Protein 5Y9W (pdb70)

Sequence (466 aa):
YVSESEPLVRFKNSVKITKGDLNSWREGTDPCSGKWFGIYCQKGLTVSGIHVTRLGLSGTITVDDLKDLPNLKTIRLDNNLLSGPLPHFFKLRGLKSLMLSNNSFSGEIRDDFFKDMSKLKRLFLDHNKFEGSIPSSITQLPQLEELHMQSNNLTGEIPPEFGSMKNLKVLDLSTNSLDGIVPQSIADKKNLAVNLTENEYLCGPVVDVGCENIELGRIGYCFDCARACMRRGKYIRTCSFERKLCRCSISDIYVSESEPLVRFKNSVKITKGDLNSWREGTDPCSGKWFGIYCQKGLTVSGIHVTRLGLSGTITVDDLKDLPNLKTIRLDNNLLSGPLPHFFKLRGLKSLMLSNNSFSGEIRDDFFKDMSKLKRLFLDHNKFEGSIPSSITQLPQLEELHMQSNNLTGEIPPEFGSMKNLKVLDLSTNSLDGIVPQSIADKKNLAVNLTENEYLCGPVVDVGCEN

Radius of gyration: 29.26 Å; Cα contacts (8 Å, |Δi|>4): 1152; chains: 3; bounding box: 71×74×82 Å

GO terms:
  GO:0010183 pollen tube guidance (P, IMP)
  GO:0005515 protein binding (F, IPI)
  GO:0090404 pollen tube tip (C, IDA)
  GO:0005737 cytoplasm (C, IDA)
  GO:0005886 plasma membrane (C, IDA)
  GO:0016324 apical plasma membrane (C, IDA)
  GO:0042802 identical protein binding (F, IPI)

Organism: Arabidopsis thaliana (NCBI:txid3702)

B-factor: mean 41.51, std 19.24, range [15.62, 119.64]

Secondary structure (DSSP, 8-state):
-GGGHHHHHHHHHHSEESSS--TT--TTS-TTSS-STTEEEETTTEEEEEE--SS-EEE---STTGGG-TT--EEE--SSEEEESPP-GGG-TT--EEE--SSEEEEEPPTTTTTT-TT--EEE--SSEEESPPPGGGGG-TT--EEE--SS---SBPPGGGGG-SS--EEE--SS--BS---HHHHS-SS-EEE--S-GGG-SS-----S--/-GGGHHHHHHHHHHSB-SSS--TT--TTS-GGGS-STTEEEETTTEEEEEE--SS--EE----TTGGG-TT--EEE--SSEEEESPP-GGG-TT--EEE--SSEEEEPPPTTTTTT-TT--EEE--SSEEEEPPPGGGGG-TT--EEE--SSEEEEEPPGGGGG-TT--EEE--SSEEEEE--HHHHT-TT-EEE--S-TTEEBTTTTB-------/-HHHHHHHHHHHHHHTT--EEEEETTTTEEEE-SS--

Solvent-accessible surface area: 22789 Å² total; per-residue (Å²): 115,77,78,8,0,90,10,0,16,97,2,46,109,58,17,129,35,55,146,56,74,4,94,30,1,144,106,52,58,45,2,21,68,73,172,13,89,19,21,121,33,104,177,47,95,14,0,16,1,1,35,0,23,169,16,6,0,30,39,72,5,76,5,86,32,1,101,69,7,107,57,13,78,25,1,75,0,11,34,11,104,0,51,24,103,13,7,99,0,29,111,16,132,33,1,70,1,0,30,0,14,73,11,40,0,38,24,110,11,110,77,71,6,1,136,36,0,40,109,0,58,84,0,42,0,10,86,12,118,0,71,21,51,8,1,54,9,0,11,79,6,82,64,1,49,49,0,24,0,28,28,18,86,1,55,22,115,1,17,38,30,0,8,28,11,168,28,3,103,41,1,23,0,9,54,18,42,0,49,34,112,3,15,107,9,2,36,92,39,160,138,28,64,43,59,3,77,126,9,93,49,2,2,5,58,52,25,38,11,19,47,124,57,12,153,90,82,132,146,40,30,16,124,52,0,32,99,1,0,143,151,123,31,48,103,66,102,6,17,8,74,140,145,100,18,0,34,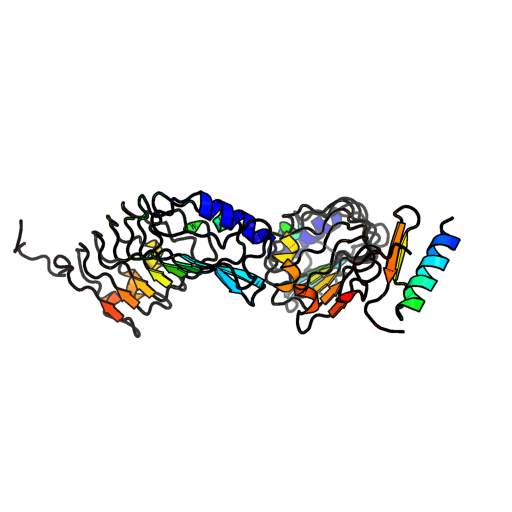9,5,90,52,104,94,9,80,66,5,2,96,3,0,16,103,4,42,107,50,14,122,31,42,157,45,79,4,108,36,4,146,110,55,38,42,3,19,64,79,168,16,112,5,22,108,36,91,160,48,47,0,0,20,0,1,50,1,36,172,16,8,1,27,37,91,10,57,3,64,19,2,106,62,6,69,43,10,71,40,0,93,0,12,38,7,98,0,43,20,102,12,10,104,0,56,98,16,159,28,1,68,12,0,38,0,13,75,12,39,0,42,32,108,8,139,64,64,9,1,106,82,0,47,86,0,61,97,0,44,0,10,86,13,115,0,95,14,38,5,0,54,6,0,7,111,3,43,72,0,47,36,0,29,0,27,33,9,77,0,61,23,102,5,17,75,68,1,25,92,22,141,68,10,88,36,1,21,0,12,49,15,63,1,55,17,103,61,15,147,45,4,65,84,126,165,88,21,64,56,62,41,83,125,14,141,142,10,85,31,84,138,106,129,96,58,127,132,194

InterPro domains:
  IPR000719 Protein kinase domain [PS50011] (384-659)
  IPR001245 Serine-threonine/tyrosine-protein kinase, catalytic domain [PF07714] (387-653)
  IPR001611 Leucine-rich repeat [PF00560] (193-213)
  IPR001611 Leucine-rich repeat [PF13855] (119-180)
  IPR003591 Leucine-rich repeat, typical subtype [SM00369] (118-142)
  IPR003591 Leucine-rich repeat, typical subtype [SM00369] (143-166)
  IPR003591 Leucine-rich repeat, typical subtype [SM00369] (167-190)
  IPR003591 Leucine-rich repeat, typical subtype [SM00369] (191-214)
  IPR011009 Protein kinase-like domain superfamily [SSF56112] (388-654)
  IPR013210 Leucine-rich repeat-containing N-terminal, plant-type [PF08263] (34-67)
  IPR032675 Leucine-rich repeat domain superfamily [G3DSA:3.80.10.10] (27-244)
  IPR046959 Pollen receptor-like kinase 1-6/SFR4-like [PTHR48007] (14-657)

Nearest PDB structures (foldseek):
  5y9w-assembly1_A  TM=9.528E-01  e=4.132E-35  Arabidopsis thaliana
  5wls-assembly2_B  TM=9.606E-01  e=1.210E-22  Arabidopsis thaliana
  5gr9-assembly1_B  TM=6.948E-01  e=8.775E-10  Arabidopsis thaliana
  4z5w-assembly1_A  TM=5.520E-01  e=1.086E-09  Daucus carota
  4z64-assembly2_A  TM=6.585E-01  e=1.199E-08  Arabidopsis thaliana

Foldseek 3Di:
DLVLLVLVVVQLVVWDFDADHFVQSDRRDDCLPPSGPQFDADVSPFTAEGAAAPRQTEEAGECPSVLPRPRHAYYAHAHHAYEEAHYLCLSNQRHAEYHHHAYAYEEEHALCSNVRNQNYAYYHQDNYAYEEADRPCVLVRQRYAEYHHAHYAYEEADDLSVLVRPRHQEAEHDHYQYADEDHVSVVPRPNHHYHHYHNVHYAYDPHPHDNDDDPD/DQVVLVVVLQVVQVVVQFGWDDGDPVVRDTDTDPDGD/DLQLLVLVVVQQVVWDQDADHQVQSDHSDDCLPVRGPQFDADVSHATAEGAAADRQTEEEGECVSVLVRPRHAEYAHEHHAYEEADYLCLSVLRHAEYHHHAYAYEEEDDQCRCQSNQNYAYEAQDNYAYEEADRCSVLVRQRHAEYHHAHYAYEEADDLSVLVHHHYQEDEHDHYAYAEEDDPSNVDHDNHHYHHYNHPRHHHPNDDDPPDD

Structure (mmCIF, N/CA/C/O backbone):
data_5Y9W
#
_entry.id   5Y9W
#
_cell.length_a   96.687
_cell.length_b   48.511
_cell.length_c   146.310
_cell.angle_alpha   90.00
_cell.angle_beta   102.67
_cell.angle_gamma   90.00
#
_symmetry.space_group_name_H-M   'C 1 2 1'
#
loop_
_entity.id
_entity.type
_entity.pdbx_description
1 polymer 'Pollen receptor-like kinase 6'
2 polymer 'Protein LURE 1.2'
3 non-polymer 'SULFATE ION'
4 water water
#
loop_
_atom_site.group_PDB
_atom_site.id
_atom_site.type_symbol
_atom_site.label_atom_id
_atom_site.label_alt_id
_atom_site.label_comp_id
_atom_site.label_asym_id
_atom_site.label_entity_id
_atom_site.label_seq_id
_atom_site.pdbx_PDB_ins_code
_atom_site.Cartn_x
_atom_site.Cartn_y
_atom_site.Cartn_z
_atom_site.occupancy
_atom_site.B_iso_or_equiv
_atom_site.auth_seq_id
_atom_site.auth_comp_id
_atom_site.auth_asym_id
_atom_site.auth_atom_id
_atom_site.pdbx_PDB_model_num
ATOM 1 N N . TYR A 1 1 ? 47.816 -5.497 45.612 1.00 25.99 27 TYR B N 1
ATOM 2 C CA . TYR A 1 1 ? 48.802 -5.625 44.532 1.00 27.76 27 TYR B CA 1
ATOM 3 C C . TYR A 1 1 ? 49.590 -4.347 44.317 1.00 25.44 27 TYR B C 1
ATOM 4 O O . TYR A 1 1 ? 49.046 -3.272 44.421 1.00 23.85 27 TYR B O 1
ATOM 13 N N . VAL A 1 2 ? 50.869 -4.483 43.948 1.00 28.09 28 VAL B N 1
ATOM 14 C CA . VAL A 1 2 ? 51.705 -3.313 43.675 1.00 26.48 28 VAL B CA 1
ATOM 15 C C . VAL A 1 2 ? 51.093 -2.428 42.596 1.00 23.48 28 VAL B C 1
ATOM 16 O O . VAL A 1 2 ? 51.165 -1.200 42.673 1.00 25.70 28 VAL B O 1
ATOM 20 N N . SER A 1 3 ? 50.468 -3.023 41.574 1.00 26.88 29 SER B N 1
ATOM 21 C CA . SER A 1 3 ? 49.861 -2.205 40.519 1.00 28.58 29 SER B CA 1
ATOM 22 C C . SER A 1 3 ? 48.797 -1.242 41.063 1.00 28.25 29 SER B C 1
ATOM 23 O O . SER A 1 3 ? 48.592 -0.157 40.506 1.00 26.81 29 SER B O 1
ATOM 26 N N . GLU A 1 4 ? 48.125 -1.613 42.146 1.00 24.52 30 GLU B N 1
ATOM 27 C CA . GLU A 1 4 ? 47.092 -0.761 42.729 1.00 23.45 30 GLU B CA 1
ATOM 28 C C . GLU A 1 4 ? 47.669 0.490 43.392 1.00 25.75 30 GLU B C 1
ATOM 29 O O . GLU A 1 4 ? 46.914 1.441 43.648 1.00 22.59 30 GLU B O 1
ATOM 35 N N . SER A 1 5 ? 48.986 0.541 43.621 1.00 23.08 31 SER B N 1
ATOM 36 C CA . SER A 1 5 ? 49.569 1.752 44.197 1.00 22.13 31 SER B CA 1
ATOM 37 C C . SER A 1 5 ? 49.457 2.918 43.235 1.00 24.07 31 SER B C 1
ATOM 38 O O . SER A 1 5 ? 49.449 4.071 43.667 1.00 25.86 31 SER B O 1
ATOM 41 N N . GLU A 1 6 ? 49.386 2.643 41.921 1.00 24.14 32 GLU B N 1
ATOM 42 C CA . GLU A 1 6 ? 49.431 3.745 40.961 1.00 26.33 32 GLU B CA 1
ATOM 43 C C . GLU A 1 6 ? 48.156 4.571 40.985 1.00 27.86 32 GLU B C 1
ATOM 44 O O . GLU A 1 6 ? 48.255 5.806 41.096 1.00 24.08 32 GLU B O 1
ATOM 50 N N . PRO A 1 7 ? 46.950 3.993 40.905 1.00 26.14 33 PRO B N 1
ATOM 51 C CA . PRO A 1 7 ? 45.740 4.813 41.067 1.00 25.76 33 PRO B CA 1
ATOM 52 C C . PRO A 1 7 ? 45.624 5.441 42.440 1.00 23.15 33 PRO B C 1
ATOM 53 O O . PRO A 1 7 ? 45.097 6.553 42.560 1.00 21.72 33 PRO B O 1
ATOM 57 N N . LEU A 1 8 ? 46.092 4.765 43.491 1.00 20.87 34 LEU B N 1
ATOM 58 C CA . LEU A 1 8 ? 45.964 5.338 44.828 1.00 21.13 34 LEU B CA 1
ATOM 59 C C . LEU A 1 8 ? 46.856 6.564 45.000 1.00 22.26 34 LEU B C 1
ATOM 60 O O . LEU A 1 8 ? 46.450 7.551 45.625 1.00 20.46 34 LEU B O 1
ATOM 65 N N . VAL A 1 9 ? 48.087 6.504 44.485 1.00 20.71 35 VAL B N 1
ATOM 66 C CA . VAL A 1 9 ? 48.959 7.672 44.555 1.00 21.46 35 VAL B CA 1
ATOM 67 C C . VAL A 1 9 ? 48.364 8.829 43.762 1.00 22.24 35 VAL B C 1
ATOM 68 O O . VAL A 1 9 ? 48.426 9.985 44.194 1.00 23.52 35 VAL B O 1
ATOM 72 N N . ARG A 1 10 ? 47.775 8.549 42.593 1.00 24.50 36 ARG B N 1
ATOM 73 C CA . ARG A 1 10 ? 47.085 9.615 41.865 1.00 24.07 36 ARG B CA 1
ATOM 74 C C . ARG A 1 10 ? 45.933 10.188 42.679 1.00 23.30 36 ARG B C 1
ATOM 75 O O . ARG A 1 10 ? 45.729 11.412 42.700 1.00 21.52 36 ARG B O 1
ATOM 83 N N . PHE A 1 11 ? 45.167 9.326 43.365 1.00 21.97 37 PHE B N 1
ATOM 84 C CA . PHE A 1 11 ? 44.071 9.825 44.186 1.00 21.39 37 PHE B CA 1
ATOM 85 C C . PHE A 1 11 ? 44.602 10.712 45.308 1.00 22.80 37 PHE B C 1
ATOM 86 O O . PHE A 1 11 ? 44.081 11.805 45.555 1.00 21.80 37 PHE B O 1
ATOM 94 N N . LYS A 1 12 ? 45.644 10.240 46.000 1.00 22.05 38 LYS B N 1
ATOM 95 C CA . LYS A 1 12 ? 46.314 11.035 47.028 1.00 21.52 38 LYS B CA 1
ATOM 96 C C . LYS A 1 12 ? 46.677 12.415 46.505 1.00 21.27 38 LYS B C 1
ATOM 97 O O . LYS A 1 12 ? 46.445 13.429 47.173 1.00 24.12 38 LYS B O 1
ATOM 103 N N . ASN A 1 13 ? 47.251 12.472 45.299 1.00 22.09 39 ASN B N 1
ATOM 104 C CA . ASN A 1 13 ? 47.712 13.733 44.729 1.00 23.74 39 ASN B CA 1
ATOM 105 C C . ASN A 1 13 ? 46.573 14.578 44.174 1.00 24.65 39 ASN B C 1
ATOM 106 O O . ASN A 1 13 ? 46.790 15.742 43.823 1.00 25.23 39 ASN B O 1
ATOM 111 N N . SER A 1 14 ? 45.360 14.043 44.123 1.00 20.49 40 SER B N 1
ATOM 112 C CA . SER A 1 14 ? 44.221 14.823 43.684 1.00 21.75 40 SER B CA 1
ATOM 113 C C . SER A 1 14 ? 43.453 15.473 44.830 1.00 25.35 40 SER B C 1
ATOM 114 O O . SER A 1 14 ? 42.603 16.328 44.563 1.00 24.67 40 SER B O 1
ATOM 117 N N . VAL A 1 15 ? 43.715 15.101 46.085 1.00 20.38 41 VAL B N 1
ATOM 118 C CA . VAL A 1 15 ? 42.967 15.637 47.221 1.00 20.72 41 VAL B CA 1
ATOM 119 C C . VAL A 1 15 ? 43.861 16.588 48.005 1.00 26.09 41 VAL B C 1
ATOM 120 O O . VAL A 1 15 ? 45.089 16.494 47.964 1.00 25.27 41 VAL B O 1
ATOM 124 N N . LYS A 1 16 ? 43.229 17.513 48.733 1.00 20.76 42 LYS B N 1
ATOM 125 C CA . LYS A 1 16 ? 43.950 18.465 49.580 1.00 23.72 42 LYS B CA 1
ATOM 126 C C . LYS A 1 16 ? 43.807 18.045 51.045 1.00 22.86 42 LYS B C 1
ATOM 127 O O . LYS A 1 16 ? 42.699 18.061 51.601 1.00 23.03 42 LYS B O 1
ATOM 133 N N . ILE A 1 17 ? 44.924 17.648 51.662 1.00 20.39 43 ILE B N 1
ATOM 134 C CA . ILE A 1 17 ? 44.949 17.206 53.055 1.00 18.39 43 ILE B CA 1
ATOM 135 C C . ILE A 1 17 ? 45.411 18.379 53.906 1.00 27.66 43 ILE B C 1
ATOM 136 O O . ILE A 1 17 ? 46.528 18.880 53.726 1.00 28.74 43 ILE B O 1
ATOM 141 N N . THR A 1 18 ? 44.575 18.818 54.843 1.00 25.85 44 THR B N 1
ATOM 142 C CA . THR A 1 18 ? 44.955 19.944 55.689 1.00 30.05 44 THR B CA 1
ATOM 143 C C . THR A 1 18 ? 45.326 19.538 57.102 1.00 28.52 44 THR B C 1
ATOM 144 O O . THR A 1 18 ? 45.818 20.384 57.860 1.00 30.95 44 THR B O 1
ATOM 148 N N . LYS A 1 19 ? 45.104 18.287 57.489 1.00 26.52 45 LYS B N 1
ATOM 149 C CA . LYS A 1 19 ? 45.431 17.839 58.847 1.00 32.42 45 LYS B CA 1
ATOM 150 C C . LYS A 1 19 ? 46.078 16.455 58.761 1.00 33.41 45 LYS B C 1
ATOM 151 O O . LYS A 1 19 ? 45.437 15.427 58.943 1.00 41.08 45 LYS B O 1
ATOM 157 N N . GLY A 1 20 ? 47.318 16.387 58.377 1.00 42.94 46 GLY B N 1
ATOM 158 C CA . GLY A 1 20 ? 47.941 15.091 58.324 1.00 37.20 46 GLY B CA 1
ATOM 159 C C . GLY A 1 20 ? 48.605 14.885 57.008 1.00 28.53 46 GLY B C 1
ATOM 160 O O . GLY A 1 20 ? 48.922 15.810 56.344 1.00 32.95 46 GLY B O 1
ATOM 161 N N . ASP A 1 21 ? 48.804 13.638 56.656 1.00 31.53 47 ASP B N 1
ATOM 1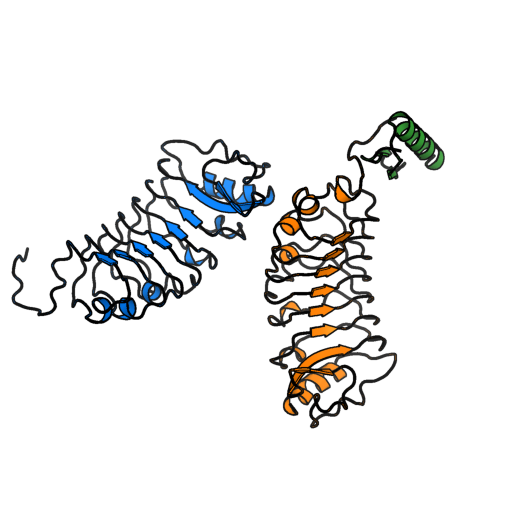62 C CA . ASP A 1 21 ? 49.367 13.294 55.386 1.00 29.98 47 ASP B CA 1
ATOM 163 C C . ASP A 1 21 ? 49.104 11.850 54.993 1.00 25.86 47 ASP B C 1
ATOM 164 O O . ASP A 1 21 ? 48.676 11.054 55.769 1.00 28.80 47 ASP B O 1
ATOM 169 N N . LEU A 1 22 ? 49.418 11.558 53.757 1.00 23.68 48 LEU B N 1
ATOM 170 C CA . LEU A 1 22 ? 49.341 10.231 53.227 1.00 23.85 48 LEU B CA 1
ATOM 171 C C . LEU A 1 22 ? 50.741 9.747 52.760 1.00 23.70 48 LEU B C 1
ATOM 172 O O . LEU A 1 22 ? 50.857 9.090 51.774 1.00 21.81 48 LEU B O 1
ATOM 177 N N . ASN A 1 23 ? 51.773 10.118 53.505 1.00 22.95 49 ASN B N 1
ATOM 178 C CA . ASN A 1 23 ? 53.148 9.799 53.138 1.00 25.92 49 ASN B CA 1
ATOM 179 C C . ASN A 1 23 ? 53.404 8.311 53.066 1.00 23.70 49 ASN B C 1
ATOM 180 O O . ASN A 1 23 ? 54.275 7.888 52.385 1.00 26.11 49 ASN B O 1
ATOM 185 N N . SER A 1 24 ? 52.612 7.537 53.774 1.00 22.42 50 SER B N 1
ATOM 186 C CA . SER A 1 24 ? 52.701 6.088 53.724 1.00 23.05 50 SER B CA 1
ATOM 187 C C . SER A 1 24 ? 52.321 5.468 52.377 1.00 24.59 50 SER B C 1
ATOM 188 O O . SER A 1 24 ? 52.606 4.345 52.134 1.00 22.67 50 SER B O 1
ATOM 191 N N . TRP A 1 25 ? 51.643 6.225 51.550 1.00 20.65 51 TRP B N 1
ATOM 192 C CA . TRP A 1 25 ? 51.211 5.769 50.238 1.00 19.92 51 TRP B CA 1
ATOM 193 C C . TRP A 1 25 ? 52.361 5.976 49.266 1.00 23.68 51 TRP B C 1
ATOM 194 O O . TRP A 1 25 ? 52.478 6.978 48.674 1.00 23.91 51 TRP B O 1
ATOM 205 N N . ARG A 1 26 ? 53.202 4.972 49.141 1.00 23.49 52 ARG B N 1
ATOM 206 C CA . ARG A 1 26 ? 54.457 5.039 48.405 1.00 25.35 52 ARG B CA 1
ATOM 207 C C . ARG A 1 26 ? 54.320 4.273 47.097 1.00 25.02 52 ARG B C 1
ATOM 208 O O . ARG A 1 26 ? 54.059 3.065 47.105 1.00 24.52 52 ARG B O 1
ATOM 216 N N . GLU A 1 27 ? 54.502 4.968 45.975 1.00 28.37 53 GLU B N 1
ATOM 217 C CA . GLU A 1 27 ? 54.303 4.308 44.687 1.00 32.24 53 GLU B CA 1
ATOM 218 C C . GLU A 1 27 ? 55.304 3.167 44.519 1.00 31.46 53 GLU B C 1
ATOM 219 O O . GLU A 1 27 ? 56.420 3.214 45.032 1.00 27.03 53 GLU B O 1
ATOM 225 N N . GLY A 1 28 ? 54.884 2.115 43.825 1.00 33.94 54 GLY B N 1
ATOM 226 C CA . GLY A 1 28 ? 55.735 0.953 43.650 1.00 28.67 54 GLY B CA 1
ATOM 227 C C . GLY A 1 28 ? 55.798 0.003 44.824 1.00 33.25 54 GLY B C 1
ATOM 228 O O . GLY A 1 28 ? 56.620 -0.925 44.812 1.00 28.17 54 GLY B O 1
ATOM 229 N N . THR A 1 29 ? 54.987 0.209 45.854 1.00 24.37 55 THR B N 1
ATOM 230 C CA . THR A 1 29 ? 54.872 -0.731 46.958 1.00 24.99 55 THR B CA 1
ATOM 231 C C . THR A 1 29 ? 53.447 -1.265 46.948 1.00 23.41 55 THR B C 1
ATOM 232 O O . THR A 1 29 ? 52.565 -0.664 46.339 1.00 25.90 55 THR B O 1
ATOM 236 N N . ASP A 1 30 ? 53.229 -2.386 47.617 1.00 23.73 56 ASP B N 1
ATOM 237 C CA . ASP A 1 30 ? 51.901 -3.000 47.647 1.00 23.55 56 ASP B CA 1
ATOM 238 C C . ASP A 1 30 ? 51.053 -2.300 48.703 1.00 23.96 56 ASP B C 1
ATOM 239 O O . ASP A 1 30 ? 51.431 -2.295 49.880 1.00 21.62 56 ASP B O 1
ATOM 244 N N . PRO A 1 31 ? 49.911 -1.709 48.337 1.00 23.80 57 PRO B N 1
ATOM 245 C CA . PRO A 1 31 ? 49.034 -1.099 49.358 1.00 24.02 57 PRO B CA 1
ATOM 246 C C . PRO A 1 31 ? 48.541 -2.074 50.400 1.00 22.30 57 PRO B C 1
ATOM 247 O O . PRO A 1 31 ? 48.069 -1.642 51.461 1.00 21.05 57 PRO B O 1
ATOM 251 N N . CYS A 1 32 ? 48.616 -3.377 50.136 1.00 22.21 58 CYS B N 1
ATOM 252 C CA . CYS A 1 32 ? 48.113 -4.377 51.065 1.00 22.03 58 CYS B CA 1
ATOM 253 C C . CYS A 1 32 ? 49.162 -4.877 52.067 1.00 24.27 58 CYS B C 1
ATOM 254 O O . CYS A 1 32 ? 48.873 -5.804 52.831 1.00 25.38 58 CYS B O 1
ATOM 257 N N . SER A 1 33 ? 50.355 -4.278 52.092 1.00 22.62 59 SER B N 1
ATOM 258 C CA . SER A 1 33 ? 51.430 -4.727 52.973 1.00 25.28 59 SER B CA 1
ATOM 259 C C . SER A 1 33 ? 51.124 -4.541 54.452 1.00 25.30 59 SER B C 1
ATOM 260 O O . SER A 1 33 ? 51.741 -5.203 55.282 1.00 25.37 59 SER B O 1
ATOM 263 N N . GLY A 1 34 ? 50.190 -3.660 54.811 1.00 24.28 60 GLY B N 1
ATOM 264 C CA . GLY A 1 34 ? 50.024 -3.240 56.186 1.00 23.57 60 GLY B CA 1
ATOM 265 C C . GLY A 1 34 ? 50.630 -1.884 56.476 1.00 24.43 60 GLY B C 1
ATOM 266 O O . GLY A 1 34 ? 50.319 -1.283 57.516 1.00 24.91 60 GLY B O 1
ATOM 267 N N . LYS A 1 35 ? 51.477 -1.384 55.582 1.00 20.64 61 LYS B N 1
ATOM 268 C CA . LYS A 1 35 ? 52.173 -0.122 55.793 1.00 20.46 61 LYS B CA 1
ATOM 269 C C . LYS A 1 35 ? 51.384 1.098 55.329 1.00 21.36 61 LYS B C 1
ATOM 270 O O . LYS A 1 35 ? 51.814 2.221 55.601 1.00 24.32 61 LYS B O 1
ATOM 276 N N . TRP A 1 36 ? 50.262 0.916 54.634 1.00 21.39 62 TRP B N 1
ATOM 277 C CA . TRP A 1 36 ? 49.521 2.039 54.062 1.00 19.65 62 TRP B CA 1
ATOM 278 C C . TRP A 1 36 ? 48.389 2.462 54.997 1.00 20.72 62 TRP B C 1
ATOM 279 O O . TRP A 1 36 ? 47.503 1.656 55.318 1.00 21.36 62 TRP B O 1
ATOM 290 N N . PHE A 1 37 ? 48.401 3.729 55.387 1.00 19.05 63 PHE B N 1
ATOM 291 C CA . PHE A 1 37 ? 47.318 4.289 56.184 1.00 20.74 63 PHE B CA 1
ATOM 292 C C . PHE A 1 37 ? 45.988 4.122 55.455 1.00 18.21 63 PHE B C 1
ATOM 293 O O . PHE A 1 37 ? 45.887 4.422 54.262 1.00 19.59 63 PHE B O 1
ATOM 301 N N . GLY A 1 38 ? 44.978 3.640 56.176 1.00 21.13 64 GLY B N 1
ATOM 302 C CA . GLY A 1 38 ? 43.604 3.674 55.690 1.00 25.37 64 GLY B CA 1
ATOM 303 C C . GLY A 1 38 ? 43.283 2.757 54.526 1.00 24.77 64 GLY B C 1
ATOM 304 O O . GLY A 1 38 ? 42.288 2.991 53.828 1.00 27.44 64 GLY B O 1
ATOM 305 N N . ILE A 1 39 ? 44.076 1.705 54.294 1.00 21.45 65 ILE B N 1
ATOM 306 C CA . ILE A 1 39 ? 43.818 0.752 53.217 1.00 22.10 65 ILE B CA 1
ATOM 307 C C . ILE A 1 39 ? 43.340 -0.567 53.821 1.00 25.56 65 ILE B C 1
ATOM 308 O O . ILE A 1 39 ? 43.943 -1.074 54.780 1.00 22.99 65 ILE B O 1
ATOM 313 N N . TYR A 1 40 ? 42.254 -1.113 53.263 1.00 22.80 66 TYR B N 1
ATOM 314 C CA . TYR A 1 40 ? 41.773 -2.451 53.567 1.00 23.83 66 TYR B CA 1
ATOM 315 C C . TYR A 1 40 ? 41.892 -3.312 52.327 1.00 23.80 66 TYR B C 1
ATOM 316 O O . TYR A 1 40 ? 41.641 -2.852 51.211 1.00 23.27 66 TY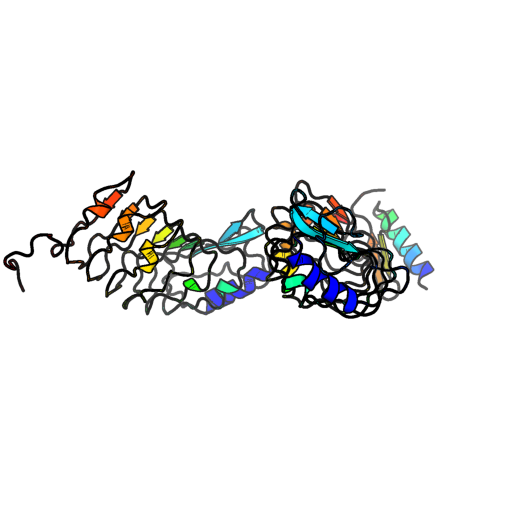R B O 1
ATOM 325 N N . CYS A 1 41 ? 42.291 -4.560 52.519 1.00 24.31 67 CYS B N 1
ATOM 326 C CA . CYS A 1 41 ? 42.492 -5.446 51.384 1.00 24.03 67 CYS B CA 1
ATOM 327 C C . CYS A 1 41 ? 41.735 -6.736 51.618 1.00 28.95 67 CYS B C 1
ATOM 328 O O . CYS A 1 41 ? 41.611 -7.188 52.757 1.00 35.04 67 CYS B O 1
ATOM 331 N N . GLN A 1 42 ? 41.232 -7.314 50.532 1.00 28.58 68 GLN B N 1
ATOM 332 C CA . GLN A 1 42 ? 40.561 -8.608 50.572 1.00 36.75 68 GLN B CA 1
ATOM 333 C C . GLN A 1 42 ? 41.620 -9.700 50.676 1.00 38.81 68 GLN B C 1
ATOM 334 O O . GLN A 1 42 ? 42.423 -9.888 49.752 1.00 32.69 68 GLN B O 1
ATOM 340 N N . LYS A 1 43 ? 41.634 -10.396 51.813 1.00 42.28 69 LYS B N 1
ATOM 341 C CA . LYS A 1 43 ? 42.569 -11.488 52.078 1.00 43.03 69 LYS B CA 1
ATOM 342 C C . LYS A 1 43 ? 44.017 -11.018 52.010 1.00 42.06 69 LYS B C 1
ATOM 343 O O . LYS A 1 43 ? 44.921 -11.818 51.772 1.00 42.35 69 LYS B O 1
ATOM 349 N N . GLY A 1 44 ? 44.252 -9.721 52.203 1.00 40.25 70 GLY B N 1
ATOM 350 C CA . GLY A 1 44 ? 45.600 -9.199 52.112 1.00 36.36 70 GLY B CA 1
ATOM 351 C C . GLY A 1 44 ? 46.189 -9.198 50.722 1.00 32.84 70 GLY B C 1
ATOM 352 O O . GLY A 1 44 ? 47.405 -9.071 50.574 1.00 36.51 70 GLY B O 1
ATOM 353 N N . LEU A 1 45 ? 45.359 -9.334 49.689 1.00 29.42 71 LEU B N 1
ATOM 354 C CA . LEU A 1 45 ? 45.824 -9.434 48.312 1.00 29.34 71 LEU B CA 1
ATOM 355 C C . LEU A 1 45 ? 45.533 -8.189 47.492 1.00 29.78 71 LEU B C 1
ATOM 356 O O . LEU A 1 45 ? 46.429 -7.677 46.805 1.00 28.72 71 LEU B O 1
ATOM 361 N N . THR A 1 46 ? 44.289 -7.704 47.531 1.00 25.24 72 THR B N 1
ATOM 362 C CA . THR A 1 46 ? 43.808 -6.677 46.615 1.00 24.13 72 THR B CA 1
ATOM 363 C C . THR A 1 46 ? 43.054 -5.584 47.372 1.00 25.28 72 THR B C 1
ATOM 364 O O . THR A 1 46 ? 42.339 -5.864 48.339 1.00 25.39 72 THR B O 1
ATOM 368 N N . VAL A 1 47 ? 43.247 -4.330 46.957 1.00 23.31 73 VAL B N 1
ATOM 369 C CA . VAL A 1 47 ? 42.597 -3.220 47.653 1.00 22.59 73 VAL B CA 1
ATOM 370 C C . VAL A 1 47 ? 41.084 -3.373 47.554 1.00 22.72 73 VAL B C 1
ATOM 371 O O . VAL A 1 47 ? 40.518 -3.474 46.457 1.00 28.02 73 VAL B O 1
ATOM 375 N N . SER A 1 48 ? 40.424 -3.387 48.704 1.00 20.19 74 SER B N 1
ATOM 376 C CA . SER A 1 48 ? 38.967 -3.438 48.766 1.00 23.24 74 SER B CA 1
ATOM 377 C C . SER A 1 48 ? 38.330 -2.234 49.450 1.00 24.03 74 SER B C 1
ATOM 378 O O . SER A 1 48 ? 37.123 -2.017 49.286 1.00 25.76 74 SER B O 1
ATOM 381 N N . GLY A 1 49 ? 39.084 -1.452 50.210 1.00 24.82 75 GLY B N 1
ATOM 382 C CA . GLY A 1 49 ? 38.469 -0.353 50.922 1.00 22.08 75 GLY B CA 1
ATOM 383 C C . GLY A 1 49 ? 39.471 0.742 51.191 1.00 25.64 75 GLY B C 1
ATOM 384 O O . GLY A 1 49 ? 40.654 0.460 51.384 1.00 23.15 75 GLY B O 1
ATOM 385 N N . ILE A 1 50 ? 39.000 1.984 51.183 1.00 20.01 76 ILE B N 1
ATOM 386 C CA . ILE A 1 50 ? 39.802 3.166 51.487 1.00 21.09 76 ILE B CA 1
ATOM 387 C C . ILE A 1 50 ? 39.081 3.903 52.596 1.00 25.10 76 ILE B C 1
ATOM 388 O O . ILE A 1 50 ? 37.882 4.197 52.471 1.00 24.09 76 ILE B O 1
ATOM 393 N N . HIS A 1 51 ? 39.790 4.157 53.692 1.00 22.09 77 HIS B N 1
ATOM 394 C CA . HIS A 1 51 ? 39.253 4.858 54.860 1.00 23.11 77 HIS B CA 1
ATOM 395 C C . HIS A 1 51 ? 40.186 6.022 55.166 1.00 26.29 77 HIS B C 1
ATOM 396 O O . HIS A 1 51 ? 41.227 5.836 55.811 1.00 23.80 77 HIS B O 1
ATOM 403 N N . VAL A 1 52 ? 39.834 7.208 54.691 1.00 21.90 78 VAL B N 1
ATOM 404 C CA . VAL A 1 52 ? 40.664 8.407 54.884 1.00 25.56 78 VAL B CA 1
ATOM 405 C C . VAL A 1 52 ? 39.806 9.401 55.654 1.00 24.50 78 VAL B C 1
ATOM 406 O O . VAL A 1 52 ? 39.081 10.200 55.058 1.00 24.03 78 VAL B O 1
ATOM 410 N N . THR A 1 53 ? 39.880 9.357 56.983 1.00 23.17 79 THR B N 1
ATOM 411 C CA . THR A 1 53 ? 39.043 10.178 57.845 1.00 26.62 79 THR B CA 1
ATOM 412 C C . THR A 1 53 ? 39.895 11.094 58.708 1.00 27.87 79 THR B C 1
ATOM 413 O O . THR A 1 53 ? 41.048 10.777 59.015 1.00 25.06 79 THR B O 1
ATOM 417 N N . ARG A 1 54 ? 39.295 12.213 59.127 1.00 24.08 80 ARG B N 1
ATOM 418 C CA . ARG A 1 54 ? 39.926 13.165 60.062 1.00 25.98 80 ARG B CA 1
ATOM 419 C C . ARG A 1 54 ? 41.266 13.686 59.556 1.00 30.32 80 ARG B C 1
ATOM 420 O O . ARG A 1 54 ? 42.183 13.975 60.346 1.00 31.38 80 ARG B O 1
ATOM 428 N N . LEU A 1 55 ? 41.408 13.811 58.240 1.00 24.35 81 LEU B N 1
ATOM 429 C CA . LEU A 1 55 ? 42.599 14.390 57.634 1.00 26.39 81 LEU B CA 1
ATOM 430 C C . LEU A 1 55 ? 42.339 15.799 57.120 1.00 27.15 81 LEU B C 1
ATOM 431 O O . LEU A 1 55 ? 43.135 16.330 56.333 1.00 24.38 81 LEU B O 1
ATOM 436 N N . GLY A 1 56 ? 41.228 16.412 57.530 1.00 22.11 82 GLY B N 1
ATOM 437 C CA . GLY A 1 56 ? 40.887 17.719 57.004 1.00 23.49 82 GLY B CA 1
ATOM 438 C C . GLY A 1 56 ? 40.883 17.799 55.488 1.00 21.23 82 GLY B C 1
ATOM 439 O O . GLY A 1 56 ? 41.215 18.841 54.915 1.00 20.86 82 GLY B O 1
ATOM 440 N N . LEU A 1 57 ? 40.489 16.715 54.815 1.00 20.19 83 LEU B N 1
ATOM 441 C CA . LEU A 1 57 ? 40.383 16.746 53.356 1.00 20.26 83 LEU B CA 1
ATOM 442 C C . LEU A 1 57 ? 39.475 17.878 52.911 1.00 23.32 83 LEU B C 1
ATOM 443 O O . LEU A 1 57 ? 38.356 18.033 53.426 1.00 21.31 83 LEU B O 1
ATOM 448 N N . SER A 1 58 ? 39.952 18.677 51.952 1.00 21.37 84 SER B N 1
ATOM 449 C CA . SER A 1 58 ? 39.259 19.903 51.585 1.00 23.05 84 SER B CA 1
ATOM 450 C C . SER A 1 58 ? 39.082 19.974 50.080 1.00 23.89 84 SER B C 1
ATOM 451 O O . SER A 1 58 ? 39.852 19.389 49.324 1.00 24.61 84 SER B O 1
ATOM 454 N N . GLY A 1 59 ? 38.035 20.681 49.659 1.00 24.06 85 GLY B N 1
ATOM 455 C CA . GLY A 1 59 ? 37.686 20.755 48.252 1.00 21.98 85 GLY B CA 1
ATOM 456 C C . GLY A 1 59 ? 36.748 19.625 47.868 1.00 23.36 85 GLY B C 1
ATOM 457 O O . GLY A 1 59 ? 35.805 19.335 48.609 1.00 23.92 85 GLY B O 1
ATOM 458 N N . THR A 1 60 ? 36.971 18.989 46.727 1.00 21.35 86 THR B N 1
ATOM 459 C CA . THR A 1 60 ? 36.071 17.933 46.280 1.00 26.90 86 THR B CA 1
ATOM 460 C C . THR A 1 60 ? 36.847 16.627 46.128 1.00 26.05 86 THR B C 1
ATOM 461 O O . THR A 1 60 ? 38.049 16.560 46.415 1.00 25.57 86 THR B O 1
ATOM 465 N N . ILE A 1 61 ? 36.127 15.591 45.679 1.00 24.74 87 ILE B N 1
ATOM 466 C CA . ILE A 1 61 ? 36.648 14.261 45.388 1.00 26.26 87 ILE B CA 1
ATOM 467 C C . ILE A 1 61 ? 36.316 13.942 43.936 1.00 25.83 87 ILE B C 1
ATOM 468 O O . ILE A 1 61 ? 35.196 14.188 43.483 1.00 26.42 87 ILE B O 1
ATOM 473 N N . THR A 1 62 ? 37.282 13.407 43.201 1.00 24.59 88 THR B N 1
ATOM 474 C CA . THR A 1 62 ? 36.993 12.860 41.891 1.00 27.33 88 THR B CA 1
ATOM 475 C C . THR A 1 62 ? 37.251 11.360 41.933 1.00 24.32 88 THR B C 1
ATOM 476 O O . THR A 1 62 ? 38.043 10.864 42.742 1.00 25.37 88 THR B O 1
ATOM 480 N N . VAL A 1 63 ? 36.563 10.628 41.060 1.00 25.46 89 VAL B N 1
ATOM 481 C CA . VAL A 1 63 ? 36.622 9.170 41.080 1.00 24.73 89 VAL B CA 1
ATOM 482 C C . VAL A 1 63 ? 37.343 8.591 39.879 1.00 26.33 89 VAL B C 1
ATOM 483 O O . VAL A 1 63 ? 37.425 7.364 39.762 1.00 23.26 89 VAL B O 1
ATOM 487 N N . ASP A 1 64 ? 37.889 9.428 38.988 1.00 25.00 90 ASP B N 1
ATOM 488 C CA . ASP A 1 64 ? 38.471 8.908 37.751 1.00 30.09 90 ASP B CA 1
ATOM 489 C C . ASP A 1 64 ? 39.701 8.035 38.000 1.00 30.10 90 ASP B C 1
ATOM 490 O O . ASP A 1 64 ? 40.015 7.166 37.179 1.00 31.07 90 ASP B O 1
ATOM 495 N N . ASP A 1 65 ? 40.412 8.235 39.109 1.00 24.47 91 ASP B N 1
ATOM 496 C CA . ASP A 1 65 ? 41.513 7.330 39.440 1.00 25.00 91 ASP B CA 1
ATOM 497 C C . ASP A 1 65 ? 41.047 6.150 40.292 1.00 24.46 91 ASP B C 1
ATOM 498 O O . ASP A 1 65 ? 41.517 5.019 40.113 1.00 24.46 91 ASP B O 1
ATOM 503 N N . LEU A 1 66 ? 40.117 6.389 41.218 1.00 21.48 92 LEU B N 1
ATOM 504 C CA . LEU A 1 66 ? 39.584 5.285 42.014 1.00 22.37 92 LEU B CA 1
ATOM 505 C C . LEU A 1 66 ? 38.933 4.222 41.135 1.00 24.36 92 LEU B C 1
ATOM 506 O O . LEU A 1 66 ? 38.871 3.051 41.525 1.00 24.37 92 LEU B O 1
ATOM 511 N N . LYS A 1 67 ? 38.450 4.598 39.949 1.00 26.48 93 LYS B N 1
ATOM 512 C CA . LYS A 1 67 ? 37.769 3.604 39.119 1.00 28.64 93 LYS B CA 1
ATOM 513 C C . LYS A 1 67 ? 38.746 2.565 38.586 1.00 31.51 93 LYS B C 1
ATOM 514 O O . LYS A 1 67 ? 38.327 1.477 38.166 1.00 27.44 93 LYS B O 1
ATOM 520 N N . ASP A 1 68 ? 40.043 2.852 38.647 1.00 26.58 94 ASP B N 1
ATOM 521 C CA . ASP A 1 68 ? 41.032 1.900 38.173 1.00 28.34 94 ASP B CA 1
ATOM 522 C C . ASP A 1 68 ? 41.357 0.813 39.189 1.00 29.58 94 ASP B C 1
ATOM 523 O O . ASP A 1 68 ? 42.210 -0.032 38.901 1.00 28.17 94 ASP B O 1
ATOM 528 N N . LEU A 1 69 ? 40.707 0.800 40.360 1.00 22.94 95 LEU B N 1
ATOM 529 C CA . LEU A 1 69 ? 40.920 -0.240 41.362 1.00 23.53 95 LEU B CA 1
ATOM 530 C C . LEU A 1 69 ? 39.819 -1.276 41.201 1.00 25.76 95 LEU B C 1
ATOM 531 O O . LEU A 1 69 ? 38.688 -1.033 41.638 1.00 25.17 95 LEU B O 1
ATOM 536 N N . PRO A 1 70 ? 40.085 -2.431 40.592 1.00 26.57 96 PRO B N 1
ATOM 537 C CA . PRO A 1 70 ? 38.960 -3.299 40.168 1.00 27.68 96 PRO B CA 1
ATOM 538 C C . PRO A 1 70 ? 38.148 -3.856 41.320 1.00 27.48 96 PRO B C 1
ATOM 539 O O . PRO A 1 70 ? 36.957 -4.161 41.142 1.00 28.79 96 PRO B O 1
ATOM 543 N N . ASN A 1 71 ? 38.749 -4.013 42.494 1.00 24.21 97 ASN B N 1
ATOM 544 C CA . ASN A 1 71 ? 38.108 -4.698 43.603 1.00 23.87 97 ASN B CA 1
ATOM 545 C C . ASN A 1 71 ? 37.717 -3.770 44.744 1.00 22.53 97 ASN B C 1
ATOM 546 O O . ASN A 1 71 ? 37.395 -4.244 45.831 1.00 22.62 97 ASN B O 1
ATOM 551 N N . LEU A 1 72 ? 37.720 -2.465 44.514 1.00 22.57 98 LEU B N 1
ATOM 552 C CA . LEU A 1 72 ? 37.354 -1.509 45.544 1.00 21.68 98 LEU B CA 1
ATOM 553 C C . LEU A 1 72 ? 35.848 -1.586 45.825 1.00 23.59 98 LEU B C 1
ATOM 554 O O . LEU A 1 72 ? 35.027 -1.392 44.921 1.00 24.84 98 LEU B O 1
ATOM 559 N N . LYS A 1 73 ? 35.498 -1.871 47.079 1.00 23.18 99 LYS B N 1
ATOM 560 C CA . LYS A 1 73 ? 34.109 -1.993 47.504 1.00 26.50 99 LYS B CA 1
ATOM 561 C C . LYS A 1 73 ? 33.672 -0.940 48.507 1.00 25.45 99 LYS B C 1
ATOM 562 O O . LYS A 1 73 ? 32.469 -0.676 48.606 1.00 21.44 99 LYS B O 1
ATOM 568 N N . THR A 1 74 ? 34.590 -0.351 49.267 1.00 23.91 100 THR B N 1
ATOM 569 C CA . THR A 1 74 ? 34.221 0.503 50.390 1.00 22.07 100 THR B CA 1
ATOM 570 C C . THR A 1 74 ? 35.009 1.799 50.290 1.00 24.61 100 THR B C 1
ATOM 571 O O . THR A 1 74 ? 36.220 1.769 50.046 1.00 22.70 100 THR B O 1
ATOM 575 N N . ILE A 1 75 ? 34.325 2.927 50.453 1.00 19.40 101 ILE B N 1
ATOM 576 C CA . ILE A 1 75 ? 34.967 4.232 50.544 1.00 20.15 101 ILE B CA 1
ATOM 577 C C . ILE A 1 75 ? 34.424 4.927 51.779 1.00 24.24 101 ILE B C 1
ATOM 578 O O . ILE A 1 75 ? 33.207 5.116 51.896 1.00 20.70 101 ILE B O 1
ATOM 583 N N . ARG A 1 76 ? 35.328 5.367 52.662 1.00 19.32 102 ARG B N 1
ATOM 584 C CA . ARG A 1 76 ? 34.950 6.090 53.868 1.00 20.52 102 ARG B CA 1
ATOM 585 C C . ARG A 1 76 ? 35.785 7.356 53.961 1.00 22.44 102 ARG B C 1
ATOM 586 O O . ARG A 1 76 ? 37.015 7.291 54.098 1.00 20.57 102 ARG B O 1
ATOM 594 N N . LEU A 1 77 ? 35.115 8.502 53.867 1.00 19.90 103 LEU B N 1
ATOM 595 C CA . LEU A 1 77 ? 35.752 9.818 53.879 1.00 18.74 103 LEU B CA 1
ATOM 596 C C . LEU A 1 77 ? 35.122 10.695 54.955 1.00 19.20 103 LEU B C 1
ATOM 597 O O . LEU A 1 77 ? 35.138 11.933 54.843 1.00 18.92 103 LEU B O 1
ATOM 602 N N . ASP A 1 78 ? 34.570 10.041 55.987 1.00 19.16 104 ASP B N 1
ATOM 603 C CA . ASP A 1 78 ? 33.927 10.692 57.121 1.00 20.51 104 ASP B CA 1
ATOM 604 C C . ASP A 1 78 ? 34.852 11.699 57.791 1.00 25.41 104 ASP B C 1
ATOM 605 O O . ASP A 1 78 ? 36.075 11.528 57.823 1.00 21.73 104 ASP B O 1
ATOM 610 N N . ASN A 1 79 ? 34.233 12.706 58.419 1.00 21.60 105 ASN B N 1
ATOM 611 C CA . ASN A 1 79 ? 34.939 13.636 59.313 1.00 23.14 105 ASN B CA 1
ATOM 612 C C . ASN A 1 79 ? 36.058 14.376 58.588 1.00 25.98 105 ASN B C 1
ATOM 613 O O . ASN A 1 79 ? 37.220 14.389 59.021 1.00 25.90 105 ASN B O 1
ATOM 618 N N . ASN A 1 80 ? 35.700 15.011 57.478 1.00 22.12 106 ASN B N 1
ATOM 619 C CA . ASN A 1 80 ? 36.639 15.855 56.745 1.00 24.26 106 ASN B CA 1
ATOM 620 C C . ASN A 1 80 ? 35.965 17.205 56.525 1.00 22.52 106 ASN B C 1
ATOM 621 O O . ASN A 1 80 ? 35.000 17.561 57.210 1.00 23.81 106 ASN B O 1
ATOM 626 N N . LEU A 1 81 ? 36.507 17.980 55.585 1.00 20.27 107 LEU B N 1
ATOM 627 C CA . LEU A 1 81 ? 36.062 19.345 55.302 1.00 19.90 107 LEU B CA 1
ATOM 628 C C . LEU A 1 81 ? 35.621 19.491 53.851 1.00 23.51 107 LEU B C 1
ATOM 629 O O . LEU A 1 81 ? 35.638 20.599 53.297 1.00 26.23 107 LEU B O 1
ATOM 634 N N . LEU A 1 82 ? 35.216 18.393 53.224 1.00 19.64 108 LEU B N 1
ATOM 635 C CA . LEU A 1 82 ? 34.892 18.412 51.808 1.00 20.15 108 LEU B CA 1
ATOM 636 C C . LEU A 1 82 ? 33.590 19.181 51.571 1.00 21.85 108 LEU B C 1
ATOM 637 O O . LEU A 1 82 ? 32.700 19.201 52.419 1.00 24.71 108 LEU B O 1
ATOM 642 N N . SER A 1 83 ? 33.495 19.831 50.418 1.00 20.62 109 SER B N 1
ATOM 643 C CA . SER A 1 83 ? 32.356 20.697 50.128 1.00 26.08 109 SER B CA 1
ATOM 644 C C . SER A 1 83 ? 32.000 20.567 48.659 1.00 23.15 109 SER B C 1
ATOM 645 O O . SER A 1 83 ? 32.656 19.846 47.901 1.00 25.99 109 SER B O 1
ATOM 648 N N . GLY A 1 84 ? 30.928 21.257 48.253 1.00 23.39 110 GLY B N 1
ATOM 649 C CA . GLY A 1 84 ? 30.443 21.173 46.896 1.00 26.77 110 GLY B CA 1
ATOM 650 C C . GLY A 1 84 ? 29.418 20.069 46.741 1.00 24.21 110 GLY B C 1
ATOM 651 O O . GLY A 1 84 ? 29.061 19.384 47.706 1.00 23.24 110 GLY B O 1
ATOM 652 N N . PRO A 1 85 ? 28.910 19.883 45.529 1.00 24.85 111 PRO B N 1
ATOM 653 C CA . PRO A 1 85 ? 27.896 18.841 45.311 1.00 24.70 111 PRO B CA 1
ATOM 654 C C . PRO A 1 85 ? 28.485 17.441 45.430 1.00 26.59 111 PRO B C 1
ATOM 655 O O . PRO A 1 85 ? 29.703 17.229 45.375 1.00 23.86 111 PRO B O 1
ATOM 659 N N . LEU A 1 86 ? 27.608 16.484 45.587 1.00 20.39 112 LEU B N 1
ATOM 660 C CA . LEU A 1 86 ? 28.039 15.138 45.772 1.00 21.82 112 LEU B CA 1
ATOM 661 C C . LEU A 1 86 ? 28.906 14.711 44.603 1.00 25.38 112 LEU B C 1
ATOM 662 O O . LEU A 1 86 ? 28.478 14.772 43.512 1.00 22.98 112 LEU B O 1
ATOM 667 N N . PRO A 1 87 ? 30.078 14.126 44.851 1.00 23.14 113 PRO B N 1
ATOM 668 C CA . PRO A 1 87 ? 30.949 13.670 43.770 1.00 22.13 113 PRO B CA 1
ATOM 669 C C . PRO A 1 87 ? 30.342 12.498 43.030 1.00 22.83 113 PRO B C 1
ATOM 670 O O . PRO A 1 87 ? 29.506 11.783 43.538 1.00 23.66 113 PRO B O 1
ATOM 674 N N . HIS A 1 88 ? 30.845 12.223 41.841 1.00 25.92 114 HIS B N 1
ATOM 675 C CA . HIS A 1 88 ? 30.269 11.206 40.996 1.00 26.59 114 HIS B CA 1
ATOM 676 C C . HIS A 1 88 ? 30.618 9.773 41.299 1.00 24.40 114 HIS B C 1
ATOM 677 O O . HIS A 1 88 ? 31.124 9.044 40.465 1.00 24.33 114 HIS B O 1
ATOM 684 N N . PHE A 1 89 ? 30.240 9.342 42.479 1.00 22.45 115 PHE B N 1
ATOM 685 C CA . PHE A 1 89 ? 30.478 8.028 42.934 1.00 21.44 115 PHE B CA 1
ATOM 686 C C . PHE A 1 89 ? 29.713 7.002 42.114 1.00 23.50 115 PHE B C 1
ATOM 687 O O . PHE A 1 89 ? 30.032 5.861 42.167 1.00 23.48 115 PHE B O 1
ATOM 695 N N . PHE A 1 90 ? 28.684 7.423 41.396 1.00 23.45 116 PHE B N 1
ATOM 696 C CA . PHE A 1 90 ? 27.952 6.447 40.589 1.00 26.11 116 PHE B CA 1
ATOM 697 C C . PHE A 1 90 ? 28.803 5.850 39.471 1.00 28.20 116 PHE B C 1
ATOM 698 O O . PHE A 1 90 ? 28.401 4.851 38.868 1.00 25.91 116 PHE B O 1
ATOM 706 N N . LYS A 1 91 ? 29.966 6.432 39.176 1.00 25.78 117 LYS B N 1
ATOM 707 C CA . LYS A 1 91 ? 30.863 5.808 38.216 1.00 26.67 117 LYS B CA 1
ATOM 708 C C . LYS A 1 91 ? 31.516 4.552 38.776 1.00 28.10 117 LYS B C 1
ATOM 709 O O . LYS A 1 91 ? 32.065 3.763 38.004 1.00 28.86 117 LYS B O 1
ATOM 715 N N . LEU A 1 92 ? 31.490 4.361 40.097 1.00 25.04 118 LEU B N 1
ATOM 716 C CA . LEU A 1 92 ? 32.010 3.149 40.732 1.00 24.29 118 LEU B CA 1
ATOM 717 C C . LEU A 1 92 ? 30.848 2.182 40.938 1.00 24.19 118 LEU B C 1
ATOM 718 O O . LEU A 1 92 ? 30.305 2.030 42.033 1.00 22.06 118 LEU B O 1
ATOM 723 N N . ARG A 1 93 ? 30.476 1.499 39.851 1.00 24.61 119 ARG B N 1
ATOM 724 C CA . ARG A 1 93 ? 29.260 0.695 39.864 1.00 30.60 119 ARG B CA 1
ATOM 725 C C . ARG A 1 93 ? 29.351 -0.526 40.770 1.00 32.42 119 ARG B C 1
ATOM 726 O O . ARG A 1 93 ? 28.309 -1.059 41.164 1.00 31.64 119 ARG B O 1
ATOM 734 N N . GLY A 1 94 ? 30.553 -0.974 41.123 1.00 29.52 120 GLY B N 1
ATOM 735 C CA . GLY A 1 94 ? 30.683 -2.091 42.037 1.00 26.94 120 GLY B CA 1
ATOM 736 C C . GLY A 1 94 ? 30.732 -1.741 43.506 1.00 25.90 120 GLY B C 1
ATOM 737 O O . GLY A 1 94 ? 30.885 -2.625 44.348 1.00 26.59 120 GLY B O 1
ATOM 738 N N . LEU A 1 95 ? 30.599 -0.467 43.855 1.00 25.05 121 LEU B N 1
ATOM 739 C CA . LEU A 1 95 ? 30.764 -0.068 45.244 1.00 24.58 121 LEU B CA 1
ATOM 740 C C . LEU A 1 95 ? 29.657 -0.655 46.112 1.00 25.50 121 LEU B C 1
ATOM 741 O O . LEU A 1 95 ? 28.488 -0.703 45.717 1.00 25.72 121 LEU B O 1
ATOM 746 N N . LYS A 1 96 ? 30.035 -1.095 47.310 1.00 22.99 122 LYS B N 1
ATOM 747 C CA . LYS A 1 96 ? 29.093 -1.661 48.257 1.00 26.13 122 LYS B CA 1
ATOM 748 C C . LYS A 1 96 ? 28.845 -0.788 49.476 1.00 25.57 122 LYS B C 1
ATOM 749 O O . LYS A 1 96 ? 27.798 -0.928 50.108 1.00 26.53 122 LYS B O 1
ATOM 755 N N . SER A 1 97 ? 29.765 0.110 49.816 1.00 25.39 123 SER B N 1
ATOM 756 C CA . SER A 1 97 ? 29.585 0.961 50.982 1.00 22.18 123 SER B CA 1
ATOM 757 C C . SER A 1 97 ? 30.169 2.325 50.659 1.00 22.20 123 SER B C 1
ATOM 758 O O . SER A 1 97 ? 31.333 2.411 50.256 1.00 19.49 123 SER B O 1
ATOM 761 N N . LEU A 1 98 ? 29.363 3.372 50.823 1.00 18.86 124 LEU B N 1
ATOM 762 C CA . LEU A 1 98 ? 29.820 4.749 50.665 1.00 18.13 124 LEU B CA 1
ATOM 763 C C . LEU A 1 98 ? 29.515 5.514 51.948 1.00 20.70 124 LEU B C 1
ATOM 764 O O . LEU A 1 98 ? 28.345 5.643 52.342 1.00 19.16 124 LEU B O 1
ATOM 769 N N . MET A 1 99 ? 30.561 6.021 52.608 1.00 19.61 125 MET B N 1
ATOM 770 C CA . MET A 1 99 ? 30.405 6.756 53.862 1.00 18.79 125 MET B CA 1
ATOM 771 C C . MET A 1 99 ? 31.028 8.139 53.738 1.00 21.36 125 MET B C 1
ATOM 772 O O . MET A 1 99 ? 32.246 8.256 53.561 1.00 20.19 125 MET B O 1
ATOM 777 N N . LEU A 1 100 ? 30.196 9.181 53.869 1.00 18.60 126 LEU B N 1
ATOM 778 C CA . LEU A 1 100 ? 30.631 10.568 53.702 1.00 18.25 126 LEU B CA 1
ATOM 779 C C . LEU A 1 100 ? 30.191 11.425 54.884 1.00 15.82 126 LEU B C 1
ATOM 780 O O . LEU A 1 100 ? 30.104 12.643 54.753 1.00 19.10 126 LEU B O 1
ATOM 785 N N . SER A 1 101 ? 29.900 10.793 56.019 1.00 19.28 127 SER B N 1
ATOM 786 C CA . SER A 1 101 ? 29.357 11.468 57.192 1.00 18.45 127 SER B CA 1
ATOM 787 C C . SER A 1 101 ? 30.259 12.612 57.645 1.00 19.79 127 SER B C 1
ATOM 788 O O . SER A 1 101 ? 31.485 12.473 57.686 1.00 21.01 127 SER B O 1
ATOM 791 N N . ASN A 1 102 ? 29.637 13.731 58.028 1.00 18.31 128 ASN B N 1
ATOM 792 C CA . ASN A 1 102 ? 30.324 14.853 58.664 1.00 21.35 128 ASN B CA 1
ATOM 793 C C . ASN A 1 102 ? 31.349 15.475 57.710 1.00 23.09 128 ASN B C 1
ATOM 794 O O . ASN A 1 102 ? 32.563 15.480 57.947 1.00 22.20 128 ASN B O 1
ATOM 799 N N . ASN A 1 103 ? 30.813 15.986 56.607 1.00 21.32 129 ASN B N 1
ATOM 800 C CA . ASN A 1 103 ? 31.502 16.886 55.700 1.00 17.84 129 ASN B CA 1
ATOM 801 C C . ASN A 1 103 ? 30.583 18.093 55.485 1.00 22.58 129 ASN B C 1
ATOM 802 O O . ASN A 1 103 ? 29.633 18.335 56.240 1.00 21.92 129 ASN B O 1
ATOM 807 N N . SER A 1 104 ? 30.851 18.872 54.433 1.00 19.87 130 SER B N 1
ATOM 808 C CA . SER A 1 104 ? 30.030 20.014 54.072 1.00 21.22 130 SER B CA 1
ATOM 809 C C . SER A 1 104 ? 29.571 19.918 52.621 1.00 22.13 130 SER B C 1
ATOM 810 O O . SER A 1 104 ? 29.466 20.935 51.934 1.00 23.55 130 SER B O 1
ATOM 813 N N . PHE A 1 105 ? 29.298 18.701 52.130 1.00 20.67 131 PHE B N 1
ATOM 814 C CA . PHE A 1 105 ? 28.682 18.554 50.818 1.00 22.40 131 PHE B CA 1
ATOM 815 C C . PHE A 1 105 ? 27.299 19.223 50.806 1.00 23.12 131 PHE B C 1
ATOM 816 O O . PHE A 1 105 ? 26.580 19.241 51.809 1.00 21.16 131 PHE B O 1
ATOM 824 N N . SER A 1 106 ? 26.940 19.789 49.660 1.00 20.74 132 SER B N 1
ATOM 825 C CA . SER A 1 106 ? 25.772 20.661 49.571 1.00 21.06 132 SER B CA 1
ATOM 826 C C . SER A 1 106 ? 24.989 20.358 48.300 1.00 24.67 132 SER B C 1
ATOM 827 O O . SER A 1 106 ? 25.357 19.494 47.497 1.00 24.30 132 SER B O 1
ATOM 830 N N . GLY A 1 107 ? 23.888 21.087 48.110 1.00 21.96 133 GLY B N 1
ATOM 831 C CA . GLY A 1 107 ? 23.111 20.966 46.896 1.00 23.66 133 GLY B CA 1
ATOM 832 C C . GLY A 1 107 ? 22.057 19.880 46.982 1.00 25.36 133 GLY B C 1
ATOM 833 O O . GLY A 1 107 ? 22.047 19.035 47.885 1.00 22.90 133 GLY B O 1
ATOM 834 N N . GLU A 1 108 ? 21.133 19.912 46.012 1.00 22.42 134 GLU B N 1
ATOM 835 C CA . GLU A 1 108 ? 20.154 18.844 45.870 1.00 18.98 134 GLU B CA 1
ATOM 836 C C . GLU A 1 108 ? 20.770 17.746 45.019 1.00 23.18 134 GLU B C 1
ATOM 837 O O . GLU A 1 108 ? 21.261 18.009 43.915 1.00 25.88 134 GLU B O 1
ATOM 843 N N . ILE A 1 109 ? 20.750 16.519 45.535 1.00 20.90 135 ILE B N 1
ATOM 844 C CA . ILE A 1 109 ? 21.311 15.384 44.808 1.00 21.35 135 ILE B CA 1
ATOM 845 C C . ILE A 1 109 ? 20.402 15.052 43.632 1.00 26.45 135 ILE B C 1
ATOM 846 O O . ILE A 1 109 ? 19.188 14.893 43.804 1.00 23.81 135 ILE B O 1
ATOM 851 N N . ARG A 1 110 ? 20.989 14.928 42.436 1.00 26.15 136 ARG B N 1
ATOM 852 C CA . ARG A 1 110 ? 20.213 14.602 41.242 1.00 30.10 136 ARG B CA 1
ATOM 853 C C . ARG A 1 110 ? 19.371 13.349 41.465 1.00 29.13 136 ARG B C 1
ATOM 854 O O . ARG A 1 110 ? 19.817 12.350 42.041 1.00 23.17 136 ARG B O 1
ATOM 862 N N . ASP A 1 111 ? 18.117 13.422 41.030 1.00 27.04 137 ASP B N 1
ATOM 863 C CA . ASP A 1 111 ? 17.174 12.376 41.376 1.00 25.43 137 ASP B CA 1
ATOM 864 C C . ASP A 1 111 ? 17.636 11.007 40.899 1.00 23.86 137 ASP B C 1
ATOM 865 O O . ASP A 1 111 ? 17.424 10.012 41.588 1.00 25.84 137 ASP B O 1
ATOM 870 N N . ASP A 1 112 ? 18.300 10.931 39.743 1.00 24.79 138 ASP B N 1
ATOM 871 C CA . ASP A 1 112 ? 18.751 9.651 39.217 1.00 28.11 138 ASP B CA 1
ATOM 872 C C . ASP A 1 112 ? 20.185 9.286 39.635 1.00 24.65 138 ASP B C 1
ATOM 873 O O . ASP A 1 112 ? 20.742 8.331 39.086 1.00 24.16 138 ASP B O 1
ATOM 878 N N . PHE A 1 113 ? 20.766 9.992 40.613 1.00 23.18 139 PHE B N 1
ATOM 879 C CA . PHE A 1 113 ? 22.179 9.783 40.968 1.00 26.42 139 PHE B CA 1
ATOM 880 C C . PHE A 1 113 ? 22.531 8.303 41.154 1.00 24.87 139 PHE B C 1
ATOM 881 O O . PHE A 1 113 ? 23.571 7.825 40.666 1.00 24.00 139 PHE B O 1
ATOM 889 N N . PHE A 1 114 ? 21.709 7.588 41.886 1.00 21.87 140 PHE B N 1
ATOM 890 C CA . PHE A 1 114 ? 22.034 6.245 42.291 1.00 25.83 140 PHE B CA 1
ATOM 891 C C . PHE A 1 114 ? 21.646 5.118 41.350 1.00 26.53 140 PHE B C 1
ATOM 892 O O . PHE A 1 114 ? 21.793 3.995 41.671 1.00 27.15 140 PHE B O 1
ATOM 900 N N . LYS A 1 115 ? 21.184 5.453 40.181 1.00 25.51 141 LYS B N 1
ATOM 901 C CA . LYS A 1 115 ? 20.685 4.451 39.287 1.00 29.62 141 LYS B CA 1
ATOM 902 C C . LYS A 1 115 ? 21.699 3.363 38.959 1.00 31.65 141 LYS B C 1
ATOM 903 O O . LYS A 1 115 ? 21.384 2.240 38.992 1.00 33.64 141 LYS B O 1
ATOM 909 N N . ASP A 1 116 ? 22.932 3.697 38.697 1.00 32.59 142 ASP B N 1
ATOM 910 C CA . ASP A 1 116 ? 23.912 2.663 38.366 1.00 37.05 142 ASP B CA 1
ATOM 911 C C . ASP A 1 116 ? 24.535 1.869 39.516 1.00 39.03 142 ASP B C 1
ATOM 912 O O . ASP A 1 116 ? 25.183 0.898 39.269 1.00 39.01 142 ASP B O 1
ATOM 917 N N . MET A 1 117 ? 24.355 2.292 40.761 1.00 33.61 143 MET B N 1
ATOM 918 C CA . MET A 1 117 ? 25.000 1.634 41.884 1.00 31.24 143 MET B CA 1
ATOM 919 C C . MET A 1 117 ? 24.254 0.467 42.472 1.00 31.05 143 MET B C 1
ATOM 920 O O . MET A 1 117 ? 23.911 0.464 43.604 1.00 31.06 143 MET B O 1
ATOM 925 N N . SER A 1 118 ? 24.097 -0.562 41.688 1.00 33.55 144 SER B N 1
ATOM 926 C CA . SER A 1 118 ? 23.316 -1.703 42.049 1.00 35.47 144 SER B CA 1
ATOM 927 C C . SER A 1 118 ? 23.834 -2.561 43.182 1.00 34.43 144 SER B C 1
ATOM 928 O O . SER A 1 118 ? 23.126 -3.383 43.676 1.00 32.11 144 SER B O 1
ATOM 931 N N . LYS A 1 119 ? 25.082 -2.412 43.547 1.00 27.90 145 LYS B N 1
ATOM 932 C CA . LYS A 1 119 ? 25.675 -3.229 44.596 1.00 24.97 145 LYS B CA 1
ATOM 933 C C . LYS A 1 119 ? 25.701 -2.542 45.955 1.00 23.76 145 LYS B C 1
ATOM 934 O O . LYS A 1 119 ? 26.150 -3.144 46.937 1.00 22.50 145 LYS B O 1
ATOM 940 N N . LEU A 1 120 ? 25.230 -1.305 46.041 1.00 24.63 146 LEU B N 1
ATOM 941 C CA . LEU A 1 120 ? 25.362 -0.541 47.278 1.00 21.51 146 LEU B CA 1
ATOM 942 C C . LEU A 1 120 ? 24.547 -1.155 48.409 1.00 24.10 146 LEU B C 1
ATOM 943 O O . LEU A 1 120 ? 23.332 -1.363 48.284 1.00 24.48 146 LEU B O 1
ATOM 948 N N . LYS A 1 121 ? 25.218 -1.440 49.520 1.00 22.89 147 LYS B N 1
ATOM 949 C CA . LYS A 1 121 ? 24.573 -1.950 50.721 1.00 23.72 147 LYS B CA 1
ATOM 950 C C . LYS A 1 121 ? 24.451 -0.920 51.827 1.00 23.42 147 LYS B C 1
ATOM 951 O O . LYS A 1 121 ? 23.487 -0.966 52.590 1.00 22.44 147 LYS B O 1
ATOM 957 N N . ARG A 1 122 ? 25.411 0.002 51.944 1.00 20.13 148 ARG B N 1
ATOM 958 C CA . ARG A 1 122 ? 25.419 0.981 53.016 1.00 21.71 148 ARG B CA 1
ATOM 959 C C . ARG A 1 122 ? 25.671 2.357 52.431 1.00 21.50 148 ARG B C 1
ATOM 960 O O . ARG A 1 122 ? 26.607 2.537 51.653 1.00 20.07 148 ARG B O 1
ATOM 968 N N . LEU A 1 123 ? 24.832 3.325 52.803 1.00 18.94 149 LEU B N 1
ATOM 969 C CA . LEU A 1 123 ? 24.956 4.685 52.289 1.00 19.82 149 LEU B CA 1
ATOM 970 C C . LEU A 1 123 ? 24.836 5.651 53.458 1.00 23.16 149 LEU B C 1
ATOM 971 O O . LEU A 1 123 ? 23.762 5.764 54.069 1.00 19.00 149 LEU B O 1
ATOM 976 N N . PHE A 1 124 ? 25.933 6.353 53.764 1.00 16.84 150 PHE B N 1
ATOM 977 C CA . PHE A 1 124 ? 25.984 7.291 54.880 1.00 21.10 150 PHE B CA 1
ATOM 978 C C . PHE A 1 124 ? 26.246 8.666 54.296 1.00 21.34 150 PHE B C 1
ATOM 979 O O . PHE A 1 124 ? 27.356 8.951 53.818 1.00 18.07 150 PHE B O 1
ATOM 987 N N . LEU A 1 125 ? 25.219 9.503 54.323 1.00 16.26 151 LEU B N 1
ATOM 988 C CA . LEU A 1 125 ? 25.297 10.868 53.831 1.00 17.96 151 LEU B CA 1
ATOM 989 C C . LEU A 1 125 ? 24.985 11.878 54.923 1.00 17.61 151 LEU B C 1
ATOM 990 O O . LEU A 1 125 ? 24.735 13.052 54.623 1.00 17.93 151 LEU B O 1
ATOM 995 N N . ASP A 1 126 ? 24.974 11.443 56.172 1.00 18.93 152 ASP B N 1
ATOM 996 C CA . ASP A 1 126 ? 24.534 12.257 57.294 1.00 19.29 152 ASP B CA 1
ATOM 997 C C . ASP A 1 126 ? 25.536 13.368 57.613 1.00 18.82 152 ASP B C 1
ATOM 998 O O . ASP A 1 126 ? 26.710 13.316 57.230 1.00 19.71 152 ASP B O 1
ATOM 1003 N N . HIS A 1 127 ? 25.038 14.375 58.338 1.00 19.09 153 HIS B N 1
ATOM 1004 C CA . HIS A 1 127 ? 25.832 15.507 58.821 1.00 20.90 153 HIS B CA 1
ATOM 1005 C C . HIS A 1 127 ? 26.566 16.185 57.671 1.00 20.00 153 HIS B C 1
ATOM 1006 O O . HIS A 1 127 ? 27.791 16.356 57.675 1.00 20.60 153 HIS B O 1
ATOM 1013 N N . ASN A 1 128 ? 25.790 16.571 56.664 1.00 19.57 154 ASN B N 1
ATOM 1014 C CA . ASN A 1 128 ? 26.288 17.362 55.550 1.00 19.19 154 ASN B CA 1
ATOM 1015 C C . ASN A 1 128 ? 25.319 18.535 55.417 1.00 20.87 154 ASN B C 1
ATOM 1016 O O . ASN A 1 128 ? 24.641 18.932 56.375 1.00 19.81 154 ASN B O 1
ATOM 1021 N N . LYS A 1 129 ? 25.256 19.122 54.235 1.00 19.06 155 LYS B N 1
ATOM 1022 C CA . LYS A 1 129 ? 24.342 20.229 53.974 1.00 21.93 155 LYS B CA 1
ATOM 1023 C C . LYS A 1 129 ? 23.514 19.955 52.725 1.00 23.22 155 LYS B C 1
ATOM 1024 O O . LYS A 1 129 ? 23.211 20.860 51.935 1.00 23.23 155 LYS B O 1
ATOM 1030 N N . PHE A 1 130 ? 23.104 18.701 52.528 1.00 19.36 156 PHE B N 1
ATOM 1031 C CA . PHE A 1 130 ? 22.290 18.395 51.361 1.00 18.88 156 PHE B CA 1
ATOM 1032 C C . PHE A 1 130 ? 20.914 19.054 51.496 1.00 20.75 156 PHE B C 1
ATOM 1033 O O . PHE A 1 130 ? 20.405 19.249 52.596 1.00 19.21 156 PHE B O 1
ATOM 1041 N N . GLU A 1 131 ? 20.343 19.438 50.364 1.00 21.39 157 GLU B N 1
ATOM 1042 C CA . GLU A 1 131 ? 19.099 20.202 50.365 1.00 23.55 157 GLU B CA 1
ATOM 1043 C C . GLU A 1 131 ? 18.116 19.606 49.357 1.00 23.59 157 GLU B C 1
ATOM 1044 O O . GLU A 1 131 ? 18.415 18.652 48.630 1.00 21.64 157 GLU B O 1
ATOM 1050 N N . GLY A 1 132 ? 16.901 20.150 49.332 1.00 23.28 158 GLY B N 1
ATOM 1051 C CA . GLY A 1 132 ? 16.003 19.592 48.346 1.00 24.01 158 GLY B CA 1
ATOM 1052 C C . GLY A 1 132 ? 15.496 18.221 48.758 1.00 20.72 158 GLY B C 1
ATOM 1053 O O . GLY A 1 132 ? 15.524 17.837 49.931 1.00 20.81 158 GLY B O 1
ATOM 1054 N N . SER A 1 133 ? 15.021 17.476 47.759 1.00 22.63 159 SER B N 1
ATOM 1055 C CA . SER A 1 133 ? 14.291 16.232 47.995 1.00 22.55 159 SER B CA 1
ATOM 1056 C C . SER A 1 133 ? 15.243 15.046 48.087 1.00 23.36 159 SER B C 1
ATOM 1057 O O . SER A 1 133 ? 16.347 15.061 47.532 1.00 20.14 159 SER B O 1
ATOM 1060 N N . ILE A 1 134 ? 14.805 14.024 48.815 1.00 21.59 160 ILE B N 1
ATOM 1061 C CA . ILE A 1 134 ? 15.511 12.738 48.779 1.00 22.36 160 ILE B CA 1
ATOM 1062 C C . ILE A 1 134 ? 15.499 12.213 47.347 1.00 22.94 160 ILE B C 1
ATOM 1063 O O . ILE A 1 134 ? 14.422 12.150 46.720 1.00 22.44 160 ILE B O 1
ATOM 1068 N N . PRO A 1 135 ? 16.648 11.880 46.755 1.00 20.55 161 PRO B N 1
ATOM 1069 C CA . PRO A 1 135 ? 16.651 11.441 45.349 1.00 24.40 161 PRO B CA 1
ATOM 1070 C C . PRO A 1 135 ? 15.948 10.099 45.208 1.00 23.46 161 PRO B C 1
ATOM 1071 O O . PRO A 1 135 ? 16.216 9.156 45.963 1.00 21.55 161 PRO B O 1
ATOM 1075 N N . SER A 1 136 ? 15.034 10.023 44.231 1.00 24.63 162 SER B N 1
ATOM 1076 C CA . SER A 1 136 ? 14.167 8.853 44.124 1.00 27.70 162 SER B CA 1
ATOM 1077 C C . SER A 1 136 ? 14.960 7.583 43.819 1.00 25.52 162 SER B C 1
ATOM 1078 O O . SER A 1 136 ? 14.564 6.487 44.237 1.00 22.66 162 SER B O 1
ATOM 1081 N N . SER A 1 137 ? 16.112 7.707 43.150 1.00 23.67 163 SER B N 1
ATOM 1082 C CA . SER A 1 137 ? 16.887 6.512 42.836 1.00 20.68 163 SER B CA 1
ATOM 1083 C C . SER A 1 137 ? 17.375 5.781 44.081 1.00 21.78 163 SER B C 1
ATOM 1084 O O . SER A 1 137 ? 17.697 4.593 43.992 1.00 22.43 163 SER B O 1
ATOM 1087 N N . ILE A 1 138 ? 17.452 6.447 45.237 1.00 21.72 164 ILE B N 1
ATOM 1088 C CA . ILE A 1 138 ? 17.890 5.735 46.439 1.00 20.92 164 ILE B CA 1
ATOM 1089 C C . ILE A 1 138 ? 16.942 4.581 46.748 1.00 24.51 164 ILE B C 1
ATOM 1090 O O . ILE A 1 138 ? 17.364 3.516 47.214 1.00 21.67 164 ILE B O 1
ATOM 1095 N N . THR A 1 139 ? 15.641 4.778 46.511 1.00 23.44 165 THR B N 1
ATOM 1096 C CA . THR A 1 139 ? 14.693 3.711 46.806 1.00 22.68 165 THR B CA 1
ATOM 1097 C C . THR A 1 139 ? 14.759 2.564 45.806 1.00 27.04 165 THR B C 1
ATOM 1098 O O . THR A 1 139 ? 14.112 1.538 46.040 1.00 25.28 165 THR B O 1
ATOM 1102 N N . GLN A 1 140 ? 15.501 2.718 44.703 1.00 24.75 166 GLN B N 1
ATOM 1103 C CA . GLN A 1 140 ? 15.666 1.677 43.694 1.00 28.50 166 GLN B CA 1
ATOM 1104 C C . GLN A 1 140 ? 16.938 0.850 43.881 1.00 31.14 166 GLN B C 1
ATOM 1105 O O . GLN A 1 140 ? 17.250 0.000 43.038 1.00 29.19 166 GLN B O 1
ATOM 1111 N N . LEU A 1 141 ? 17.673 1.067 44.961 1.00 24.62 167 LEU B N 1
ATOM 1112 C CA . LEU A 1 141 ? 18.889 0.309 45.226 1.00 26.41 167 LEU B CA 1
ATOM 1113 C C . LEU A 1 141 ? 18.544 -1.080 45.747 1.00 28.75 167 LEU B C 1
ATOM 1114 O O . LEU A 1 141 ? 18.148 -1.231 46.912 1.00 25.92 167 LEU B O 1
ATOM 1119 N N . PRO A 1 142 ? 18.746 -2.123 44.934 1.00 26.99 168 PRO B N 1
ATOM 1120 C CA . PRO A 1 142 ? 18.219 -3.451 45.295 1.00 29.58 168 PRO B CA 1
ATOM 1121 C C . PRO A 1 142 ? 18.849 -4.049 46.537 1.00 31.90 168 PRO B C 1
ATOM 1122 O O . PRO A 1 142 ? 18.212 -4.873 47.202 1.00 30.69 168 PRO B O 1
ATOM 1126 N N . GLN A 1 143 ? 20.086 -3.671 46.868 1.00 25.86 169 GLN B N 1
ATOM 1127 C CA . GLN A 1 143 ? 20.836 -4.289 47.953 1.00 29.13 169 GLN B CA 1
ATOM 1128 C C . GLN A 1 143 ? 20.949 -3.432 49.203 1.00 26.84 169 GLN B C 1
ATOM 1129 O O . GLN A 1 143 ? 21.574 -3.866 50.180 1.00 24.75 169 GLN B O 1
ATOM 1135 N N . LEU A 1 144 ? 20.367 -2.239 49.206 1.00 25.75 170 LEU B N 1
ATOM 1136 C CA . LEU A 1 144 ? 20.603 -1.303 50.297 1.00 23.61 170 LEU B CA 1
ATOM 1137 C C . LEU A 1 144 ? 20.059 -1.847 51.617 1.00 25.12 170 LEU B C 1
ATOM 1138 O O . LEU A 1 144 ? 18.890 -2.242 51.716 1.00 25.72 170 LEU B O 1
ATOM 1143 N N . GLU A 1 145 ? 20.910 -1.842 52.637 1.00 21.13 171 GLU B N 1
ATOM 1144 C CA . GLU A 1 145 ? 20.549 -2.280 53.979 1.00 25.13 171 GLU B CA 1
ATOM 1145 C C . GLU A 1 145 ? 20.477 -1.143 54.977 1.00 23.30 171 GLU B C 1
ATOM 1146 O O . GLU A 1 145 ? 19.691 -1.213 55.925 1.00 25.04 171 GLU B O 1
ATOM 1152 N N . GLU A 1 146 ? 21.278 -0.094 54.798 1.00 22.88 172 GLU B N 1
ATOM 1153 C CA . GLU A 1 146 ? 21.271 1.023 55.735 1.00 24.90 172 GLU B CA 1
ATOM 1154 C C . GLU A 1 146 ? 21.365 2.312 54.936 1.00 22.24 172 GLU B C 1
ATOM 1155 O O . GLU A 1 146 ? 22.221 2.425 54.049 1.00 20.93 172 GLU B O 1
ATOM 1161 N N . LEU A 1 147 ? 20.480 3.258 55.242 1.00 19.28 173 LEU B N 1
ATOM 1162 C CA . LEU A 1 147 ? 20.537 4.629 54.741 1.00 20.90 173 LEU B CA 1
ATOM 1163 C C . LEU A 1 147 ? 20.602 5.564 55.940 1.00 19.28 173 LEU B C 1
ATOM 1164 O O . LEU A 1 147 ? 19.707 5.546 56.790 1.00 18.70 173 LEU B O 1
ATOM 1169 N N . HIS A 1 148 ? 21.630 6.412 55.987 1.00 18.89 174 HIS B N 1
ATOM 1170 C CA . HIS A 1 148 ? 21.731 7.471 56.984 1.00 19.26 174 HIS B CA 1
ATOM 1171 C C . HIS A 1 148 ? 21.838 8.800 56.247 1.00 22.48 174 HIS B C 1
ATOM 1172 O O . HIS A 1 148 ? 22.816 9.037 55.525 1.00 18.98 174 HIS B O 1
ATOM 1179 N N . MET A 1 149 ? 20.819 9.652 56.404 1.00 18.06 175 MET B N 1
ATOM 1180 C CA . MET A 1 149 ? 20.840 11.002 55.847 1.00 20.00 175 MET B CA 1
ATOM 1181 C C . MET A 1 149 ? 20.470 12.041 56.894 1.00 17.45 175 MET B C 1
ATOM 1182 O O . MET A 1 149 ? 20.048 13.152 56.541 1.00 19.13 175 MET B O 1
ATOM 1187 N N . GLN A 1 150 ? 20.620 11.708 58.168 1.00 17.60 176 GLN B N 1
ATOM 1188 C CA . GLN A 1 150 ? 20.250 12.630 59.225 1.00 18.93 176 GLN B CA 1
ATOM 1189 C C . GLN A 1 150 ? 21.148 13.872 59.269 1.00 18.79 176 GLN B C 1
ATOM 1190 O O . GLN A 1 150 ? 22.244 13.842 58.823 1.00 18.06 176 GLN B O 1
ATOM 1196 N N . SER A 1 151 ? 20.640 14.945 59.835 1.00 19.34 177 SER B N 1
ATOM 1197 C CA . SER A 1 151 ? 21.397 16.169 59.916 1.00 20.31 177 SER B CA 1
ATOM 1198 C C . SER A 1 151 ? 21.840 16.736 58.565 1.00 21.46 177 SER B C 1
ATOM 1199 O O . SER A 1 151 ? 22.984 16.897 58.291 1.00 20.80 177 SER B O 1
ATOM 1202 N N . ASN A 1 152 ? 20.861 16.977 57.737 1.00 18.91 178 ASN B N 1
ATOM 1203 C CA . ASN A 1 152 ? 21.016 17.651 56.502 1.00 17.79 178 ASN B CA 1
ATOM 1204 C C . ASN A 1 152 ? 19.926 18.759 56.448 1.00 21.66 178 ASN B C 1
ATOM 1205 O O . ASN A 1 152 ? 19.447 19.142 57.450 1.00 21.18 178 ASN B O 1
ATOM 1210 N N . ASN A 1 153 ? 19.632 19.289 55.274 1.00 30.00 179 ASN B N 1
ATOM 1211 C CA . ASN A 1 153 ? 18.614 20.305 55.071 1.00 30.00 179 ASN B CA 1
ATOM 1212 C C . ASN A 1 153 ? 17.552 19.834 54.065 1.00 30.00 179 ASN B C 1
ATOM 1213 O O . ASN A 1 153 ? 17.088 20.584 53.262 1.00 30.00 179 ASN B O 1
ATOM 1218 N N . LEU A 1 154 ? 17.257 18.556 54.098 1.00 18.38 180 LEU B N 1
ATOM 1219 C CA . LEU A 1 154 ? 16.310 17.990 53.166 1.00 18.97 180 LEU B CA 1
ATOM 1220 C C . LEU A 1 154 ? 14.874 18.467 53.401 1.00 21.60 180 LEU B C 1
ATOM 1221 O O . LEU A 1 154 ? 14.499 18.753 54.483 1.00 21.67 180 LEU B O 1
ATOM 1226 N N . THR A 1 155 ? 14.103 18.538 52.342 1.00 21.22 181 THR B N 1
ATOM 1227 C CA . THR A 1 155 ? 12.722 18.953 52.416 1.00 18.56 181 THR B CA 1
ATOM 1228 C C . THR A 1 155 ? 11.825 18.105 51.530 1.00 20.20 181 THR B C 1
ATOM 1229 O O . THR A 1 155 ? 12.270 17.264 50.840 1.00 20.02 181 THR B O 1
ATOM 1233 N N . GLY A 1 156 ? 10.536 18.325 51.600 1.00 19.31 182 GLY B N 1
ATOM 1234 C CA . GLY A 1 156 ? 9.653 17.506 50.804 1.00 20.71 182 GLY B CA 1
ATOM 1235 C C . GLY A 1 156 ? 9.275 16.227 51.508 1.00 20.48 182 GLY B C 1
ATOM 1236 O O . GLY A 1 156 ? 9.680 15.943 52.636 1.00 21.98 182 GLY B O 1
ATOM 1237 N N . GLU A 1 157 ? 8.508 15.406 50.800 1.00 21.10 183 GLU B N 1
ATOM 1238 C CA . GLU A 1 157 ? 7.928 14.236 51.429 1.00 21.04 183 GLU B CA 1
ATOM 1239 C C . GLU A 1 157 ? 8.909 13.074 51.371 1.00 20.08 183 GLU B C 1
ATOM 1240 O O . GLU A 1 157 ? 9.841 13.049 50.566 1.00 22.73 183 GLU B O 1
ATOM 1246 N N . ILE A 1 158 ? 8.703 12.127 52.268 1.00 20.89 184 ILE B N 1
ATOM 1247 C CA . ILE A 1 158 ? 9.481 10.891 52.265 1.00 20.41 184 ILE B CA 1
ATOM 1248 C C . ILE A 1 158 ? 8.897 9.956 51.212 1.00 23.68 184 ILE B C 1
ATOM 1249 O O . ILE A 1 158 ? 7.675 9.690 51.242 1.00 22.17 184 ILE B O 1
ATOM 1254 N N . PRO A 1 159 ? 9.693 9.450 50.274 1.00 22.45 185 PRO B N 1
ATOM 1255 C CA . PRO A 1 159 ? 9.140 8.546 49.247 1.00 23.88 185 PRO B CA 1
ATOM 1256 C C . PRO A 1 159 ? 8.583 7.280 49.872 1.00 22.60 185 PRO B C 1
ATOM 1257 O O . PRO A 1 159 ? 9.253 6.599 50.665 1.00 21.16 185 PRO B O 1
ATOM 1261 N N . PRO A 1 160 ? 7.340 6.930 49.543 1.00 22.64 186 PRO B N 1
ATOM 1262 C CA . PRO A 1 160 ? 6.776 5.679 50.071 1.00 21.70 186 PRO B CA 1
ATOM 1263 C C . PRO A 1 160 ? 7.510 4.440 49.591 1.00 20.85 186 PRO B C 1
ATOM 1264 O O . PRO A 1 160 ? 7.404 3.388 50.231 1.00 23.97 186 PRO B O 1
ATOM 1268 N N . GLU A 1 161 ? 8.255 4.533 48.488 1.00 23.38 187 GLU B N 1
ATOM 1269 C CA . GLU A 1 161 ? 8.968 3.384 47.936 1.00 25.41 187 GLU B CA 1
ATOM 1270 C C . GLU A 1 161 ? 10.034 2.834 48.872 1.00 23.68 187 GLU B C 1
ATOM 1271 O O . GLU A 1 161 ? 10.544 1.744 48.608 1.00 22.49 187 GLU B O 1
ATOM 1277 N N . PHE A 1 162 ? 10.406 3.559 49.945 1.00 23.74 188 PHE B N 1
ATOM 1278 C CA . PHE A 1 162 ? 11.257 2.955 50.972 1.00 23.71 188 PHE B CA 1
ATOM 1279 C C . PHE A 1 162 ? 10.645 1.683 51.559 1.00 23.49 188 PHE B C 1
ATOM 1280 O O . PHE A 1 162 ? 11.375 0.770 51.957 1.00 22.80 188 PHE B O 1
ATOM 1288 N N . GLY A 1 163 ? 9.314 1.610 51.643 1.00 24.42 189 GLY B N 1
ATOM 1289 C CA . GLY A 1 163 ? 8.680 0.458 52.258 1.00 23.66 189 GLY B CA 1
ATOM 1290 C C . GLY A 1 163 ? 8.828 -0.832 51.487 1.00 23.69 189 GLY B C 1
ATOM 1291 O O . GLY A 1 163 ? 8.613 -1.903 52.056 1.00 30.45 189 GLY B O 1
ATOM 1292 N N . SER A 1 164 ? 9.168 -0.762 50.210 1.00 25.09 190 SER B N 1
ATOM 1293 C CA . SER A 1 164 ? 9.344 -1.951 49.389 1.00 27.45 190 SER B CA 1
ATOM 1294 C C . SER A 1 164 ? 10.794 -2.412 49.300 1.00 29.96 190 SER B C 1
ATOM 1295 O O . SER A 1 164 ? 11.081 -3.385 48.592 1.00 32.77 190 SER B O 1
ATOM 1298 N N . MET A 1 165 ? 11.717 -1.764 50.002 1.00 24.23 191 MET B N 1
ATOM 1299 C CA . MET A 1 165 ? 13.125 -2.135 49.882 1.00 27.78 191 MET B CA 1
ATOM 1300 C C . MET A 1 165 ? 13.397 -3.374 50.729 1.00 28.22 191 MET B C 1
ATOM 1301 O O . MET A 1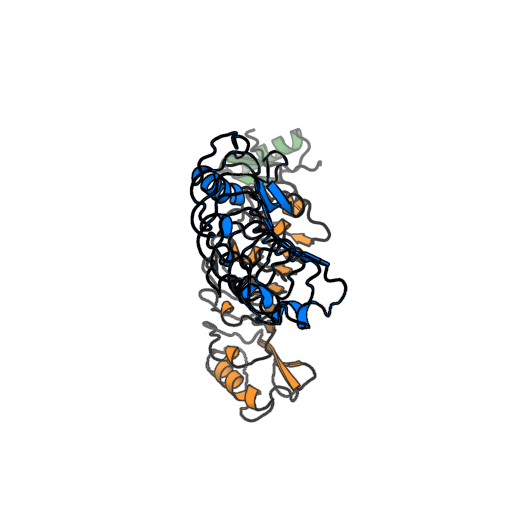 165 ? 13.444 -3.308 51.962 1.00 29.11 191 MET B O 1
ATOM 1306 N N . LYS A 1 166 ? 13.597 -4.502 50.042 1.00 30.61 192 LYS B N 1
ATOM 1307 C CA . LYS A 1 166 ? 13.634 -5.821 50.674 1.00 34.03 192 LYS B CA 1
ATOM 1308 C C . LYS A 1 166 ? 14.682 -5.913 51.775 1.00 32.92 192 LYS B C 1
ATOM 1309 O O . LYS A 1 166 ? 14.432 -6.504 52.832 1.00 32.88 192 LYS B O 1
ATOM 1315 N N . ASN A 1 167 ? 15.868 -5.347 51.552 1.00 29.00 193 ASN B N 1
ATOM 1316 C CA . ASN A 1 167 ? 16.977 -5.540 52.475 1.00 29.81 193 ASN B CA 1
ATOM 1317 C C . ASN A 1 167 ? 17.151 -4.399 53.466 1.00 27.41 193 ASN B C 1
ATOM 1318 O O . ASN A 1 167 ? 18.039 -4.472 54.317 1.00 26.39 193 ASN B O 1
ATOM 1323 N N . LEU A 1 168 ? 16.324 -3.357 53.394 1.00 23.00 194 LEU B N 1
ATOM 1324 C CA . LEU A 1 168 ? 16.562 -2.175 54.215 1.00 25.16 194 LEU B CA 1
ATOM 1325 C C . LEU A 1 168 ? 16.224 -2.448 55.682 1.00 27.69 194 LEU B C 1
ATOM 1326 O O . LEU A 1 168 ? 15.084 -2.788 56.028 1.00 28.91 194 LEU B O 1
ATOM 1331 N N . LYS A 1 169 ? 17.210 -2.256 56.552 1.00 22.32 195 LYS B N 1
ATOM 1332 C CA . LYS A 1 169 ? 17.072 -2.518 57.976 1.00 22.94 195 LYS B CA 1
ATOM 1333 C C . LYS A 1 169 ? 17.257 -1.299 58.849 1.00 24.38 195 LYS B C 1
ATOM 1334 O O . LYS A 1 169 ? 16.825 -1.328 60.010 1.00 23.06 195 LYS B O 1
ATOM 1340 N N . VAL A 1 170 ? 17.932 -0.255 58.356 1.00 22.71 196 VAL B N 1
ATOM 1341 C CA . VAL A 1 170 ? 18.160 0.977 59.105 1.00 22.57 196 VAL B CA 1
ATOM 1342 C C . VAL A 1 170 ? 17.859 2.152 58.183 1.00 22.52 196 VAL B C 1
ATOM 1343 O O . VAL A 1 170 ? 18.414 2.239 57.079 1.00 22.26 196 VAL B O 1
ATOM 1347 N N . LEU A 1 171 ? 16.993 3.058 58.643 1.00 21.08 197 LEU B N 1
ATOM 1348 C CA . LEU A 1 171 ? 16.613 4.246 57.875 1.00 22.35 197 LEU B CA 1
ATOM 1349 C C . LEU A 1 171 ? 16.638 5.442 58.827 1.00 21.10 197 LEU B C 1
ATOM 1350 O O . LEU A 1 171 ? 15.755 5.585 59.674 1.00 21.38 197 LEU B O 1
ATOM 1355 N N . ASP A 1 172 ? 17.655 6.298 58.715 1.00 19.14 198 ASP B N 1
ATOM 1356 C CA . ASP A 1 172 ? 17.749 7.478 59.574 1.00 18.43 198 ASP B CA 1
ATOM 1357 C C . ASP A 1 172 ? 17.587 8.717 58.700 1.00 19.46 198 ASP B C 1
ATOM 1358 O O . ASP A 1 172 ? 18.476 9.046 57.912 1.00 18.39 198 ASP B O 1
ATOM 1363 N N . LEU A 1 173 ? 16.455 9.405 58.852 1.00 17.94 199 LEU B N 1
ATOM 1364 C CA . LEU A 1 173 ? 16.192 10.639 58.123 1.00 18.63 199 LEU B CA 1
ATOM 1365 C C . LEU A 1 173 ? 15.970 11.807 59.073 1.00 18.62 199 LEU B C 1
ATOM 1366 O O . LEU A 1 173 ? 15.412 12.836 58.666 1.00 19.63 199 LEU B O 1
ATOM 1371 N N . SER A 1 174 ? 16.374 11.657 60.335 1.00 18.16 200 SER B N 1
ATOM 1372 C CA . SER A 1 174 ? 16.063 12.629 61.372 1.00 18.47 200 SER B CA 1
ATOM 1373 C C . SER A 1 174 ? 16.823 13.938 61.171 1.00 21.37 200 SER B C 1
ATOM 1374 O O . SER A 1 174 ? 17.840 14.005 60.471 1.00 19.51 200 SER B O 1
ATOM 1377 N N . THR A 1 175 ? 16.335 14.989 61.831 1.00 21.19 201 THR B N 1
ATOM 1378 C CA . THR A 1 175 ? 16.988 16.299 61.800 1.00 22.76 201 THR B CA 1
ATOM 1379 C C . THR A 1 175 ? 17.170 16.789 60.355 1.00 22.43 201 THR B C 1
ATOM 1380 O O . THR A 1 175 ? 18.280 17.016 59.860 1.00 19.42 201 THR B O 1
ATOM 1384 N N . ASN A 1 176 ? 16.037 16.940 59.684 1.00 19.26 202 ASN B N 1
ATOM 1385 C CA . ASN A 1 176 ? 15.935 17.576 58.365 1.00 17.68 202 ASN B CA 1
ATOM 1386 C C . ASN A 1 176 ? 14.721 18.509 58.433 1.00 18.83 202 ASN B C 1
ATOM 1387 O O . ASN A 1 176 ? 14.309 18.925 59.521 1.00 21.28 202 ASN B O 1
ATOM 1392 N N . SER A 1 177 ? 14.133 18.856 57.287 1.00 19.82 203 SER B N 1
ATOM 1393 C CA . SER A 1 177 ? 12.795 19.482 57.269 1.00 23.28 203 SER B CA 1
ATOM 1394 C C . SER A 1 177 ? 11.894 18.762 56.286 1.00 20.14 203 SER B C 1
ATOM 1395 O O . SER A 1 177 ? 11.199 19.370 55.457 1.00 20.97 203 SER B O 1
ATOM 1398 N N . LEU A 1 178 ? 11.913 17.435 56.368 1.00 17.26 204 LEU B N 1
ATOM 1399 C CA . LEU A 1 178 ? 10.990 16.611 55.611 1.00 16.53 204 LEU B CA 1
ATOM 1400 C C . LEU A 1 178 ? 9.581 16.882 56.122 1.00 19.95 204 LEU B C 1
ATOM 1401 O O . LEU A 1 178 ? 9.384 17.270 57.276 1.00 19.00 204 LEU B O 1
ATOM 1406 N N . ASP A 1 179 ? 8.603 16.661 55.256 1.00 19.78 205 ASP B N 1
ATOM 1407 C CA . ASP A 1 179 ? 7.254 17.114 55.563 1.00 19.67 205 ASP B CA 1
ATOM 1408 C C . ASP A 1 179 ? 6.241 16.141 54.956 1.00 22.00 205 ASP B C 1
ATOM 1409 O O . ASP A 1 179 ? 6.588 15.055 54.486 1.00 20.95 205 ASP B O 1
ATOM 1414 N N . GLY A 1 180 ? 4.959 16.513 54.995 1.00 21.57 206 GLY B N 1
ATOM 1415 C CA . GLY A 1 180 ? 3.949 15.588 54.524 1.00 22.31 206 GLY B CA 1
ATOM 1416 C C . GLY A 1 180 ? 3.613 14.563 55.593 1.00 22.10 206 GLY B C 1
ATOM 1417 O O . GLY A 1 180 ? 3.682 14.830 56.795 1.00 21.47 206 GLY B O 1
ATOM 1418 N N . ILE A 1 181 ? 3.231 13.368 55.137 1.00 19.19 207 ILE B N 1
ATOM 1419 C CA . ILE A 1 181 ? 2.772 12.293 56.005 1.00 20.01 207 ILE B CA 1
ATOM 1420 C C . ILE A 1 181 ? 3.745 11.123 55.882 1.00 21.40 207 ILE B C 1
ATOM 1421 O O . ILE A 1 181 ? 4.126 10.751 54.767 1.00 21.97 207 ILE B O 1
ATOM 1426 N N . VAL A 1 182 ? 4.129 10.537 57.013 1.00 19.06 208 VAL B N 1
ATOM 1427 C CA . VAL A 1 182 ? 4.974 9.338 57.000 1.00 19.61 208 VAL B CA 1
ATOM 1428 C C . VAL A 1 182 ? 4.261 8.226 56.233 1.00 21.55 208 VAL B C 1
ATOM 1429 O O . VAL A 1 182 ? 3.088 7.910 56.528 1.00 22.87 208 VAL B O 1
ATOM 1433 N N . PRO A 1 183 ? 4.897 7.649 55.219 1.00 20.65 209 PRO B N 1
ATOM 1434 C CA . PRO A 1 183 ? 4.250 6.578 54.444 1.00 22.81 209 PRO B CA 1
ATOM 1435 C C . PRO A 1 183 ? 3.900 5.388 55.323 1.00 23.77 209 PRO B C 1
ATOM 1436 O O . PRO A 1 183 ? 4.719 4.906 56.103 1.00 22.04 209 PRO B O 1
ATOM 1440 N N . GLN A 1 184 ? 2.669 4.893 55.166 1.00 21.16 210 GLN B N 1
ATOM 1441 C CA . GLN A 1 184 ? 2.275 3.690 55.888 1.00 23.39 210 GLN B CA 1
ATOM 1442 C C . GLN A 1 184 ? 3.200 2.520 55.580 1.00 21.41 210 GLN B C 1
ATOM 1443 O O . GLN A 1 184 ? 3.426 1.666 56.444 1.00 25.85 210 GLN B O 1
ATOM 1449 N N . SER A 1 185 ? 3.723 2.453 54.347 1.00 21.33 211 SER B N 1
ATOM 1450 C CA . SER A 1 185 ? 4.631 1.366 53.981 1.00 22.64 211 SER B CA 1
ATOM 1451 C C . SER A 1 185 ? 5.857 1.323 54.883 1.00 26.68 211 SER B C 1
ATOM 1452 O O . SER A 1 185 ? 6.407 0.247 55.135 1.00 24.61 211 SER B O 1
ATOM 1455 N N . ILE A 1 186 ? 6.303 2.480 55.371 1.00 22.93 212 ILE B N 1
ATOM 1456 C CA . ILE A 1 186 ? 7.446 2.515 56.272 1.00 23.74 212 ILE B CA 1
ATOM 1457 C C . ILE A 1 186 ? 7.026 2.135 57.684 1.00 27.16 212 ILE B C 1
ATOM 1458 O O . ILE A 1 186 ? 7.715 1.364 58.364 1.00 25.34 212 ILE B O 1
ATOM 1463 N N . ALA A 1 187 ? 5.875 2.646 58.136 1.00 23.36 213 ALA B N 1
ATOM 1464 C CA . ALA A 1 187 ? 5.381 2.312 59.468 1.00 28.51 213 ALA B CA 1
ATOM 1465 C C . ALA A 1 187 ? 5.171 0.814 59.640 1.00 27.88 213 ALA B C 1
ATOM 1466 O O . ALA A 1 187 ? 5.347 0.287 60.747 1.00 31.32 213 ALA B O 1
ATOM 1468 N N . ASP A 1 188 ? 4.785 0.121 58.572 1.00 27.56 214 ASP B N 1
ATOM 1469 C CA . ASP A 1 188 ? 4.443 -1.297 58.628 1.00 32.61 214 ASP B CA 1
ATOM 1470 C C . ASP A 1 188 ? 5.625 -2.220 58.361 1.00 33.64 214 ASP B C 1
ATOM 1471 O O . ASP A 1 188 ? 5.477 -3.441 58.486 1.00 33.26 214 ASP B O 1
ATOM 1476 N N . LYS A 1 189 ? 6.782 -1.677 57.991 1.00 30.27 215 LYS B N 1
ATOM 1477 C CA . LYS A 1 189 ? 7.891 -2.507 57.540 1.00 30.91 215 LYS B CA 1
ATOM 1478 C C . LYS A 1 189 ? 8.489 -3.265 58.721 1.00 35.32 215 LYS B C 1
ATOM 1479 O O . LYS A 1 189 ? 8.879 -2.662 59.727 1.00 37.91 215 LYS B O 1
ATOM 1485 N N . LYS A 1 190 ? 8.545 -4.589 58.600 1.00 35.40 216 LYS B N 1
ATOM 1486 C CA . LYS A 1 190 ? 9.057 -5.431 59.670 1.00 43.65 216 LYS B CA 1
ATOM 1487 C C . LYS A 1 190 ? 10.579 -5.395 59.703 1.00 41.80 216 LYS B C 1
ATOM 1488 O O . LYS A 1 190 ? 11.240 -5.328 58.660 1.00 41.61 216 LYS B O 1
ATOM 1494 N N . ASN A 1 191 ? 11.130 -5.451 60.915 1.00 43.24 217 ASN B N 1
ATOM 1495 C CA . ASN A 1 191 ? 12.580 -5.476 61.117 1.00 44.79 217 ASN B CA 1
ATOM 1496 C C . ASN A 1 191 ? 13.249 -4.245 60.501 1.00 41.74 217 ASN B C 1
ATOM 1497 O O . ASN A 1 191 ? 14.271 -4.356 59.813 1.00 37.23 217 ASN B O 1
ATOM 1502 N N . LEU A 1 192 ? 12.653 -3.069 60.728 1.00 37.51 218 LEU B N 1
ATOM 1503 C CA . LEU A 1 192 ? 13.232 -1.790 60.324 1.00 31.26 218 LEU B CA 1
ATOM 1504 C C . LEU A 1 192 ? 13.455 -0.931 61.558 1.00 32.31 218 LEU B C 1
ATOM 1505 O O . LEU A 1 192 ? 12.527 -0.705 62.339 1.00 33.68 218 LEU B O 1
ATOM 1510 N N . ALA A 1 193 ? 14.680 -0.467 61.741 1.00 26.51 219 ALA B N 1
ATOM 1511 C CA . ALA A 1 193 ? 14.951 0.589 62.699 1.00 27.31 219 ALA B CA 1
ATOM 1512 C C . ALA A 1 193 ? 14.878 1.891 61.917 1.00 28.65 219 ALA B C 1
ATOM 1513 O O . ALA A 1 193 ? 15.672 2.102 60.997 1.00 25.14 219 ALA B O 1
ATOM 1515 N N . VAL A 1 194 ? 13.907 2.737 62.244 1.00 25.22 220 VAL B N 1
ATOM 1516 C CA . VAL A 1 194 ? 13.703 3.980 61.502 1.00 23.43 220 VAL B CA 1
ATOM 1517 C C . VAL A 1 194 ? 13.668 5.130 62.493 1.00 25.44 220 VAL B C 1
ATOM 1518 O O . VAL A 1 194 ? 13.140 4.989 63.600 1.00 23.94 220 VAL B O 1
ATOM 1522 N N . ASN A 1 195 ? 14.301 6.247 62.125 1.00 22.36 221 ASN B N 1
ATOM 1523 C CA . ASN A 1 195 ? 14.329 7.455 62.942 1.00 22.12 221 ASN B CA 1
ATOM 1524 C C . ASN A 1 195 ? 13.922 8.613 62.044 1.00 22.20 221 ASN B C 1
ATOM 1525 O O . ASN A 1 195 ? 14.681 9.004 61.154 1.00 19.85 221 ASN B O 1
ATOM 1530 N N . LEU A 1 196 ? 12.740 9.168 62.288 1.00 23.08 222 LEU B N 1
ATOM 1531 C CA . LEU A 1 196 ? 12.248 10.291 61.496 1.00 21.01 222 LEU B CA 1
ATOM 1532 C C . LEU A 1 196 ? 12.068 11.532 62.355 1.00 22.19 222 LEU B C 1
ATOM 1533 O O . LEU A 1 196 ? 11.409 12.487 61.922 1.00 24.10 222 LEU B O 1
ATOM 1538 N N . THR A 1 197 ? 12.651 11.547 63.554 1.00 22.12 223 THR B N 1
ATOM 1539 C CA . THR A 1 197 ? 12.444 12.636 64.500 1.00 26.90 223 THR B CA 1
ATOM 1540 C C . THR A 1 197 ? 13.075 13.928 64.005 1.00 25.15 223 THR B C 1
ATOM 1541 O O . THR A 1 197 ? 13.925 13.936 63.113 1.00 21.43 223 THR B O 1
ATOM 1545 N N . GLU A 1 198 ? 12.650 15.035 64.623 1.00 22.84 224 GLU B N 1
ATOM 1546 C CA . GLU A 1 198 ? 13.144 16.373 64.300 1.00 23.07 224 GLU B CA 1
ATOM 1547 C C . GLU A 1 198 ? 12.959 16.697 62.822 1.00 23.10 224 GLU B C 1
ATOM 1548 O O . GLU A 1 198 ? 13.861 17.191 62.155 1.00 21.59 224 GLU B O 1
ATOM 1554 N N . ASN A 1 199 ? 11.753 16.433 62.317 1.00 20.61 225 ASN B N 1
ATOM 1555 C CA . ASN A 1 199 ? 11.288 16.909 61.016 1.00 21.06 225 ASN B CA 1
ATOM 1556 C C . ASN A 1 199 ? 9.979 17.608 61.338 1.00 21.54 225 ASN B C 1
ATOM 1557 O O . ASN A 1 199 ? 8.944 16.946 61.405 1.00 19.51 225 ASN B O 1
ATOM 1562 N N . GLU A 1 200 ? 10.048 18.929 61.545 1.00 20.35 226 GLU B N 1
ATOM 1563 C CA . GLU A 1 200 ? 8.994 19.639 62.266 1.00 23.37 226 GLU B CA 1
ATOM 1564 C C . GLU A 1 200 ? 7.598 19.384 61.694 1.00 19.32 226 GLU B C 1
ATOM 1565 O O . GLU A 1 200 ? 6.647 19.161 62.455 1.00 22.27 226 GLU B O 1
ATOM 1571 N N . TYR A 1 201 ? 7.438 19.464 60.364 1.00 20.15 227 TYR B N 1
ATOM 1572 C CA . TYR A 1 201 ? 6.106 19.442 59.736 1.00 24.58 227 TYR B CA 1
ATOM 1573 C C . TYR A 1 201 ? 5.688 18.060 59.256 1.00 22.32 227 TYR B C 1
ATOM 1574 O O . TYR A 1 201 ? 4.608 17.914 58.679 1.00 22.57 227 TYR B O 1
ATOM 1583 N N . LEU A 1 202 ? 6.509 17.043 59.503 1.00 20.05 228 LEU B N 1
ATOM 1584 C CA . LEU A 1 202 ? 6.116 15.664 59.245 1.00 19.66 228 LEU B CA 1
ATOM 1585 C C . LEU A 1 202 ? 5.096 15.189 60.283 1.00 23.10 228 LEU B C 1
ATOM 1586 O O . LEU A 1 202 ? 5.232 15.456 61.483 1.00 23.46 228 LEU B O 1
ATOM 1591 N N . CYS A 1 203 ? 4.074 14.463 59.834 1.00 19.79 229 CYS B N 1
ATOM 1592 C CA . CYS A 1 203 ? 3.081 13.929 60.752 1.00 22.02 229 CYS B CA 1
ATOM 1593 C C . CYS A 1 203 ? 2.820 12.466 60.427 1.00 24.72 229 CYS B C 1
ATOM 1594 O O . CYS A 1 203 ? 3.237 11.946 59.390 1.00 25.90 229 CYS B O 1
ATOM 1597 N N . GLY A 1 204 ? 2.073 11.821 61.304 1.00 25.52 230 GLY B N 1
ATOM 1598 C CA . GLY A 1 204 ? 1.619 10.482 61.040 1.00 30.48 230 GLY B CA 1
ATOM 1599 C C . GLY A 1 204 ? 2.156 9.501 62.058 1.00 25.56 230 GLY B C 1
ATOM 1600 O O . GLY A 1 204 ? 2.648 9.871 63.127 1.00 30.68 230 GLY B O 1
ATOM 1601 N N . PRO A 1 205 ? 2.105 8.222 61.703 1.00 32.31 231 PRO B N 1
ATOM 1602 C CA . PRO A 1 205 ? 2.356 7.127 62.667 1.00 37.60 231 PRO B CA 1
ATOM 1603 C C . PRO A 1 205 ? 3.705 7.098 63.399 1.00 39.26 231 PRO B C 1
ATOM 1604 O O . PRO A 1 205 ? 3.772 7.067 64.637 1.00 44.55 231 PRO B O 1
ATOM 1608 N N . VAL A 1 206 ? 4.789 7.058 62.638 1.00 32.94 232 VAL B N 1
ATOM 1609 C CA . VAL A 1 206 ? 6.104 6.764 63.210 1.00 32.01 232 VAL B CA 1
ATOM 1610 C C . VAL A 1 206 ? 6.592 7.914 64.086 1.00 33.53 232 VAL B C 1
ATOM 1611 O O . VAL A 1 206 ? 7.316 7.700 65.068 1.00 36.02 232 VAL B O 1
ATOM 1615 N N . VAL A 1 207 ? 6.194 9.149 63.764 1.00 26.79 233 VAL B N 1
ATOM 1616 C CA . VAL A 1 207 ? 6.595 10.315 64.545 1.00 28.27 233 VAL B CA 1
ATOM 1617 C C . VAL A 1 207 ? 5.628 10.617 65.692 1.00 32.86 233 VAL B C 1
ATOM 1618 O O . VAL A 1 207 ? 5.869 11.555 66.462 1.00 34.75 233 VAL B O 1
ATOM 1622 N N . ASP A 1 208 ? 4.555 9.846 65.833 1.00 32.30 234 ASP B N 1
ATOM 1623 C CA . ASP A 1 208 ? 3.547 10.054 66.888 1.00 36.05 234 ASP B CA 1
ATOM 1624 C C . ASP A 1 208 ? 2.950 11.465 66.825 1.00 37.06 234 ASP B C 1
ATOM 1625 O O . ASP A 1 208 ? 2.872 12.167 67.833 1.00 38.14 234 ASP B O 1
ATOM 1630 N N . VAL A 1 209 ? 2.536 11.890 65.627 1.00 34.63 235 VAL B N 1
ATOM 1631 C CA . VAL A 1 209 ? 1.986 13.236 65.430 1.00 33.59 235 VAL B CA 1
ATOM 1632 C C . VAL A 1 209 ? 0.692 13.154 64.628 1.00 31.71 235 VAL B C 1
ATOM 1633 O O . VAL A 1 209 ? 0.701 12.747 63.458 1.00 32.65 235 VAL B O 1
ATOM 1637 N N . GLY A 1 210 ? -0.413 13.599 65.226 1.00 33.79 236 GLY B N 1
ATOM 1638 C CA . GLY A 1 210 ? -1.661 13.672 64.485 1.00 28.56 236 GLY B CA 1
ATOM 1639 C C . GLY A 1 210 ? -1.599 14.746 63.414 1.00 31.50 236 GLY B C 1
ATOM 1640 O O . GLY A 1 210 ? -1.208 15.889 63.679 1.00 27.89 236 GLY B O 1
ATOM 1641 N N . CYS A 1 211 ? -2.011 14.393 62.194 1.00 26.36 237 CYS B N 1
ATOM 1642 C CA . CYS A 1 211 ? -1.892 15.343 61.096 1.00 26.03 237 CYS B CA 1
ATOM 1643 C C . CYS A 1 211 ? -2.849 16.515 61.239 1.00 30.91 237 CYS B C 1
ATOM 1644 O O . CYS A 1 211 ? -2.576 17.594 60.705 1.00 26.10 237 CYS B O 1
ATOM 1647 N N . GLU A 1 212 ? -3.969 16.325 61.939 1.00 31.00 238 GLU B N 1
ATOM 1648 C CA . GLU A 1 212 ? -5.004 17.350 61.962 1.00 30.62 238 GLU B CA 1
ATOM 1649 C C . GLU A 1 212 ? -4.488 18.639 62.588 1.00 25.69 238 GLU B C 1
ATOM 1650 O O . GLU A 1 212 ? -3.891 18.630 63.665 1.00 31.55 238 GLU B O 1
ATOM 1656 N N . ASN A 1 213 ? -4.730 19.746 61.904 1.00 29.01 239 ASN B N 1
ATOM 1657 C CA . ASN A 1 213 ? -4.436 21.070 62.437 1.00 32.52 239 ASN B CA 1
ATOM 1658 C C . ASN A 1 213 ? -5.575 21.459 63.376 1.00 33.58 239 ASN B C 1
ATOM 1659 O O . ASN A 1 213 ? -6.710 21.613 62.931 1.00 34.97 239 ASN B O 1
ATOM 1664 N N . ILE A 1 214 ? -5.283 21.566 64.673 1.00 35.05 240 ILE B N 1
ATOM 1665 C CA . ILE A 1 214 ? -6.256 22.026 65.668 1.00 36.35 240 ILE B CA 1
ATOM 1666 C C . ILE A 1 214 ? -6.324 23.548 65.604 1.00 38.52 240 ILE B C 1
ATOM 1667 O O . ILE A 1 214 ? -5.335 24.233 65.883 1.00 40.00 240 ILE B O 1
ATOM 1672 N N . GLU A 1 215 ? -7.485 24.093 65.253 1.00 43.21 241 GLU B N 1
ATOM 1673 C CA . GLU A 1 215 ? -7.579 25.542 65.102 1.00 44.56 241 GLU B CA 1
ATOM 1674 C C . GLU A 1 215 ? -8.048 26.263 66.362 1.00 49.83 241 GLU B C 1
ATOM 1675 O O . GLU A 1 215 ? -8.149 27.493 66.346 1.00 53.16 241 GLU B O 1
ATOM 1681 N N . LEU A 1 216 ? -8.307 25.535 67.446 1.00 48.17 242 LEU B N 1
ATOM 1682 C CA . LEU A 1 216 ? -8.335 26.099 68.801 1.00 50.51 242 LEU B CA 1
ATOM 1683 C C . LEU A 1 216 ? -9.633 26.853 69.089 1.00 61.52 242 LEU B C 1
ATOM 1684 O O . LEU A 1 216 ? -10.223 26.698 70.163 1.00 62.50 242 LEU B O 1
ATOM 1689 N N . GLY B 2 34 ? 0.950 36.876 70.089 1.00 48.01 14 GLY C N 1
ATOM 1690 C CA . GLY B 2 34 ? 2.291 36.396 69.812 1.00 37.95 14 GLY C CA 1
ATOM 1691 C C . GLY B 2 34 ? 2.461 34.883 69.773 1.00 42.40 14 GLY C C 1
ATOM 1692 O O . GLY B 2 34 ? 1.528 34.118 70.044 1.00 44.36 14 GLY C O 1
ATOM 1693 N N . ARG B 2 35 ? 3.678 34.457 69.440 1.00 38.36 15 ARG C N 1
ATOM 1694 C CA . ARG B 2 35 ? 3.948 33.036 69.262 1.00 41.60 15 ARG C CA 1
ATOM 1695 C C . ARG B 2 35 ? 3.835 32.270 70.578 1.00 42.52 15 ARG C C 1
ATOM 1696 O O . ARG B 2 35 ? 3.330 31.142 70.604 1.00 39.11 15 ARG C O 1
ATOM 1704 N N . ILE B 2 36 ? 4.314 32.854 71.680 1.00 37.08 16 ILE C N 1
ATOM 1705 C CA . ILE B 2 36 ? 4.324 32.127 72.950 1.00 38.78 16 ILE C CA 1
ATOM 1706 C C . ILE B 2 36 ? 2.902 31.896 73.451 1.00 36.74 16 ILE C C 1
ATOM 1707 O O . ILE B 2 36 ? 2.570 30.804 73.935 1.00 34.46 16 ILE C O 1
ATOM 1712 N N . GLY B 2 37 ? 2.039 32.909 73.337 1.00 36.80 17 GLY C N 1
ATOM 1713 C CA . GLY B 2 37 ? 0.651 32.734 73.732 1.00 34.23 17 GLY C CA 1
ATOM 1714 C C . GLY B 2 37 ? -0.102 31.779 72.822 1.00 37.54 17 GLY C C 1
ATOM 1715 O O . GLY B 2 37 ? -0.953 31.006 73.278 1.00 31.21 17 GLY C O 1
ATOM 1716 N N . TYR B 2 38 ? 0.191 31.825 71.521 1.00 35.64 18 TYR C N 1
ATOM 1717 C CA . TYR B 2 38 ? -0.446 30.894 70.597 1.00 35.93 18 TYR C CA 1
ATOM 1718 C C . TYR B 2 38 ? -0.112 29.455 70.970 1.00 28.42 18 TYR C C 1
ATOM 1719 O O . TYR B 2 38 ? -0.994 28.593 71.025 1.00 30.81 18 TYR C O 1
ATOM 1728 N N . C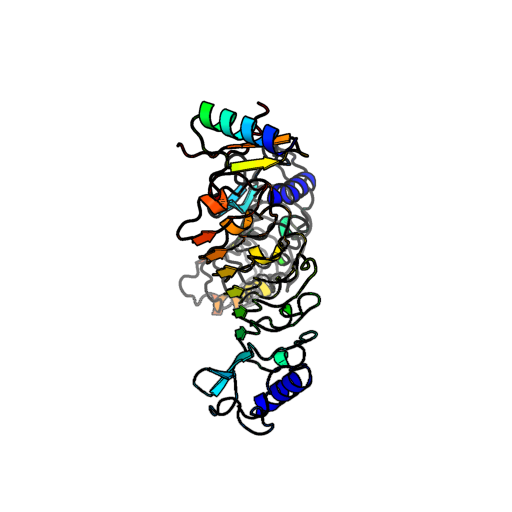YS B 2 39 ? 1.160 29.181 71.255 1.00 29.60 19 CYS C N 1
ATOM 1729 C CA . CYS B 2 39 ? 1.552 27.811 71.553 1.00 30.08 19 CYS C CA 1
ATOM 1730 C C . CYS B 2 39 ? 1.148 27.373 72.963 1.00 30.06 19 CYS C C 1
ATOM 1731 O O . CYS B 2 39 ? 0.961 26.174 73.189 1.00 26.11 19 CYS C O 1
ATOM 1734 N N . PHE B 2 40 ? 0.967 28.313 73.895 1.00 30.22 20 PHE C N 1
ATOM 1735 C CA . PHE B 2 40 ? 0.261 28.013 75.144 1.00 27.98 20 PHE C CA 1
ATOM 1736 C C . PHE B 2 40 ? -1.172 27.544 74.877 1.00 25.33 20 PHE C C 1
ATOM 1737 O O . PHE B 2 40 ? -1.629 26.538 75.442 1.00 25.26 20 PHE C O 1
ATOM 1745 N N . ASP B 2 41 ? -1.913 28.271 74.029 1.00 26.63 21 ASP C N 1
ATOM 1746 C CA . ASP B 2 41 ? -3.271 27.833 73.718 1.00 27.25 21 ASP C CA 1
ATOM 1747 C C . ASP B 2 41 ? -3.266 26.498 72.978 1.00 29.80 21 ASP C C 1
ATOM 1748 O O . ASP B 2 41 ? -4.187 25.690 73.149 1.00 30.03 21 ASP C O 1
ATOM 1753 N N . CYS B 2 42 ? -2.254 26.265 72.136 1.00 28.03 22 CYS C N 1
ATOM 1754 C CA . CYS B 2 42 ? -2.117 24.964 71.482 1.00 27.70 22 CYS C CA 1
ATOM 1755 C C . CYS B 2 42 ? -1.877 23.858 72.504 1.00 25.68 22 CYS C C 1
ATOM 1756 O O . CYS B 2 42 ? -2.496 22.786 72.429 1.00 28.72 22 CYS C O 1
ATOM 1759 N N . ALA B 2 43 ? -1.007 24.106 73.491 1.00 25.39 23 ALA C N 1
ATOM 1760 C CA . ALA B 2 43 ? -0.766 23.084 74.508 1.00 26.95 23 ALA C CA 1
ATOM 1761 C C . ALA B 2 43 ? -2.039 22.762 75.281 1.00 27.21 23 ALA C C 1
ATOM 1762 O O . ALA B 2 43 ? -2.303 21.598 75.592 1.00 28.10 23 ALA C O 1
ATOM 1764 N N . ARG B 2 44 ? -2.832 23.785 75.603 1.00 26.84 24 ARG C N 1
ATOM 1765 C CA . ARG B 2 44 ? -4.092 23.570 76.305 1.00 29.82 24 ARG C CA 1
ATOM 1766 C C . ARG B 2 44 ? -5.076 22.763 75.458 1.00 30.66 24 ARG C C 1
ATOM 1767 O O . ARG B 2 44 ? -5.737 21.854 75.969 1.00 32.58 24 ARG C O 1
ATOM 1775 N N . ALA B 2 45 ? -5.182 23.081 74.165 1.00 27.73 25 ALA C N 1
ATOM 1776 C CA . ALA B 2 45 ? -6.055 22.316 73.275 1.00 31.46 25 ALA C CA 1
ATOM 1777 C C . ALA B 2 45 ? -5.678 20.842 73.245 1.00 33.21 25 ALA C C 1
ATOM 1778 O O . ALA B 2 45 ? -6.553 19.971 73.305 1.00 32.54 25 ALA C O 1
ATOM 1780 N N . CYS B 2 46 ? -4.379 20.540 73.139 1.00 31.37 26 CYS C N 1
ATOM 1781 C CA . CYS B 2 46 ? -3.935 19.150 73.164 1.00 33.08 26 CYS C CA 1
ATOM 1782 C C . CYS B 2 46 ? -4.268 18.485 74.494 1.00 36.17 26 CYS C C 1
ATOM 1783 O O . CYS B 2 46 ? -4.739 17.341 74.519 1.00 36.44 26 CYS C O 1
ATOM 1786 N N . MET B 2 47 ? -4.037 19.189 75.612 1.00 36.58 27 MET C N 1
ATOM 1787 C CA . MET B 2 47 ? -4.418 18.660 76.925 1.00 36.10 27 MET C CA 1
ATOM 1788 C C . MET B 2 47 ? -5.908 18.334 76.989 1.00 34.49 27 MET C C 1
ATOM 1789 O O . MET B 2 47 ? -6.306 17.318 77.577 1.00 38.22 27 MET C O 1
ATOM 1794 N N . ARG B 2 48 ? -6.754 19.184 76.403 1.00 35.35 28 ARG C N 1
ATOM 1795 C CA . ARG B 2 48 ? -8.190 18.919 76.462 1.00 36.81 28 ARG C CA 1
ATOM 1796 C C . ARG B 2 48 ? -8.567 17.684 75.655 1.00 41.21 28 ARG C C 1
ATOM 1797 O O . ARG B 2 48 ? -9.544 16.998 75.989 1.00 40.26 28 ARG C O 1
ATOM 1805 N N . ARG B 2 49 ? -7.813 17.383 74.602 1.00 36.31 29 ARG C N 1
ATOM 1806 C CA . ARG B 2 49 ? -7.995 16.145 73.859 1.00 38.38 29 ARG C CA 1
ATOM 1807 C C . ARG B 2 49 ? -7.257 14.975 74.485 1.00 36.41 29 ARG C C 1
ATOM 1808 O O . ARG B 2 49 ? -7.330 13.864 73.955 1.00 41.97 29 ARG C O 1
ATOM 1816 N N . GLY B 2 50 ? -6.547 15.190 75.590 1.00 36.64 30 GLY C N 1
ATOM 1817 C CA . GLY B 2 50 ? -5.814 14.115 76.226 1.00 33.64 30 GLY C CA 1
ATOM 1818 C C . GLY B 2 50 ? -4.531 13.714 75.528 1.00 46.75 30 GLY C C 1
ATOM 1819 O O . GLY B 2 50 ? -4.100 12.561 75.655 1.00 44.23 30 GLY C O 1
ATOM 1820 N N . LYS B 2 51 ? -3.899 14.639 74.805 1.00 42.34 31 LYS C N 1
ATOM 1821 C CA . LYS B 2 51 ? -2.686 14.386 74.039 1.00 38.14 31 LYS C CA 1
ATOM 1822 C C . LYS B 2 51 ? -1.579 15.327 74.486 1.00 39.72 31 LYS C C 1
ATOM 1823 O O . LYS B 2 51 ? -1.793 16.257 75.269 1.00 37.10 31 LYS C O 1
ATOM 1829 N N . TYR B 2 52 ? -0.376 15.051 73.986 1.00 40.15 32 TYR C N 1
ATOM 1830 C CA . TYR B 2 52 ? 0.768 15.936 74.128 1.00 39.72 32 TYR C CA 1
ATOM 1831 C C . TYR B 2 52 ? 0.817 16.891 72.945 1.00 33.38 32 TYR C C 1
ATOM 1832 O O . TYR B 2 52 ? 0.446 16.534 71.828 1.00 35.59 32 TYR C O 1
ATOM 1841 N N . ILE B 2 53 ? 1.253 18.123 73.196 1.00 32.44 33 ILE C N 1
ATOM 1842 C CA . ILE B 2 53 ? 1.553 19.004 72.074 1.00 31.57 33 ILE C CA 1
ATOM 1843 C C . ILE B 2 53 ? 2.767 18.453 71.336 1.00 31.88 33 ILE C C 1
ATOM 1844 O O . ILE B 2 53 ? 3.722 17.966 71.957 1.00 31.71 33 ILE C O 1
ATOM 1849 N N . ARG B 2 54 ? 2.722 18.486 69.998 1.00 31.53 34 ARG C N 1
ATOM 1850 C CA . ARG B 2 54 ? 3.818 18.002 69.158 1.00 29.67 34 ARG C CA 1
ATOM 1851 C C . ARG B 2 54 ? 4.389 19.054 68.222 1.00 28.19 34 ARG C C 1
ATOM 1852 O O . ARG B 2 54 ? 5.616 19.117 68.041 1.00 28.90 34 ARG C O 1
ATOM 1860 N N . THR B 2 55 ? 3.536 19.866 67.605 1.00 28.60 35 THR C N 1
ATOM 1861 C CA . THR B 2 55 ? 3.931 20.846 66.600 1.00 26.59 35 THR C CA 1
ATOM 1862 C C . THR B 2 55 ? 3.174 22.137 66.857 1.00 27.48 35 THR C C 1
ATOM 1863 O O . THR B 2 55 ? 1.960 22.101 67.068 1.00 26.14 35 THR C O 1
ATOM 1867 N N . CYS B 2 56 ? 3.879 23.268 66.822 1.00 25.53 36 CYS C N 1
ATOM 1868 C CA . CYS B 2 56 ? 3.212 24.559 66.946 1.00 26.12 36 CYS C CA 1
ATOM 1869 C C . CYS B 2 56 ? 3.939 25.587 66.095 1.00 28.66 36 CYS C C 1
ATOM 1870 O O . CYS B 2 56 ? 5.129 25.831 66.315 1.00 27.80 36 CYS C O 1
ATOM 1873 N N . SER B 2 57 ? 3.226 26.194 65.138 1.00 30.90 37 SER C N 1
ATOM 1874 C CA . SER B 2 57 ? 3.756 27.290 64.323 1.00 32.14 37 SER C CA 1
ATOM 1875 C C . SER B 2 57 ? 2.785 28.460 64.368 1.00 34.96 37 SER C C 1
ATOM 1876 O O . SER B 2 57 ? 1.674 28.366 63.836 1.00 28.63 37 SER C O 1
ATOM 1879 N N . PHE B 2 58 ? 3.218 29.573 64.960 1.00 34.55 38 PHE C N 1
ATOM 1880 C CA . PHE B 2 58 ? 2.369 30.761 65.004 1.00 37.48 38 PHE C CA 1
ATOM 1881 C C . PHE B 2 58 ? 2.180 31.359 63.615 1.00 36.36 38 PHE C C 1
ATOM 1882 O O . PHE B 2 58 ? 1.066 31.753 63.245 1.00 36.90 38 PHE C O 1
ATOM 1890 N N . GLU B 2 59 ? 3.244 31.426 62.823 1.00 34.67 39 GLU C N 1
ATOM 1891 C CA . GLU B 2 59 ? 3.110 32.086 61.529 1.00 39.52 39 GLU C CA 1
ATOM 1892 C C . GLU B 2 59 ? 2.248 31.281 60.562 1.00 38.18 39 GLU C C 1
ATOM 1893 O O . GLU B 2 59 ? 1.573 31.862 59.706 1.00 34.72 39 GLU C O 1
ATOM 1899 N N . ARG B 2 60 ? 2.229 29.957 60.690 1.00 36.37 40 ARG C N 1
ATOM 1900 C CA . ARG B 2 60 ? 1.377 29.122 59.859 1.00 34.31 40 ARG C CA 1
ATOM 1901 C C . ARG B 2 60 ? 0.068 28.765 60.539 1.00 33.56 40 ARG C C 1
ATOM 1902 O O . ARG B 2 60 ? -0.755 28.076 59.932 1.00 30.65 40 ARG C O 1
ATOM 1910 N N . LYS B 2 61 ? -0.142 29.222 61.775 1.00 32.37 41 LYS C N 1
ATOM 1911 C CA . LYS B 2 61 ? -1.306 28.845 62.575 1.00 32.81 41 LYS C CA 1
ATOM 1912 C C . LYS B 2 61 ? -1.531 27.336 62.518 1.00 33.29 41 LYS C C 1
ATOM 1913 O O . LYS B 2 61 ? -2.621 26.842 62.208 1.00 31.61 41 LYS C O 1
ATOM 1919 N N . LEU B 2 62 ? -0.468 26.598 62.808 1.00 30.09 42 LEU C N 1
ATOM 1920 C CA . LEU B 2 62 ? -0.509 25.145 62.859 1.00 29.53 42 LEU C CA 1
ATOM 1921 C C . LEU B 2 62 ? -0.360 24.668 64.298 1.00 29.25 42 LEU C C 1
ATOM 1922 O O . LEU B 2 62 ? 0.604 25.029 64.983 1.00 29.06 42 LEU C O 1
ATOM 1927 N N . CYS B 2 63 ? -1.296 23.830 64.738 1.00 26.64 43 CYS C N 1
ATOM 1928 C CA . CYS B 2 63 ? -1.246 23.197 66.049 1.00 27.07 43 CYS C CA 1
ATOM 1929 C C . CYS B 2 63 ? -1.543 21.724 65.843 1.00 28.29 43 CYS C C 1
ATOM 1930 O O . CYS B 2 63 ? -2.618 21.383 65.341 1.00 28.41 43 CYS C O 1
ATOM 1933 N N . ARG B 2 64 ? -0.596 20.856 66.209 1.00 26.58 44 ARG C N 1
ATOM 1934 C CA . ARG B 2 64 ? -0.790 19.414 66.119 1.00 26.24 44 ARG C CA 1
ATOM 1935 C C . ARG B 2 64 ? -0.455 18.771 67.453 1.00 27.08 44 ARG C C 1
ATOM 1936 O O . ARG B 2 64 ? 0.495 19.180 68.130 1.00 27.84 44 ARG C O 1
ATOM 1944 N N . CYS B 2 65 ? -1.236 17.760 67.820 1.00 28.79 45 CYS C N 1
ATOM 1945 C CA . CYS B 2 65 ? -1.000 16.966 69.010 1.00 29.30 45 CYS C CA 1
ATOM 1946 C C . CYS B 2 65 ? -0.515 15.568 68.634 1.00 32.16 45 CYS C C 1
ATOM 1947 O O . CYS B 2 65 ? -0.554 15.150 67.474 1.00 32.69 45 CYS C O 1
ATOM 1950 N N . SER B 2 66 ? -0.081 14.841 69.657 1.00 33.70 46 SER C N 1
ATOM 1951 C CA . SER B 2 66 ? 0.309 13.449 69.512 1.00 38.79 46 SER C CA 1
ATOM 1952 C C . SER B 2 66 ? -0.901 12.569 69.204 1.00 41.87 46 SER C C 1
ATOM 1953 O O . SER B 2 66 ? -2.056 12.926 69.458 1.00 41.70 46 SER C O 1
ATOM 1956 N N . ILE B 2 67 ? -0.622 11.401 68.632 1.00 43.56 47 ILE C N 1
ATOM 1957 C CA . ILE B 2 67 ? -1.652 10.370 68.542 1.00 45.86 47 ILE C CA 1
ATOM 1958 C C . ILE B 2 67 ? -1.740 9.573 69.844 1.00 47.56 47 ILE C C 1
ATOM 1959 O O . ILE B 2 67 ? -2.833 9.160 70.242 1.00 52.33 47 ILE C O 1
ATOM 1964 N N . SER B 2 68 ? -0.617 9.381 70.533 1.00 47.11 48 SER C N 1
ATOM 1965 C CA . SER B 2 68 ? -0.609 8.708 71.823 1.00 49.11 48 SER C CA 1
ATOM 1966 C C . SER B 2 68 ? -1.244 9.589 72.905 1.00 52.33 48 SER C C 1
ATOM 1967 O O . SER B 2 68 ? -1.421 10.800 72.738 1.00 45.25 48 SER C O 1
ATOM 1970 N N . ASP B 2 69 ? -1.556 8.965 74.047 1.00 55.35 49 ASP C N 1
ATOM 1971 C CA . ASP B 2 69 ? -2.262 9.606 75.150 1.00 48.77 49 ASP C CA 1
ATOM 1972 C C . ASP B 2 69 ? -1.300 10.017 76.259 1.00 50.82 49 ASP C C 1
ATOM 1973 O O . ASP B 2 69 ? -0.247 9.406 76.457 1.00 53.82 49 ASP C O 1
ATOM 1978 N N . ILE B 2 70 ? -1.679 11.058 76.992 1.00 51.12 50 ILE C N 1
ATOM 1979 C CA . ILE B 2 70 ? -0.872 11.547 78.107 1.00 52.65 50 ILE C CA 1
ATOM 1980 C C . ILE B 2 70 ? -0.862 10.549 79.263 1.00 56.63 50 ILE C C 1
ATOM 1981 O O . ILE B 2 70 ? 0.037 9.714 79.369 1.00 59.93 50 ILE C O 1
ATOM 1983 N N . TYR C 1 1 ? 1.908 1.917 44.791 1.00 28.48 27 TYR A N 1
ATOM 1984 C CA . TYR C 1 1 ? 2.172 3.307 45.154 1.00 28.52 27 TYR A CA 1
ATOM 1985 C C . TYR C 1 1 ? 1.449 4.248 44.198 1.00 30.98 27 TYR A C 1
ATOM 1986 O O . TYR C 1 1 ? 1.304 3.948 43.019 1.00 29.92 27 TYR A O 1
ATOM 1995 N N . VAL C 1 2 ? 0.980 5.386 44.719 1.00 32.74 28 VAL A N 1
ATOM 1996 C CA . VAL C 1 2 ? 0.262 6.361 43.898 1.00 34.83 28 VAL A CA 1
ATOM 1997 C C . VAL C 1 2 ? 1.082 6.780 42.684 1.00 38.30 28 VAL A C 1
ATOM 1998 O O . VAL C 1 2 ? 0.525 7.056 41.617 1.00 42.32 28 VAL A O 1
ATOM 2002 N N . SER C 1 3 ? 2.412 6.792 42.809 1.00 41.61 29 SER A N 1
ATOM 2003 C CA . SER C 1 3 ? 3.267 7.186 41.692 1.00 45.40 29 SER A CA 1
ATOM 2004 C C . SER C 1 3 ? 3.189 6.211 40.521 1.00 47.39 29 SER A C 1
ATOM 2005 O O . SER C 1 3 ? 3.657 6.538 39.425 1.00 45.42 29 SER A O 1
ATOM 2008 N N . GLU C 1 4 ? 2.624 5.023 40.723 1.00 37.08 30 GLU A N 1
ATOM 2009 C CA . GLU C 1 4 ? 2.505 4.056 39.642 1.00 35.65 30 GLU A CA 1
ATOM 2010 C C . GLU C 1 4 ? 1.191 4.180 38.877 1.00 35.35 30 GLU A C 1
ATOM 2011 O O . GLU C 1 4 ? 1.061 3.586 37.801 1.00 34.51 30 GLU A O 1
ATOM 2017 N N . SER C 1 5 ? 0.227 4.960 39.379 1.00 34.83 31 SER A N 1
ATOM 2018 C CA . SER C 1 5 ? -1.023 5.123 38.640 1.00 35.49 31 SER A CA 1
ATOM 2019 C C . SER C 1 5 ? -0.815 5.906 37.354 1.00 40.92 31 SER A C 1
ATOM 2020 O O . SER C 1 5 ? -1.498 5.652 36.356 1.00 40.47 31 SER A O 1
ATOM 2023 N N . GLU C 1 6 ? 0.118 6.856 37.352 1.00 39.08 32 GLU A N 1
ATOM 2024 C CA . GLU C 1 6 ? 0.327 7.685 36.169 1.00 44.52 32 GLU A CA 1
ATOM 2025 C C . GLU C 1 6 ? 0.687 6.867 34.926 1.00 39.53 32 GLU A C 1
ATOM 2026 O O . GLU C 1 6 ? -0.009 6.998 33.909 1.00 43.93 32 GLU A O 1
ATOM 2032 N N . PRO C 1 7 ? 1.714 6.007 34.933 1.00 40.44 33 PRO A N 1
ATOM 2033 C CA . PRO C 1 7 ? 1.998 5.258 33.696 1.00 41.84 33 PRO A CA 1
ATOM 2034 C C . PRO C 1 7 ? 0.903 4.279 33.317 1.00 41.69 33 PRO A C 1
ATOM 2035 O O . PRO C 1 7 ? 0.692 4.042 32.122 1.00 40.05 33 PRO A O 1
ATOM 2039 N N . LEU C 1 8 ? 0.200 3.704 34.299 1.00 39.58 34 LEU A N 1
ATOM 2040 C CA . LEU C 1 8 ? -0.886 2.773 33.997 1.00 35.58 34 LEU A CA 1
ATOM 2041 C C . LEU C 1 8 ? -2.054 3.478 33.312 1.00 38.73 34 LEU A C 1
ATOM 2042 O O . LEU C 1 8 ? -2.614 2.961 32.339 1.00 38.52 34 LEU A O 1
ATOM 2047 N N . VAL C 1 9 ? -2.449 4.651 33.811 1.00 39.95 35 VAL A N 1
ATOM 2048 C CA . VAL C 1 9 ? -3.501 5.413 33.140 1.00 41.62 35 VAL A CA 1
ATOM 2049 C C . VAL C 1 9 ? -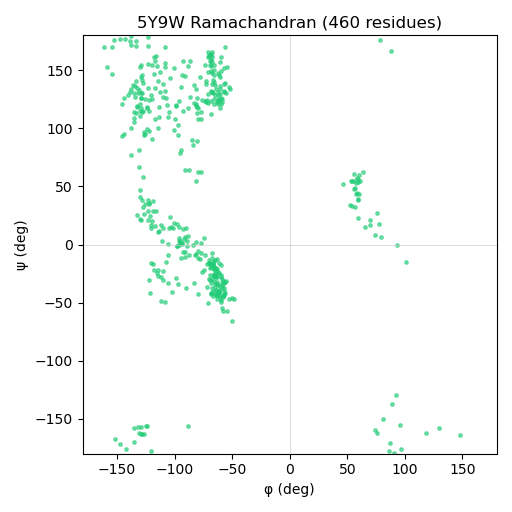3.069 5.789 31.724 1.00 44.23 35 VAL A C 1
ATOM 2050 O O . VAL C 1 9 ? -3.865 5.717 30.780 1.00 45.92 35 VAL A O 1
ATOM 2054 N N . ARG C 1 10 ? -1.797 6.171 31.548 1.00 44.13 36 ARG A N 1
ATOM 2055 C CA . ARG C 1 10 ? -1.277 6.423 30.205 1.00 47.81 36 ARG A CA 1
ATOM 2056 C C . ARG C 1 10 ? -1.354 5.173 29.333 1.00 49.53 36 ARG A C 1
ATOM 2057 O O . ARG C 1 10 ? -1.721 5.254 28.155 1.00 48.91 36 ARG A O 1
ATOM 2065 N N . PHE C 1 11 ? -0.985 4.011 29.886 1.00 45.01 37 PHE A N 1
ATOM 2066 C CA . PHE C 1 11 ? -1.112 2.761 29.141 1.00 46.49 37 PHE A CA 1
ATOM 2067 C C . PHE C 1 11 ? -2.571 2.471 28.815 1.00 47.67 37 PHE A C 1
ATOM 2068 O O . PHE C 1 11 ? -2.902 2.083 27.688 1.00 49.18 37 PHE A O 1
ATOM 2076 N N . LYS C 1 12 ? -3.462 2.674 29.789 1.00 43.83 38 LYS A N 1
ATOM 2077 C CA . LYS C 1 12 ? -4.888 2.465 29.562 1.00 44.03 38 LYS A CA 1
ATOM 2078 C C . LYS C 1 12 ? -5.402 3.335 28.419 1.00 50.26 38 LYS A C 1
ATOM 2079 O O . LYS C 1 12 ? -6.148 2.867 27.552 1.00 47.55 38 LYS A O 1
ATOM 2085 N N . ASN C 1 13 ? -5.005 4.609 28.397 1.00 50.37 39 ASN A N 1
ATOM 2086 C CA . ASN C 1 13 ? -5.486 5.523 27.365 1.00 52.36 39 ASN A CA 1
ATOM 2087 C C . ASN C 1 13 ? -4.840 5.274 26.009 1.00 54.01 39 ASN A C 1
ATOM 2088 O O . ASN C 1 13 ? -5.420 5.658 24.987 1.00 58.95 39 ASN A O 1
ATOM 2093 N N . SER C 1 14 ? -3.668 4.636 25.973 1.00 53.01 40 SER A N 1
ATOM 2094 C CA . SER C 1 14 ? -2.958 4.389 24.724 1.00 52.26 40 SER A CA 1
ATOM 2095 C C . SER C 1 14 ? -3.537 3.232 23.926 1.00 53.39 40 SER A C 1
ATOM 2096 O O . SER C 1 14 ? -3.173 3.061 22.759 1.00 55.39 40 SER A O 1
ATOM 2099 N N . VAL C 1 15 ? -4.415 2.433 24.518 1.00 56.08 41 VAL A N 1
ATOM 2100 C CA . VAL C 1 15 ? -5.040 1.325 23.813 1.00 56.08 41 VAL A CA 1
ATOM 2101 C C . VAL C 1 15 ? -6.539 1.587 23.753 1.00 57.46 41 VAL A C 1
ATOM 2102 O O . VAL C 1 15 ? -7.094 2.360 24.541 1.00 57.85 41 VAL A O 1
ATOM 2106 N N . LYS C 1 16 ? -7.191 0.954 22.780 1.00 59.78 42 LYS A N 1
ATOM 2107 C CA . LYS C 1 16 ? -8.632 1.063 22.590 1.00 58.74 42 LYS A CA 1
ATOM 2108 C C . LYS C 1 16 ? -9.297 -0.160 23.211 1.00 54.84 42 LYS A C 1
ATOM 2109 O O . LYS C 1 16 ? -9.031 -1.292 22.796 1.00 56.07 42 LYS A O 1
ATOM 2115 N N . ILE C 1 17 ? -10.152 0.068 24.202 1.00 52.68 43 ILE A N 1
ATOM 2116 C CA . ILE C 1 17 ? -10.845 -1.003 24.910 1.00 55.31 43 ILE A CA 1
ATOM 2117 C C . ILE C 1 17 ? -12.228 -1.132 24.282 1.00 56.34 43 ILE A C 1
ATOM 2118 O O . ILE C 1 17 ? -13.129 -0.340 24.570 1.00 57.21 43 ILE A O 1
ATOM 2123 N N . THR C 1 18 ? -12.332 -2.030 23.328 1.00 56.23 44 THR A N 1
ATOM 2124 C CA . THR C 1 18 ? -13.583 -2.305 22.650 1.00 57.50 44 THR A CA 1
ATOM 2125 C C . THR C 1 18 ? -14.642 -3.026 23.427 1.00 57.55 44 THR A C 1
ATOM 2126 O O . THR C 1 18 ? -15.800 -2.747 23.261 1.00 60.06 44 THR A O 1
ATOM 2130 N N . LYS C 1 19 ? -14.250 -3.969 24.267 1.00 55.42 45 LYS A N 1
ATOM 2131 C CA . LYS C 1 19 ? -15.241 -4.755 24.957 1.00 55.77 45 LYS A CA 1
ATOM 2132 C C . LYS C 1 19 ? -15.077 -4.897 26.446 1.00 54.01 45 LYS A C 1
ATOM 2133 O O . LYS C 1 19 ? -14.897 -5.978 26.943 1.00 54.34 45 LYS A O 1
ATOM 2139 N N . GLY C 1 20 ? -15.232 -3.790 27.140 1.00 52.21 46 GLY A N 1
ATOM 2140 C CA . GLY C 1 20 ? -15.126 -3.742 28.573 1.00 49.79 46 GLY A CA 1
ATOM 2141 C C . GLY C 1 20 ? -14.581 -2.378 28.890 1.00 50.98 46 GLY A C 1
ATOM 2142 O O . GLY C 1 20 ? -14.604 -1.525 28.042 1.00 46.71 46 GLY A O 1
ATOM 2143 N N . ASP C 1 21 ? -14.085 -2.186 30.101 1.00 46.20 47 ASP A N 1
ATOM 2144 C CA . ASP C 1 21 ? -13.530 -0.926 30.522 1.00 43.10 47 ASP A CA 1
ATOM 2145 C C . ASP C 1 21 ? -12.521 -1.134 31.617 1.00 42.06 47 ASP A C 1
ATOM 2146 O O . ASP C 1 21 ? -12.431 -2.191 32.166 1.00 39.82 47 ASP A O 1
ATOM 2151 N N . LEU C 1 22 ? -11.785 -0.096 31.947 1.00 41.66 48 LEU A N 1
ATOM 2152 C CA . LEU C 1 22 ? -10.888 -0.140 33.086 1.00 38.95 48 LEU A CA 1
ATOM 2153 C C . LEU C 1 22 ? -11.217 1.046 33.928 1.00 39.21 48 LEU A C 1
ATOM 2154 O O . LEU C 1 22 ? -10.384 1.853 34.216 1.00 38.17 48 LEU A O 1
ATOM 2159 N N . ASN C 1 23 ? -12.459 1.115 34.349 1.00 38.77 49 ASN A N 1
ATOM 2160 C CA . ASN C 1 23 ? -12.918 2.215 35.147 1.00 39.71 49 ASN A CA 1
ATOM 2161 C C . ASN C 1 23 ? -12.250 2.265 36.494 1.00 37.42 49 ASN A C 1
ATOM 2162 O O . ASN C 1 23 ? -12.148 3.291 37.088 1.00 40.64 49 ASN A O 1
ATOM 2167 N N . SER C 1 24 ? -11.828 1.123 36.985 1.00 36.81 50 SER A N 1
ATOM 2168 C CA . SER C 1 24 ? -11.151 1.068 38.267 1.00 35.57 50 SER A CA 1
ATOM 2169 C C . SER C 1 24 ? -9.798 1.781 38.248 1.00 35.64 50 SER A C 1
ATOM 2170 O O . SER C 1 24 ? -9.302 2.146 39.267 1.00 34.18 50 SER A O 1
ATOM 2173 N N . TRP C 1 25 ? -9.219 1.977 37.077 1.00 35.99 51 TRP A N 1
ATOM 2174 C CA . TRP C 1 25 ? -7.924 2.610 36.988 1.00 33.71 51 TRP A CA 1
ATOM 2175 C C . TRP C 1 25 ? -8.084 4.119 37.099 1.00 38.64 51 TRP A C 1
ATOM 2176 O O . TRP C 1 25 ? -8.213 4.802 36.141 1.00 40.18 51 TRP A O 1
ATOM 2187 N N . ARG C 1 26 ? -8.046 4.615 38.314 1.00 40.07 52 ARG A N 1
ATOM 2188 C CA . ARG C 1 26 ? -8.299 6.007 38.569 1.00 38.94 52 ARG A CA 1
ATOM 2189 C C . ARG C 1 26 ? -7.082 6.820 38.943 1.00 41.09 52 ARG A C 1
ATOM 2190 O O . ARG C 1 26 ? -6.383 6.512 39.857 1.00 39.04 52 ARG A O 1
ATOM 2198 N N . GLU C 1 27 ? -6.853 7.900 38.219 1.00 44.67 53 GLU A N 1
ATOM 2199 C CA . GLU C 1 27 ? -5.680 8.718 38.504 1.00 44.04 53 GLU A CA 1
ATOM 2200 C C . GLU C 1 27 ? -5.740 9.243 39.936 1.00 34.59 53 GLU A C 1
ATOM 2201 O O . GLU C 1 27 ? -6.817 9.427 40.514 1.00 39.73 53 GLU A O 1
ATOM 2207 N N . GLY C 1 28 ? -4.567 9.437 40.526 1.00 41.09 54 GLY A N 1
ATOM 2208 C CA . GLY C 1 28 ? -4.482 9.898 41.896 1.00 40.15 54 GLY A CA 1
ATOM 2209 C C . GLY C 1 28 ? -4.819 8.873 42.953 1.00 41.98 54 GLY A C 1
ATOM 2210 O O . GLY C 1 28 ? -4.935 9.234 44.131 1.00 41.84 54 GLY A O 1
ATOM 2211 N N . THR C 1 29 ? -5.000 7.609 42.576 1.00 36.81 55 THR A N 1
ATOM 2212 C CA . THR C 1 29 ? -5.217 6.534 43.529 1.00 32.85 55 THR A CA 1
ATOM 2213 C C . THR C 1 29 ? -4.075 5.530 43.418 1.00 34.47 55 THR A C 1
ATOM 2214 O O . THR C 1 29 ? -3.350 5.486 42.419 1.00 35.24 55 THR A O 1
ATOM 2218 N N . ASP C 1 30 ? -3.922 4.722 44.460 1.00 31.31 56 ASP A N 1
ATOM 2219 C CA . ASP C 1 30 ? -2.880 3.704 44.475 1.00 30.96 56 ASP A CA 1
ATOM 2220 C C . ASP C 1 30 ? -3.354 2.461 43.734 1.00 30.02 56 ASP A C 1
ATOM 2221 O O . ASP C 1 30 ? -4.371 1.868 44.123 1.00 30.63 56 ASP A O 1
ATOM 2226 N N . PRO C 1 31 ? -2.654 2.024 42.684 1.00 30.45 57 PRO A N 1
ATOM 2227 C CA . PRO C 1 31 ? -3.064 0.795 41.991 1.00 28.57 57 PRO A CA 1
ATOM 2228 C C . PRO C 1 31 ? -2.894 -0.466 42.827 1.00 29.43 57 PRO A C 1
ATOM 2229 O O . PRO C 1 31 ? -3.350 -1.536 42.394 1.00 26.65 57 PRO A O 1
ATOM 2233 N N . CYS C 1 32 ? -2.281 -0.375 44.008 1.00 24.68 58 CYS A N 1
ATOM 2234 C CA . CYS C 1 32 ? -2.155 -1.504 44.921 1.00 25.30 58 CYS A CA 1
ATOM 2235 C C . CYS C 1 32 ? -3.186 -1.446 46.050 1.00 24.19 58 CYS A C 1
ATOM 2236 O O . CYS C 1 32 ? -3.015 -2.104 47.078 1.00 26.63 58 CYS A O 1
ATOM 2239 N N . SER C 1 33 ? -4.259 -0.672 45.873 1.00 23.85 59 SER A N 1
ATOM 2240 C CA . SER C 1 33 ? -5.270 -0.540 46.910 1.00 28.75 59 SER A CA 1
ATOM 2241 C C . SER C 1 33 ? -6.081 -1.816 47.091 1.00 25.79 59 SER A C 1
ATOM 2242 O O . SER C 1 33 ? -6.766 -1.955 48.105 1.00 27.14 59 SER A O 1
ATOM 2245 N N . GLY C 1 34 ? -6.022 -2.743 46.137 1.00 25.47 60 GLY A N 1
ATOM 2246 C CA . GLY C 1 34 ? -6.947 -3.862 46.115 1.00 24.11 60 GLY A CA 1
ATOM 2247 C C . GLY C 1 34 ? -8.190 -3.631 45.276 1.00 27.95 60 GLY A C 1
ATOM 2248 O O . GLY C 1 34 ? -9.041 -4.538 45.188 1.00 26.43 60 GLY A O 1
ATOM 2249 N N . LYS C 1 35 ? -8.325 -2.451 44.665 1.00 25.11 61 LYS A N 1
ATOM 2250 C CA . LYS C 1 35 ? -9.477 -2.116 43.843 1.00 30.03 61 LYS A CA 1
ATOM 2251 C C . LYS C 1 35 ? -9.198 -2.064 42.348 1.00 31.43 61 LYS A C 1
ATOM 2252 O O . LYS C 1 35 ? -10.155 -2.045 41.566 1.00 32.09 61 LYS A O 1
ATOM 2258 N N . TRP C 1 36 ? -7.933 -2.022 41.921 1.00 29.08 62 TRP A N 1
ATOM 2259 C CA . TRP C 1 36 ? -7.632 -1.934 40.496 1.00 26.28 62 TRP A CA 1
ATOM 2260 C C . TRP C 1 36 ? -7.733 -3.302 39.841 1.00 26.77 62 TRP A C 1
ATOM 2261 O O . TRP C 1 36 ? -6.972 -4.219 40.164 1.00 27.73 62 TRP A O 1
ATOM 2272 N N . PHE C 1 37 ? -8.644 -3.416 38.886 1.00 25.14 63 PHE A N 1
ATOM 2273 C CA . PHE C 1 37 ? -8.810 -4.655 38.136 1.00 30.42 63 PHE A CA 1
ATOM 2274 C C . PHE C 1 37 ? -7.554 -4.972 37.324 1.00 30.28 63 PHE A C 1
ATOM 2275 O O . PHE C 1 37 ? -6.982 -4.099 36.663 1.00 32.14 63 PHE A O 1
ATOM 2283 N N . GLY C 1 38 ? -7.103 -6.224 37.390 1.00 25.89 64 GLY A N 1
ATOM 2284 C CA . GLY C 1 38 ? -6.015 -6.645 36.531 1.00 29.03 64 GLY A CA 1
ATOM 2285 C C . GLY C 1 38 ? -4.634 -6.204 36.965 1.00 26.10 64 GLY A C 1
ATOM 2286 O O . GLY C 1 38 ? -3.707 -6.226 36.151 1.00 29.98 64 GLY A O 1
ATOM 2287 N N . ILE C 1 39 ? -4.467 -5.804 38.220 1.00 23.11 65 ILE A N 1
ATOM 2288 C CA . ILE C 1 39 ? -3.170 -5.377 38.748 1.00 22.78 65 ILE A CA 1
ATOM 2289 C C . ILE C 1 39 ? -2.707 -6.391 39.787 1.00 25.57 65 ILE A C 1
ATOM 2290 O O . ILE C 1 39 ? -3.476 -6.755 40.680 1.00 24.30 65 ILE A O 1
ATOM 2295 N N . TYR C 1 40 ? -1.457 -6.838 39.673 1.00 24.64 66 TYR A N 1
ATOM 2296 C CA . TYR C 1 40 ? -0.770 -7.561 40.735 1.00 26.25 66 TYR A CA 1
ATOM 2297 C C . TYR C 1 40 ? 0.235 -6.620 41.404 1.00 24.48 66 TYR A C 1
ATOM 2298 O O . TYR C 1 40 ? 0.870 -5.804 40.727 1.00 25.64 66 TYR A O 1
ATOM 2307 N N . CYS C 1 41 ? 0.397 -6.750 42.724 1.00 24.09 67 CYS A N 1
ATOM 2308 C CA . CYS C 1 41 ? 1.401 -5.962 43.449 1.00 23.67 67 CYS A CA 1
ATOM 2309 C C . CYS C 1 41 ? 2.273 -6.852 44.323 1.00 25.83 67 CYS A C 1
ATOM 2310 O O . CYS C 1 41 ? 1.856 -7.933 44.748 1.00 26.87 67 CYS A O 1
ATOM 2313 N N . GLN C 1 42 ? 3.479 -6.399 44.596 1.00 25.03 68 GLN A N 1
ATOM 2314 C CA . GLN C 1 42 ? 4.362 -7.112 45.482 1.00 27.68 68 GLN A CA 1
ATOM 2315 C C . GLN C 1 42 ? 4.056 -6.596 46.889 1.00 27.26 68 GLN A C 1
ATOM 2316 O O . GLN C 1 42 ? 4.178 -5.443 47.164 1.00 25.66 68 GLN A O 1
ATOM 2322 N N . LYS C 1 43 ? 3.593 -7.496 47.724 1.00 25.15 69 LYS A N 1
ATOM 2323 C CA . LYS C 1 43 ? 3.247 -7.247 49.106 1.00 29.71 69 LYS A CA 1
ATOM 2324 C C . LYS C 1 43 ? 2.263 -6.120 49.300 1.00 27.60 69 LYS A C 1
ATOM 2325 O O . LYS C 1 43 ? 2.320 -5.413 50.253 1.00 29.35 69 LYS A O 1
ATOM 2331 N N . GLY C 1 44 ? 1.370 -5.970 48.357 1.00 24.30 70 GLY A N 1
ATOM 2332 C CA . GLY C 1 44 ? 0.364 -4.951 48.409 1.00 25.54 70 GLY A CA 1
ATOM 2333 C C . GLY C 1 44 ? 0.913 -3.552 48.327 1.00 24.88 70 GLY A C 1
ATOM 2334 O O . GLY C 1 44 ? 0.227 -2.627 48.650 1.00 25.61 70 GLY A O 1
ATOM 2335 N N . LEU C 1 45 ? 2.154 -3.414 47.913 1.00 25.23 71 LEU A N 1
ATOM 2336 C CA . LEU C 1 45 ? 2.778 -2.105 47.887 1.00 25.32 71 LEU A CA 1
ATOM 2337 C C . LEU C 1 45 ? 3.101 -1.497 46.538 1.00 23.07 71 LEU A C 1
ATOM 2338 O O . LEU C 1 45 ? 2.804 -0.383 46.323 1.00 27.76 71 LEU A O 1
ATOM 2343 N N . THR C 1 46 ? 3.723 -2.254 45.665 1.00 24.85 72 THR A N 1
ATOM 2344 C CA . THR C 1 46 ? 4.175 -1.760 44.380 1.00 26.66 72 THR A CA 1
ATOM 2345 C C . THR C 1 46 ? 3.691 -2.680 43.271 1.00 24.96 72 THR A C 1
ATOM 2346 O O . THR C 1 46 ? 3.665 -3.906 43.433 1.00 25.36 72 THR A O 1
ATOM 2350 N N . VAL C 1 47 ? 3.352 -2.070 42.133 1.00 26.03 73 VAL A N 1
ATOM 2351 C CA . VAL C 1 47 ? 2.852 -2.809 40.978 1.00 23.83 73 VAL A CA 1
ATOM 2352 C C . VAL C 1 47 ? 3.902 -3.783 40.476 1.00 31.09 73 VAL A C 1
ATOM 2353 O O . VAL C 1 47 ? 5.039 -3.399 40.160 1.00 27.38 73 VAL A O 1
ATOM 2357 N N . SER C 1 48 ? 3.514 -5.055 40.377 1.00 24.51 74 SER A N 1
ATOM 2358 C CA . SER C 1 48 ? 4.385 -6.109 39.902 1.00 24.37 74 SER A CA 1
ATOM 2359 C C . SER C 1 48 ? 3.845 -6.805 38.667 1.00 24.76 74 SER A C 1
ATOM 2360 O O . SER C 1 48 ? 4.609 -7.514 38.005 1.00 26.20 74 SER A O 1
ATOM 2363 N N . GLY C 1 49 ? 2.568 -6.635 38.340 1.00 25.03 75 GLY A N 1
ATOM 2364 C CA . GLY C 1 49 ? 2.006 -7.355 37.212 1.00 27.88 75 GLY A CA 1
ATOM 2365 C C . GLY C 1 49 ? 0.762 -6.697 36.663 1.00 27.75 75 GLY A C 1
ATOM 2366 O O . GLY C 1 49 ? 0.026 -6.007 37.376 1.00 24.86 75 GLY A O 1
ATOM 2367 N N . ILE C 1 50 ? 0.529 -6.919 35.375 1.00 29.39 76 ILE A N 1
ATOM 2368 C CA . ILE C 1 50 ? -0.686 -6.479 34.708 1.00 29.51 76 ILE A CA 1
ATOM 2369 C C . ILE C 1 50 ? -1.253 -7.698 34.005 1.00 26.24 76 ILE A C 1
ATOM 2370 O O . ILE C 1 50 ? -0.515 -8.412 33.318 1.00 30.32 76 ILE A O 1
ATOM 2375 N N . HIS C 1 51 ? -2.546 -7.955 34.205 1.00 29.38 77 HIS A N 1
ATOM 2376 C CA . HIS C 1 51 ? -3.237 -9.051 33.521 1.00 30.87 77 HIS A CA 1
ATOM 2377 C C . HIS C 1 51 ? -4.602 -8.508 33.100 1.00 35.02 77 HIS A C 1
ATOM 2378 O O . HIS C 1 51 ? -5.523 -8.362 33.913 1.00 29.96 77 HIS A O 1
ATOM 2385 N N . VAL C 1 52 ? -4.701 -8.142 31.823 1.00 37.53 78 VAL A N 1
ATOM 2386 C CA . VAL C 1 52 ? -5.883 -7.488 31.268 1.00 34.58 78 VAL A CA 1
ATOM 2387 C C . VAL C 1 52 ? -6.295 -8.335 30.072 1.00 39.66 78 VAL A C 1
ATOM 2388 O O . VAL C 1 52 ? -5.742 -8.186 28.977 1.00 40.30 78 VAL A O 1
ATOM 2392 N N . THR C 1 53 ? -7.228 -9.254 30.290 1.00 39.52 79 THR A N 1
ATOM 2393 C CA . THR C 1 53 ? -7.639 -10.227 29.292 1.00 43.26 79 THR A CA 1
ATOM 2394 C C . THR C 1 53 ? -9.109 -10.038 28.946 1.00 45.10 79 THR A C 1
ATOM 2395 O O . THR C 1 53 ? -9.921 -9.655 29.795 1.00 47.84 79 THR A O 1
ATOM 2399 N N . ARG C 1 54 ? -9.441 -10.315 27.684 1.00 48.85 80 ARG A N 1
ATOM 2400 C CA . ARG C 1 54 ? -10.831 -10.357 27.224 1.00 47.64 80 ARG A CA 1
ATOM 2401 C C . ARG C 1 54 ? -11.525 -9.015 27.416 1.00 48.41 80 ARG A C 1
ATOM 2402 O O . ARG C 1 54 ? -12.664 -8.946 27.877 1.00 49.19 80 ARG A O 1
ATOM 2410 N N . LEU C 1 55 ? -10.822 -7.936 27.078 1.00 44.51 81 LEU A N 1
ATOM 2411 C CA . LEU C 1 55 ? -11.396 -6.599 27.063 1.00 51.06 81 LEU A CA 1
ATOM 2412 C C . LEU C 1 55 ? -11.447 -6.016 25.659 1.00 50.60 81 LEU A C 1
ATOM 2413 O O . LEU C 1 55 ? -11.695 -4.815 25.503 1.00 49.75 81 LEU A O 1
ATOM 2418 N N . GLY C 1 56 ? -11.199 -6.832 24.641 1.00 50.82 82 GLY A N 1
ATOM 2419 C CA . GLY C 1 56 ? -11.175 -6.327 23.280 1.00 52.38 82 GLY A CA 1
ATOM 2420 C C . GLY C 1 56 ? -10.147 -5.240 23.066 1.00 54.55 82 GLY A C 1
ATOM 2421 O O . GLY C 1 56 ? -10.423 -4.262 22.361 1.00 50.74 82 GLY A O 1
ATOM 2422 N N . LEU C 1 57 ? -8.969 -5.376 23.678 1.00 47.52 83 LEU A N 1
ATOM 2423 C CA . LEU C 1 57 ? -7.905 -4.401 23.473 1.00 53.10 83 LEU A CA 1
ATOM 2424 C C . LEU C 1 57 ? -7.482 -4.389 22.009 1.00 54.26 83 LEU A C 1
ATOM 2425 O O . LEU C 1 57 ? -7.053 -5.415 21.471 1.00 51.80 83 LEU A O 1
ATOM 2430 N N . SER C 1 58 ? -7.598 -3.226 21.370 1.00 56.14 84 SER A N 1
ATOM 2431 C CA . SER C 1 58 ? -7.347 -3.089 19.941 1.00 57.46 84 SER A CA 1
ATOM 2432 C C . SER C 1 58 ? -6.273 -2.046 19.692 1.00 58.75 84 SER A C 1
ATOM 2433 O O . SER C 1 58 ? -6.072 -1.131 20.494 1.00 60.83 84 SER A O 1
ATOM 2436 N N . GLY C 1 59 ? -5.599 -2.183 18.554 1.00 59.15 85 GLY A N 1
ATOM 2437 C CA . GLY C 1 59 ? -4.546 -1.263 18.186 1.00 61.85 85 GLY A CA 1
ATOM 2438 C C . GLY C 1 59 ? -3.178 -1.776 18.574 1.00 63.94 85 GLY A C 1
ATOM 2439 O O . GLY C 1 59 ? -2.969 -2.986 18.716 1.00 62.50 85 GLY A O 1
ATOM 2440 N N . THR C 1 60 ? -2.237 -0.860 18.753 1.00 64.99 86 THR A N 1
ATOM 2441 C CA . THR C 1 60 ? -0.880 -1.196 19.142 1.00 68.07 86 THR A CA 1
ATOM 2442 C C . THR C 1 60 ? -0.610 -0.674 20.545 1.00 67.29 86 THR A C 1
ATOM 2443 O O . THR C 1 60 ? -1.152 0.355 20.958 1.00 68.63 86 THR A O 1
ATOM 2447 N N . ILE C 1 61 ? 0.233 -1.397 21.274 1.00 64.17 87 ILE A N 1
ATOM 2448 C CA . ILE C 1 61 ? 0.649 -1.013 22.615 1.00 64.31 87 ILE A CA 1
ATOM 2449 C C . ILE C 1 61 ? 2.113 -0.612 22.565 1.00 64.11 87 ILE A C 1
ATOM 2450 O O . ILE C 1 61 ? 2.926 -1.263 21.896 1.00 63.05 87 ILE A O 1
ATOM 2455 N N . THR C 1 62 ? 2.448 0.464 23.264 1.00 64.11 88 THR A N 1
ATOM 2456 C CA . THR C 1 62 ? 3.826 0.903 23.383 1.00 65.67 88 THR A CA 1
ATOM 2457 C C . THR C 1 62 ? 4.328 0.630 24.796 1.00 64.39 88 THR A C 1
ATOM 2458 O O . THR C 1 62 ? 3.552 0.582 25.755 1.00 63.87 88 THR A O 1
ATOM 2462 N N . VAL C 1 63 ? 5.644 0.432 24.909 1.00 64.31 89 VAL A N 1
ATOM 2463 C CA . VAL C 1 63 ? 6.263 0.082 26.179 1.00 60.20 89 VAL A CA 1
ATOM 2464 C C . VAL C 1 63 ? 6.803 1.308 26.906 1.00 57.88 89 VAL A C 1
ATOM 2465 O O . VAL C 1 63 ? 7.354 1.180 28.008 1.00 56.39 89 VAL A O 1
ATOM 2469 N N . ASP C 1 64 ? 6.622 2.506 26.337 1.00 60.15 90 ASP A N 1
ATOM 2470 C CA . ASP C 1 64 ? 7.161 3.724 26.935 1.00 58.89 90 ASP A CA 1
ATOM 2471 C C . ASP C 1 64 ? 6.512 4.063 28.267 1.00 56.08 90 ASP A C 1
ATOM 2472 O O . ASP C 1 64 ? 7.086 4.828 29.046 1.00 58.46 90 ASP A O 1
ATOM 2477 N N . ASP C 1 65 ? 5.319 3.556 28.540 1.00 53.58 91 ASP A N 1
ATOM 2478 C CA . ASP C 1 65 ? 4.769 3.834 29.856 1.00 51.43 91 ASP A CA 1
ATOM 2479 C C . ASP C 1 65 ? 5.027 2.687 30.821 1.00 49.20 91 ASP A C 1
ATOM 2480 O O . ASP C 1 65 ? 5.277 2.923 32.006 1.00 49.33 91 ASP A O 1
ATOM 2485 N N . LEU C 1 66 ? 5.023 1.449 30.329 1.00 46.48 92 LEU A N 1
ATOM 2486 C CA . LEU C 1 66 ? 5.286 0.319 31.210 1.00 46.08 92 LEU A CA 1
ATOM 2487 C C . LEU C 1 66 ? 6.708 0.354 31.757 1.00 45.55 92 LEU A C 1
ATOM 2488 O O . LEU C 1 66 ? 6.967 -0.178 32.844 1.00 41.13 92 LEU A O 1
ATOM 2493 N N . LYS C 1 67 ? 7.640 0.991 31.035 1.00 47.65 93 LYS A N 1
ATOM 2494 C CA . LYS C 1 67 ? 9.003 1.128 31.536 1.00 44.89 93 LYS A CA 1
ATOM 2495 C C . LYS C 1 67 ? 9.067 1.963 32.807 1.00 38.54 93 LYS A C 1
ATOM 2496 O O . LYS C 1 67 ? 10.013 1.812 33.586 1.00 40.99 93 LYS A O 1
ATOM 2502 N N . ASP C 1 68 ? 8.096 2.848 33.026 1.00 42.13 94 ASP A N 1
ATOM 2503 C CA . ASP C 1 68 ? 8.053 3.672 34.228 1.00 40.58 94 ASP A CA 1
ATOM 2504 C C . ASP C 1 68 ? 7.568 2.912 35.466 1.00 41.88 94 ASP A C 1
ATOM 2505 O O . ASP C 1 68 ? 7.455 3.520 36.535 1.00 40.20 94 ASP A O 1
ATOM 2510 N N . LEU C 1 69 ? 7.268 1.606 35.354 1.00 38.19 95 LEU A N 1
ATOM 2511 C CA . LEU C 1 69 ? 6.864 0.800 36.500 1.00 35.02 95 LEU A CA 1
ATOM 2512 C C . LEU C 1 69 ? 8.058 -0.012 36.980 1.00 34.89 95 LEU A C 1
ATOM 2513 O O . LEU C 1 69 ? 8.343 -1.084 36.419 1.00 33.90 95 LEU A O 1
ATOM 2518 N N . PRO C 1 70 ? 8.774 0.430 38.018 1.00 33.13 96 PRO A N 1
ATOM 2519 C CA . PRO C 1 70 ? 10.110 -0.134 38.269 1.00 32.39 96 PRO A CA 1
ATOM 2520 C C . PRO C 1 70 ? 10.103 -1.602 38.650 1.00 34.78 96 PRO A C 1
ATOM 2521 O O . PRO C 1 70 ? 11.089 -2.294 38.375 1.00 34.56 96 PRO A O 1
ATOM 2525 N N . ASN C 1 71 ? 9.014 -2.112 39.239 1.00 28.86 97 ASN A N 1
ATOM 2526 C CA . ASN C 1 71 ? 8.976 -3.468 39.771 1.00 29.95 97 ASN A CA 1
ATOM 2527 C C . ASN C 1 71 ? 8.037 -4.381 38.981 1.00 30.19 97 ASN A C 1
ATOM 2528 O O . ASN C 1 71 ? 7.678 -5.461 39.455 1.00 29.38 97 ASN A O 1
ATOM 2533 N N . LEU C 1 72 ? 7.660 -3.972 37.776 1.00 29.30 98 LEU A N 1
ATOM 2534 C CA . LEU C 1 72 ? 6.838 -4.805 36.904 1.00 31.10 98 LEU A CA 1
ATOM 2535 C C . LEU C 1 72 ? 7.607 -6.056 36.487 1.00 34.15 98 LEU A C 1
ATOM 2536 O O . LEU C 1 72 ? 8.688 -5.965 35.886 1.00 33.91 98 LEU A O 1
ATOM 2541 N N . LYS C 1 73 ? 7.059 -7.230 36.811 1.00 29.57 99 LYS A N 1
ATOM 2542 C CA . LYS C 1 73 ? 7.672 -8.494 36.433 1.00 27.30 99 LYS A CA 1
ATOM 2543 C C . LYS C 1 73 ? 6.855 -9.307 35.444 1.00 32.01 99 LYS A C 1
ATOM 2544 O O . LYS C 1 73 ? 7.438 -10.112 34.709 1.00 36.15 99 LYS A O 1
ATOM 2550 N N . THR C 1 74 ? 5.528 -9.147 35.415 1.00 31.24 100 THR A N 1
ATOM 2551 C CA . THR C 1 74 ? 4.677 -10.038 34.631 1.00 32.69 100 THR A CA 1
ATOM 2552 C C . THR C 1 74 ? 3.685 -9.228 33.811 1.00 30.81 100 THR A C 1
ATOM 2553 O O . THR C 1 74 ? 3.070 -8.287 34.314 1.00 29.84 100 THR A O 1
ATOM 2557 N N . ILE C 1 75 ? 3.528 -9.591 32.544 1.00 32.69 101 ILE A N 1
ATOM 2558 C CA . ILE C 1 75 ? 2.548 -8.960 31.672 1.00 29.94 101 ILE A CA 1
ATOM 2559 C C . ILE C 1 75 ? 1.723 -10.062 31.024 1.00 32.12 101 ILE A C 1
ATOM 2560 O O . ILE C 1 75 ? 2.282 -11.029 30.500 1.00 32.22 101 ILE A O 1
ATOM 2565 N N . ARG C 1 76 ? 0.398 -9.924 31.079 1.00 33.85 102 ARG A N 1
ATOM 2566 C CA . ARG C 1 76 ? -0.514 -10.867 30.437 1.00 34.07 102 ARG A CA 1
ATOM 2567 C C . ARG C 1 76 ? -1.582 -10.065 29.712 1.00 34.23 102 ARG A C 1
ATOM 2568 O O . ARG C 1 76 ? -2.384 -9.382 30.351 1.00 33.50 102 ARG A O 1
ATOM 2576 N N . LEU C 1 77 ? -1.601 -10.153 28.383 1.00 39.42 103 LEU A N 1
ATOM 2577 C CA . LEU C 1 77 ? -2.602 -9.464 27.579 1.00 38.42 103 LEU A CA 1
ATOM 2578 C C . LEU C 1 77 ? -3.368 -10.445 26.695 1.00 41.46 103 LEU A C 1
ATOM 2579 O O . LEU C 1 77 ? -3.852 -10.077 25.625 1.00 41.84 103 LEU A O 1
ATOM 2584 N N . ASP C 1 78 ? -3.491 -11.690 27.155 1.00 40.50 104 ASP A N 1
ATOM 2585 C CA . ASP C 1 78 ? -4.127 -12.759 26.390 1.00 44.55 104 ASP A CA 1
ATOM 2586 C C . ASP C 1 78 ? -5.562 -12.417 25.988 1.00 45.16 104 ASP A C 1
ATOM 2587 O O . ASP C 1 78 ? -6.271 -11.674 26.673 1.00 44.04 104 ASP A O 1
ATOM 2592 N N . ASN C 1 79 ? -5.995 -13.010 24.869 1.00 47.26 105 ASN A N 1
ATOM 2593 C CA . ASN C 1 79 ? -7.395 -12.983 24.439 1.00 44.25 105 ASN A CA 1
ATOM 2594 C C . ASN C 1 79 ? -7.878 -11.557 24.197 1.00 42.43 105 ASN A C 1
ATOM 2595 O O . ASN C 1 79 ? -8.882 -11.114 24.753 1.00 43.68 105 ASN A O 1
ATOM 2600 N N . ASN C 1 80 ? -7.149 -10.861 23.355 1.00 44.73 106 ASN A N 1
ATOM 2601 C CA . ASN C 1 80 ? -7.462 -9.514 22.975 1.00 48.37 106 ASN A CA 1
ATOM 2602 C C . ASN C 1 80 ? -7.304 -9.402 21.483 1.00 49.55 106 ASN A C 1
ATOM 2603 O O . ASN C 1 80 ? -7.203 -10.375 20.815 1.00 50.68 106 ASN A O 1
ATOM 2608 N N . LEU C 1 81 ? -7.346 -8.189 20.979 1.00 52.63 107 LEU A N 1
ATOM 2609 C CA . LEU C 1 81 ? -7.280 -7.943 19.570 1.00 53.97 107 LEU A CA 1
ATOM 2610 C C . LEU C 1 81 ? -6.058 -7.176 19.173 1.00 54.53 107 LEU A C 1
ATOM 2611 O O . LEU C 1 81 ? -6.099 -6.434 18.234 1.00 55.52 107 LEU A O 1
ATOM 2616 N N . LEU C 1 82 ? -4.983 -7.312 19.911 1.00 52.28 108 LEU A N 1
ATOM 2617 C CA . LEU C 1 82 ? -3.799 -6.564 19.602 1.00 55.64 108 LEU A CA 1
ATOM 2618 C C . LEU C 1 82 ? -3.192 -6.984 18.269 1.00 57.47 108 LEU A C 1
ATOM 2619 O O . LEU C 1 82 ? -3.361 -8.094 17.856 1.00 55.73 108 LEU A O 1
ATOM 2624 N N . SER C 1 83 ? -2.526 -6.066 17.584 1.00 56.98 109 SER A N 1
ATOM 2625 C CA . SER C 1 83 ? -2.057 -6.318 16.229 1.00 55.95 109 SER A CA 1
ATOM 2626 C C . SER C 1 83 ? -0.758 -5.559 16.001 1.00 59.07 109 SER A C 1
ATOM 2627 O O . SER C 1 83 ? -0.290 -4.811 16.864 1.00 61.66 109 SER A O 1
ATOM 2630 N N . GLY C 1 84 ? -0.183 -5.745 14.816 1.00 58.59 110 GLY A N 1
ATOM 2631 C CA . GLY C 1 84 ? 1.088 -5.146 14.488 1.00 56.91 110 GLY A CA 1
ATOM 2632 C C . GLY C 1 84 ? 2.250 -6.012 14.930 1.00 57.34 110 GLY A C 1
ATOM 2633 O O . GLY C 1 84 ? 2.076 -7.162 15.348 1.00 59.27 110 GLY A O 1
ATOM 2634 N N . PRO C 1 85 ? 3.462 -5.474 14.848 1.00 57.77 111 PRO A N 1
ATOM 2635 C CA . PRO C 1 85 ? 4.638 -6.241 15.265 1.00 57.36 111 PRO A CA 1
ATOM 2636 C C . PRO C 1 85 ? 4.638 -6.481 16.767 1.00 57.68 111 PRO A C 1
ATOM 2637 O O . PRO C 1 85 ? 3.898 -5.854 17.527 1.00 56.35 111 PRO A O 1
ATOM 2641 N N . LEU C 1 86 ? 5.484 -7.411 17.185 1.00 58.48 112 LEU A N 1
ATOM 2642 C CA . LEU C 1 86 ? 5.713 -7.643 18.604 1.00 56.35 112 LEU A CA 1
ATOM 2643 C C . LEU C 1 86 ? 6.257 -6.370 19.243 1.00 55.93 112 LEU A C 1
ATOM 2644 O O . LEU C 1 86 ? 7.337 -5.9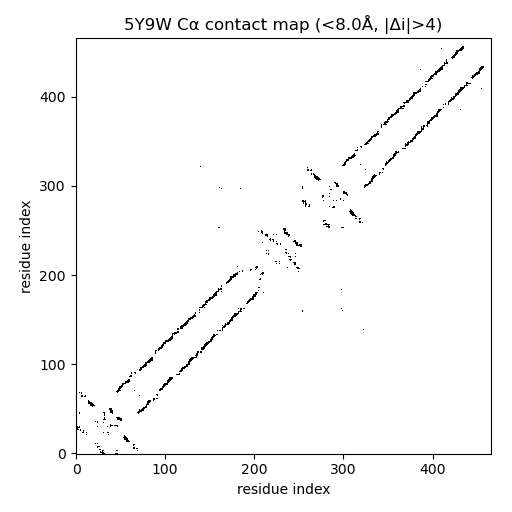05 18.852 1.00 56.72 112 LEU A O 1
ATOM 2649 N N . PRO C 1 87 ? 5.547 -5.766 20.196 1.00 56.30 113 PRO A N 1
ATOM 2650 C CA . PRO C 1 87 ? 6.030 -4.523 20.807 1.00 55.45 113 PRO A CA 1
ATOM 2651 C C . PRO C 1 87 ? 7.381 -4.707 21.477 1.00 56.78 113 PRO A C 1
ATOM 2652 O O . PRO C 1 87 ? 7.810 -5.819 21.789 1.00 55.84 113 PRO A O 1
ATOM 2656 N N . HIS C 1 88 ? 8.052 -3.581 21.712 1.00 58.10 114 HIS A N 1
ATOM 2657 C CA . HIS C 1 88 ? 9.445 -3.580 22.154 1.00 58.62 114 HIS A CA 1
ATOM 2658 C C . HIS C 1 88 ? 9.555 -3.915 23.645 1.00 57.75 114 HIS A C 1
ATOM 2659 O O . HIS C 1 88 ? 10.031 -3.124 24.458 1.00 56.53 114 HIS A O 1
ATOM 2666 N N . PHE C 1 89 ? 9.117 -5.130 23.996 1.00 54.90 115 PHE A N 1
ATOM 2667 C CA . PHE C 1 89 ? 9.152 -5.553 25.395 1.00 53.50 115 PHE A CA 1
ATOM 2668 C C . PHE C 1 89 ? 10.570 -5.741 25.911 1.00 54.32 115 PHE A C 1
ATOM 2669 O O . PHE C 1 89 ? 10.770 -5.753 27.131 1.00 53.08 115 PHE A O 1
ATOM 2677 N N . PHE C 1 90 ? 11.560 -5.872 25.020 1.00 56.25 116 PHE A N 1
ATOM 2678 C CA . PHE C 1 90 ? 12.948 -6.002 25.456 1.00 57.04 116 PHE A CA 1
ATOM 2679 C C . PHE C 1 90 ? 13.434 -4.791 26.239 1.00 54.44 116 PHE A C 1
ATOM 2680 O O . PHE C 1 90 ? 14.471 -4.883 26.903 1.00 56.28 116 PHE A O 1
ATOM 2688 N N . LYS C 1 91 ? 12.719 -3.665 26.177 1.00 56.59 117 LYS A N 1
ATOM 2689 C CA . LYS C 1 91 ? 13.027 -2.525 27.032 1.00 56.44 117 LYS A CA 1
ATOM 2690 C C . LYS C 1 91 ? 12.825 -2.835 28.509 1.00 56.09 117 LYS A C 1
ATOM 2691 O O . LYS C 1 91 ? 13.424 -2.165 29.356 1.00 55.90 117 LYS A O 1
ATOM 2697 N N . LEU C 1 92 ? 11.992 -3.826 28.835 1.00 52.86 118 LEU A N 1
ATOM 2698 C CA . LEU C 1 92 ? 11.716 -4.192 30.224 1.00 50.83 118 LEU A CA 1
ATOM 2699 C C . LEU C 1 92 ? 12.651 -5.332 30.605 1.00 52.79 118 LEU A C 1
ATOM 2700 O O . LEU C 1 92 ? 12.283 -6.508 30.609 1.00 49.99 118 LEU A O 1
ATOM 2705 N N . ARG C 1 93 ? 13.888 -4.960 30.942 1.00 52.08 119 ARG A N 1
ATOM 2706 C CA . ARG C 1 93 ? 14.935 -5.951 31.161 1.00 56.99 119 ARG A CA 1
ATOM 2707 C C . ARG C 1 93 ? 14.677 -6.834 32.376 1.00 54.97 119 ARG A C 1
ATOM 2708 O O . ARG C 1 93 ? 15.264 -7.918 32.466 1.00 55.70 119 ARG A O 1
ATOM 2716 N N . GLY C 1 94 ? 13.814 -6.412 33.299 1.00 53.51 120 GLY A N 1
ATOM 2717 C CA . GLY C 1 94 ? 13.506 -7.218 34.462 1.00 50.34 120 GLY A CA 1
ATOM 2718 C C . GLY C 1 94 ? 12.301 -8.126 34.340 1.00 46.63 120 GLY A C 1
ATOM 2719 O O . GLY C 1 94 ? 11.983 -8.840 35.298 1.00 42.75 120 GLY A O 1
ATOM 2720 N N . LEU C 1 95 ? 11.631 -8.137 33.188 1.00 46.39 121 LEU A N 1
ATOM 2721 C CA . LEU C 1 95 ? 10.388 -8.883 33.041 1.00 42.17 121 LEU A CA 1
ATOM 2722 C C . LEU C 1 95 ? 10.643 -10.379 33.148 1.00 45.09 121 LEU A C 1
ATOM 2723 O O . LEU C 1 95 ? 11.533 -10.919 32.482 1.00 43.99 121 LEU A O 1
ATOM 2728 N N . LYS C 1 96 ? 9.848 -11.048 33.980 1.00 39.34 122 LYS A N 1
ATOM 2729 C CA . LYS C 1 96 ? 9.983 -12.478 34.209 1.00 40.53 122 LYS A CA 1
ATOM 2730 C C . LYS C 1 96 ? 8.998 -13.310 33.404 1.00 41.08 122 LYS A C 1
ATOM 2731 O O . LYS C 1 96 ? 9.315 -14.450 33.050 1.00 43.50 122 LYS A O 1
ATOM 2737 N N . SER C 1 97 ? 7.826 -12.763 33.084 1.00 38.23 123 SER A N 1
ATOM 2738 C CA . SER C 1 97 ? 6.794 -13.509 32.375 1.00 40.48 123 SER A CA 1
ATOM 2739 C C . SER C 1 97 ? 6.111 -12.608 31.358 1.00 38.10 123 SER A C 1
ATOM 2740 O O . SER C 1 97 ? 5.663 -11.509 31.697 1.00 34.65 123 SER A O 1
ATOM 2743 N N . LEU C 1 98 ? 6.023 -13.079 30.113 1.00 39.45 124 LEU A N 1
ATOM 2744 C CA . LEU C 1 98 ? 5.379 -12.328 29.040 1.00 37.88 124 LEU A CA 1
ATOM 2745 C C . LEU C 1 98 ? 4.365 -13.231 28.357 1.00 37.92 124 LEU A C 1
ATOM 2746 O O . LEU C 1 98 ? 4.732 -14.260 27.780 1.00 38.46 124 LEU A O 1
ATOM 2751 N N . MET C 1 99 ? 3.098 -12.839 28.420 1.00 36.51 125 MET A N 1
ATOM 2752 C CA . MET C 1 99 ? 1.990 -13.663 27.951 1.00 39.81 125 MET A CA 1
ATOM 2753 C C . MET C 1 99 ? 1.152 -12.838 26.987 1.00 40.11 125 MET A C 1
ATOM 2754 O O . MET C 1 99 ? 0.534 -11.846 27.388 1.00 40.24 125 MET A O 1
ATOM 2759 N N . LEU C 1 100 ? 1.122 -13.256 25.721 1.00 43.96 126 LEU A N 1
ATOM 2760 C CA . LEU C 1 100 ? 0.423 -12.530 24.667 1.00 42.40 126 LEU A CA 1
ATOM 2761 C C . LEU C 1 100 ? -0.443 -13.472 23.836 1.00 48.17 126 LEU A C 1
ATOM 2762 O O . LEU C 1 100 ? -0.737 -13.192 22.670 1.00 47.67 126 LEU A O 1
ATOM 2767 N N . SER C 1 101 ? -0.857 -14.589 24.433 1.00 45.74 127 SER A N 1
ATOM 2768 C CA . SER C 1 101 ? -1.593 -15.624 23.719 1.00 48.33 127 SER A CA 1
ATOM 2769 C C . SER C 1 101 ? -2.912 -15.095 23.165 1.00 46.64 127 SER A C 1
ATOM 2770 O O . SER C 1 101 ? -3.584 -14.266 23.780 1.00 46.82 127 SER A O 1
ATOM 2773 N N . ASN C 1 102 ? -3.277 -15.590 21.979 1.00 49.29 128 ASN A N 1
ATOM 2774 C CA . ASN C 1 102 ? -4.562 -15.300 21.329 1.00 46.51 128 ASN A CA 1
ATOM 2775 C C . ASN C 1 102 ? -4.750 -13.803 21.065 1.00 46.97 128 ASN A C 1
ATOM 2776 O O . ASN C 1 102 ? -5.700 -13.174 21.531 1.00 48.71 128 ASN A O 1
ATOM 2781 N N . ASN C 1 103 ? -3.836 -13.245 20.281 1.00 49.29 129 ASN A N 1
ATOM 2782 C CA . ASN C 1 103 ? -3.997 -11.897 19.749 1.00 51.90 129 ASN A CA 1
ATOM 2783 C C . ASN C 1 103 ? -3.817 -11.977 18.235 1.00 54.31 129 ASN A C 1
ATOM 2784 O O . ASN C 1 103 ? -3.880 -13.051 17.626 1.00 52.63 129 ASN A O 1
ATOM 2789 N N . SER C 1 104 ? -3.582 -10.826 17.606 1.00 54.96 130 SER A N 1
ATOM 2790 C CA . SER C 1 104 ? -3.329 -10.754 16.171 1.00 58.76 130 SER A CA 1
ATOM 2791 C C . SER C 1 104 ? -1.979 -10.111 15.881 1.00 58.70 130 SER A C 1
ATOM 2792 O O . SER C 1 104 ? -1.836 -9.365 14.910 1.00 60.15 130 SER A O 1
ATOM 2795 N N . PHE C 1 105 ? -0.989 -10.366 16.735 1.00 57.02 131 PHE A N 1
ATOM 2796 C CA . PHE C 1 105 ? 0.365 -9.921 16.445 1.00 55.83 131 PHE A CA 1
ATOM 2797 C C . PHE C 1 105 ? 0.892 -10.658 15.220 1.00 59.55 131 PHE A C 1
ATOM 2798 O O . PHE C 1 105 ? 0.576 -11.828 14.987 1.00 59.17 131 PHE A O 1
ATOM 2806 N N . SER C 1 106 ? 1.701 -9.960 14.427 1.00 59.71 132 SER A N 1
ATOM 2807 C CA . SER C 1 106 ? 2.084 -10.454 13.115 1.00 61.31 132 SER A CA 1
ATOM 2808 C C . SER C 1 106 ? 3.536 -10.097 12.835 1.00 61.38 132 SER A C 1
ATOM 2809 O O . SER C 1 106 ? 4.241 -9.529 13.676 1.00 56.30 132 SER A O 1
ATOM 2812 N N . GLY C 1 107 ? 3.977 -10.432 11.626 1.00 60.90 133 GLY A N 1
ATOM 2813 C CA . GLY C 1 107 ? 5.329 -10.149 11.209 1.00 61.58 133 GLY A CA 1
ATOM 2814 C C . GLY C 1 107 ? 6.319 -11.138 11.780 1.00 63.43 133 GLY A C 1
ATOM 2815 O O . GLY C 1 107 ? 5.995 -12.025 12.571 1.00 64.98 133 GLY A O 1
ATOM 2816 N N . GLU C 1 108 ? 7.563 -10.979 11.355 1.00 63.27 134 GLU A N 1
ATOM 2817 C CA . GLU C 1 108 ? 8.649 -11.818 11.827 1.00 65.44 134 GLU A CA 1
ATOM 2818 C C . GLU C 1 108 ? 9.348 -11.128 12.986 1.00 67.95 134 GLU A C 1
ATOM 2819 O O . GLU C 1 108 ? 9.613 -9.922 12.940 1.00 66.71 134 GLU A O 1
ATOM 2825 N N . ILE C 1 109 ? 9.622 -11.888 14.023 1.00 66.30 135 ILE A N 1
ATOM 2826 C CA . ILE C 1 109 ? 10.256 -11.320 15.158 1.00 65.69 135 ILE A CA 1
ATOM 2827 C C . ILE C 1 109 ? 11.720 -11.234 14.919 1.00 66.95 135 ILE A C 1
ATOM 2828 O O . ILE C 1 109 ? 12.342 -12.174 14.523 1.00 67.30 135 ILE A O 1
ATOM 2833 N N . ARG C 1 110 ? 12.258 -10.086 15.235 1.00 66.15 136 ARG A N 1
ATOM 2834 C CA . ARG C 1 110 ? 13.635 -9.780 15.040 1.00 68.91 136 ARG A CA 1
ATOM 2835 C C . ARG C 1 110 ? 14.454 -10.819 15.784 1.00 71.00 136 ARG A C 1
ATOM 2836 O O . ARG C 1 110 ? 14.119 -11.217 16.861 1.00 71.25 136 ARG A O 1
ATOM 2844 N N . ASP C 1 111 ? 15.528 -11.295 15.192 1.00 70.75 137 ASP A N 1
ATOM 2845 C CA . ASP C 1 111 ? 16.280 -12.375 15.792 1.00 70.13 137 ASP A CA 1
ATOM 2846 C C . ASP C 1 111 ? 16.899 -12.081 17.123 1.00 69.98 137 ASP A C 1
ATOM 2847 O O . ASP C 1 111 ? 17.049 -12.955 17.932 1.00 69.70 137 ASP A O 1
ATOM 2852 N N . ASP C 1 112 ? 17.337 -10.862 17.321 1.00 70.54 138 ASP A N 1
ATOM 2853 C CA . ASP C 1 112 ? 18.051 -10.524 18.524 1.00 69.88 138 ASP A CA 1
ATOM 2854 C C . ASP C 1 112 ? 17.142 -9.871 19.548 1.00 69.96 138 ASP A C 1
ATOM 2855 O O . ASP C 1 112 ? 17.598 -9.244 20.479 1.00 69.82 138 ASP A O 1
ATOM 2860 N N . PHE C 1 113 ? 15.850 -10.040 19.372 1.00 67.75 139 PHE A N 1
ATOM 2861 C CA . PHE C 1 113 ? 14.876 -9.373 20.204 1.00 68.34 139 PHE A CA 1
ATOM 2862 C C . PHE C 1 113 ? 15.021 -9.646 21.686 1.00 65.23 139 PHE A C 1
ATOM 2863 O O . PHE C 1 113 ? 14.943 -8.745 22.479 1.00 65.59 139 PHE A O 1
ATOM 2871 N N . PHE C 1 114 ? 15.269 -10.878 22.051 1.00 63.99 140 PHE A N 1
ATOM 2872 C CA . PHE C 1 114 ? 15.221 -11.284 23.444 1.00 63.84 140 PHE A CA 1
ATOM 2873 C C . PHE C 1 114 ? 16.579 -11.276 24.126 1.00 66.17 140 PHE A C 1
ATOM 2874 O O . PHE C 1 114 ? 16.707 -11.855 25.209 1.00 64.41 140 PHE A O 1
ATOM 2882 N N . LYS C 1 115 ? 17.564 -10.639 23.522 1.00 68.00 141 LYS A N 1
ATOM 2883 C CA . LYS C 1 115 ? 18.905 -10.702 24.063 1.00 67.90 141 LYS A CA 1
ATOM 2884 C C . LYS C 1 115 ? 19.001 -10.073 25.428 1.00 67.07 141 LYS A C 1
ATOM 2885 O O . LYS C 1 115 ? 19.620 -10.601 26.326 1.00 63.80 141 LYS A O 1
ATOM 2891 N N . ASP C 1 116 ? 18.351 -8.937 25.568 1.00 65.61 142 ASP A N 1
ATOM 2892 C CA . ASP C 1 116 ? 18.368 -8.183 26.805 1.00 66.88 142 ASP A CA 1
ATOM 2893 C C . ASP C 1 116 ? 17.393 -8.660 27.891 1.00 64.41 142 ASP A C 1
ATOM 2894 O O . ASP C 1 116 ? 17.405 -8.139 28.980 1.00 64.30 142 ASP A O 1
ATOM 2899 N N . MET C 1 117 ? 16.520 -9.596 27.563 1.00 30.00 143 MET A N 1
ATOM 2900 C CA . MET C 1 117 ? 15.564 -10.133 28.517 1.00 30.00 143 MET A CA 1
ATOM 2901 C C . MET C 1 117 ? 16.057 -11.336 29.254 1.00 30.00 143 MET A C 1
ATOM 2902 O O . MET C 1 117 ? 15.493 -12.389 29.164 1.00 30.00 143 MET A O 1
ATOM 2907 N N . SER C 1 118 ? 17.095 -11.138 30.032 1.00 58.79 144 SER A N 1
ATOM 2908 C CA . SER C 1 118 ? 17.734 -12.198 30.775 1.00 59.61 144 SER A CA 1
ATOM 2909 C C . SER C 1 118 ? 16.907 -12.875 31.858 1.00 59.46 144 SER A C 1
ATOM 2910 O O . SER C 1 118 ? 17.041 -14.061 32.071 1.00 62.54 144 SER A O 1
ATOM 2913 N N . LYS C 1 119 ? 16.080 -12.113 32.554 1.00 57.33 145 LYS A N 1
ATOM 2914 C CA . LYS C 1 119 ? 15.298 -12.624 33.658 1.00 56.56 145 LYS A CA 1
ATOM 2915 C C . LYS C 1 119 ? 14.058 -13.374 33.239 1.00 52.72 145 LYS A C 1
ATOM 2916 O O . LYS C 1 119 ? 13.357 -13.914 34.061 1.00 51.74 145 LYS A O 1
ATOM 2922 N N . LEU C 1 120 ? 13.772 -13.374 31.959 1.00 52.40 146 LEU A N 1
ATOM 2923 C CA . LEU C 1 120 ? 12.567 -13.975 31.435 1.00 48.76 146 LEU A CA 1
ATOM 2924 C C . LEU C 1 120 ? 12.448 -15.459 31.705 1.00 50.14 146 LEU A C 1
ATOM 2925 O O . LEU C 1 120 ? 13.342 -16.194 31.440 1.00 54.63 146 LEU A O 1
ATOM 2930 N N . LYS C 1 121 ? 11.314 -15.881 32.228 1.00 48.47 147 LYS A N 1
ATOM 2931 C CA . LYS C 1 121 ? 11.101 -17.281 32.570 1.00 49.33 147 LYS A CA 1
ATOM 2932 C C . LYS C 1 121 ? 9.908 -17.922 31.878 1.00 50.07 147 LYS A C 1
ATOM 2933 O O . LYS C 1 121 ? 9.928 -19.134 31.644 1.00 53.08 147 LYS A O 1
ATOM 2939 N N . ARG C 1 122 ? 8.864 -17.160 31.566 1.00 48.31 148 ARG A N 1
ATOM 2940 C CA . ARG C 1 122 ? 7.669 -17.688 30.922 1.00 45.98 148 ARG A CA 1
ATOM 2941 C C . ARG C 1 122 ? 7.354 -16.821 29.708 1.00 46.31 148 ARG A C 1
ATOM 2942 O O . ARG C 1 122 ? 7.253 -15.597 29.830 1.00 42.53 148 ARG A O 1
ATOM 2950 N N . LEU C 1 123 ? 7.219 -17.451 28.538 1.00 48.39 149 LEU A N 1
ATOM 2951 C CA . LEU C 1 123 ? 7.037 -16.725 27.278 1.00 45.30 149 LEU A CA 1
ATOM 2952 C C . LEU C 1 123 ? 5.924 -17.394 26.485 1.00 45.99 149 LEU A C 1
ATOM 2953 O O . LEU C 1 123 ? 6.103 -18.503 25.972 1.00 49.60 149 LEU A O 1
ATOM 2958 N N . PHE C 1 124 ? 4.778 -16.723 26.392 1.00 41.16 150 PHE A N 1
ATOM 2959 C CA . PHE C 1 124 ? 3.592 -17.232 25.710 1.00 45.74 150 PHE A CA 1
ATOM 2960 C C . PHE C 1 124 ? 3.342 -16.338 24.496 1.00 47.79 150 PHE A C 1
ATOM 2961 O O . PHE C 1 124 ? 2.784 -15.243 24.631 1.00 43.56 150 PHE A O 1
ATOM 2969 N N . LEU C 1 125 ? 3.753 -16.805 23.317 1.00 49.42 151 LEU A N 1
ATOM 2970 C CA . LEU C 1 125 ? 3.524 -16.099 22.059 1.00 49.37 151 LEU A CA 1
ATOM 2971 C C . LEU C 1 125 ? 2.575 -16.855 21.140 1.00 55.14 151 LEU A C 1
ATOM 2972 O O . LEU C 1 125 ? 2.434 -16.495 19.964 1.00 54.65 151 LEU A O 1
ATOM 2977 N N . ASP C 1 126 ? 1.906 -17.878 21.663 1.00 53.67 152 ASP A N 1
ATOM 2978 C CA . ASP C 1 126 ? 1.058 -18.774 20.899 1.00 53.19 152 ASP A CA 1
ATOM 2979 C C . ASP C 1 126 ? -0.185 -18.066 20.365 1.00 53.95 152 ASP A C 1
ATOM 2980 O O . ASP C 1 126 ? -0.592 -17.007 20.849 1.00 52.57 152 ASP A O 1
ATOM 2985 N N . HIS C 1 127 ? -0.798 -18.694 19.356 1.00 56.35 153 HIS A N 1
ATOM 2986 C CA . HIS C 1 127 ? -2.085 -18.275 18.793 1.00 52.73 153 HIS A CA 1
ATOM 2987 C C . HIS C 1 127 ? -2.043 -16.830 18.292 1.00 52.46 153 HIS A C 1
ATOM 2988 O O . HIS C 1 127 ? -2.880 -15.995 18.642 1.00 51.09 153 HIS A O 1
ATOM 2995 N N . ASN C 1 128 ? -1.058 -16.547 17.448 1.00 55.07 154 ASN A N 1
ATOM 2996 C CA . ASN C 1 128 ? -0.937 -15.246 16.802 1.00 56.85 154 ASN A CA 1
ATOM 2997 C C . ASN C 1 128 ? -0.700 -15.477 15.310 1.00 58.12 154 ASN A C 1
ATOM 2998 O O . ASN C 1 128 ? -1.038 -16.527 14.751 1.00 58.34 154 ASN A O 1
ATOM 3003 N N . LYS C 1 129 ? -0.108 -14.486 14.648 1.00 59.93 155 LYS A N 1
ATOM 3004 C CA . LYS C 1 129 ? 0.208 -14.542 13.225 1.00 60.14 155 LYS A CA 1
ATOM 3005 C C . LYS C 1 129 ? 1.694 -14.309 12.996 1.00 62.67 155 LYS A C 1
ATOM 3006 O O . LYS C 1 129 ? 2.096 -13.635 12.044 1.00 64.96 155 LYS A O 1
ATOM 3012 N N . PHE C 1 130 ? 2.536 -14.848 13.870 1.00 58.62 156 PHE A N 1
ATOM 3013 C CA . PHE C 1 130 ? 3.964 -14.621 13.726 1.00 60.13 156 PHE A CA 1
ATOM 3014 C C . PHE C 1 130 ? 4.506 -15.413 12.544 1.00 61.83 156 PHE A C 1
ATOM 3015 O O . PHE C 1 130 ? 4.091 -16.546 12.292 1.00 61.81 156 PHE A O 1
ATOM 3023 N N . GLU C 1 131 ? 5.423 -14.796 11.803 1.00 62.33 157 GLU A N 1
ATOM 3024 C CA . GLU C 1 131 ? 6.001 -15.377 10.601 1.00 63.95 157 GLU A CA 1
ATOM 3025 C C . GLU C 1 131 ? 7.513 -15.435 10.755 1.00 63.69 157 GLU A C 1
ATOM 3026 O O . GLU C 1 131 ? 8.077 -15.001 11.764 1.00 64.92 157 GLU A O 1
ATOM 3032 N N . GLY C 1 132 ? 8.175 -15.968 9.735 1.00 64.75 158 GLY A N 1
ATOM 3033 C CA . GLY C 1 132 ? 9.619 -16.035 9.747 1.00 65.08 158 GLY A CA 1
ATOM 3034 C C . GLY C 1 132 ? 10.145 -17.134 10.652 1.00 65.79 158 GLY A C 1
ATOM 3035 O O . GLY C 1 132 ? 9.433 -18.062 11.047 1.00 64.27 158 GLY A O 1
ATOM 3036 N N . SER C 1 133 ? 11.424 -17.013 10.988 1.00 64.82 159 SER A N 1
ATOM 3037 C CA . SER C 1 133 ? 12.101 -18.034 11.770 1.00 66.75 159 SER A CA 1
ATOM 3038 C C . SER C 1 133 ? 12.037 -17.716 13.261 1.00 68.86 159 SER A C 1
ATOM 3039 O O . SER C 1 133 ? 11.853 -16.568 13.675 1.00 68.31 159 SER A O 1
ATOM 3042 N N . ILE C 1 134 ? 12.195 -18.762 14.063 1.00 68.72 160 ILE A N 1
ATOM 3043 C CA . ILE C 1 134 ? 12.303 -18.649 15.515 1.00 67.55 160 ILE A CA 1
ATOM 3044 C C . ILE C 1 134 ? 13.502 -17.778 15.865 1.00 69.09 160 ILE A C 1
ATOM 3045 O O . ILE C 1 134 ? 14.634 -18.112 15.485 1.00 70.82 160 ILE A O 1
ATOM 3050 N N . PRO C 1 135 ? 13.314 -16.670 16.579 1.00 69.01 161 PRO A N 1
ATOM 3051 C CA . PRO C 1 135 ? 14.468 -15.854 16.977 1.00 69.05 161 PRO A CA 1
ATOM 3052 C C . PRO C 1 135 ? 15.415 -16.636 17.879 1.00 70.34 161 PRO A C 1
ATOM 3053 O O . PRO C 1 135 ? 15.021 -17.159 18.924 1.00 70.63 161 PRO A O 1
ATOM 3057 N N . SER C 1 136 ? 16.679 -16.719 17.450 1.00 71.14 162 SER A N 1
ATOM 3058 C CA . SER C 1 136 ? 17.685 -17.507 18.156 1.00 72.64 162 SER A CA 1
ATOM 3059 C C . SER C 1 136 ? 18.020 -16.948 19.533 1.00 72.42 162 SER A C 1
ATOM 3060 O O . SER C 1 136 ? 18.603 -17.670 20.350 1.00 71.59 162 SER A O 1
ATOM 3063 N N . SER C 1 137 ? 17.689 -15.682 19.804 1.00 72.36 163 SER A N 1
ATOM 3064 C CA . SER C 1 137 ? 17.930 -15.146 21.138 1.00 69.46 163 SER A CA 1
ATOM 3065 C C . SER C 1 137 ? 17.115 -15.894 22.180 1.00 68.60 163 SER A C 1
ATOM 3066 O O . SER C 1 137 ? 17.535 -16.000 23.337 1.00 68.33 163 SER A O 1
ATOM 3069 N N . ILE C 1 138 ? 15.962 -16.440 21.778 1.00 67.63 164 ILE A N 1
ATOM 3070 C CA . ILE C 1 138 ? 15.129 -17.219 22.692 1.00 68.65 164 ILE A CA 1
ATOM 3071 C C . ILE C 1 138 ? 15.901 -18.412 23.240 1.00 69.83 164 ILE A C 1
ATOM 3072 O O . ILE C 1 138 ? 15.757 -18.780 24.413 1.00 69.95 164 ILE A O 1
ATOM 3077 N N . THR C 1 139 ? 16.731 -19.039 22.401 1.00 72.25 165 THR A N 1
ATOM 3078 C CA . THR C 1 139 ? 17.490 -20.209 22.828 1.00 72.31 165 THR A CA 1
ATOM 3079 C C . THR C 1 139 ? 18.575 -19.861 23.836 1.00 70.46 165 THR A C 1
ATOM 3080 O O . THR C 1 139 ? 19.039 -20.748 24.560 1.00 70.67 165 THR A O 1
ATOM 3084 N N . GLN C 1 140 ? 18.990 -18.596 23.896 1.00 69.92 166 GLN A N 1
ATOM 3085 C CA . GLN C 1 140 ? 20.010 -18.149 24.829 1.00 70.80 166 GLN A CA 1
ATOM 3086 C C . GLN C 1 140 ? 19.406 -17.429 26.026 1.00 68.79 166 GLN A C 1
ATOM 3087 O O . GLN C 1 140 ? 20.128 -16.758 26.772 1.00 68.52 166 GLN A O 1
ATOM 3093 N N . LEU C 1 141 ? 18.102 -17.552 26.223 1.00 69.59 167 LEU A N 1
ATOM 3094 C CA . LEU C 1 141 ? 17.481 -17.031 27.436 1.00 66.57 167 LEU A CA 1
ATOM 3095 C C . LEU C 1 141 ? 17.939 -17.839 28.645 1.00 64.54 167 LEU A C 1
ATOM 3096 O O . LEU C 1 141 ? 17.571 -19.015 28.758 1.00 64.06 167 LEU A O 1
ATOM 3101 N N . PRO C 1 142 ? 18.713 -17.261 29.569 1.00 63.62 168 PRO A N 1
ATOM 3102 C CA . PRO C 1 142 ? 19.212 -18.046 30.714 1.00 64.00 168 PRO A CA 1
ATOM 3103 C C . PRO C 1 142 ? 18.118 -18.748 31.528 1.00 66.35 168 PRO A C 1
ATOM 3104 O O . PRO C 1 142 ? 18.129 -19.984 31.641 1.00 68.44 168 PRO A O 1
ATOM 3108 N N . GLN C 1 143 ? 17.146 -18.008 32.052 1.00 62.36 169 GLN A N 1
ATOM 3109 C CA . GLN C 1 143 ? 16.184 -18.536 33.002 1.00 62.03 169 GLN A CA 1
ATOM 3110 C C . GLN C 1 143 ? 14.917 -19.088 32.362 1.00 60.40 169 GLN A C 1
ATOM 3111 O O . GLN C 1 143 ? 13.993 -19.463 33.091 1.00 58.63 169 GLN A O 1
ATOM 3117 N N . LEU C 1 144 ? 14.838 -19.136 31.031 1.00 57.20 170 LEU A N 1
ATOM 3118 C CA . LEU C 1 144 ? 13.593 -19.511 30.360 1.00 58.78 170 LEU A CA 1
ATOM 3119 C C . LEU C 1 144 ? 13.131 -20.907 30.774 1.00 57.94 170 LEU A C 1
ATOM 3120 O O . LEU C 1 144 ? 13.854 -21.891 30.597 1.00 63.13 170 LEU A O 1
ATOM 3125 N N . GLU C 1 145 ? 11.912 -20.989 31.307 1.00 57.77 171 GLU A N 1
ATOM 3126 C CA . GLU C 1 145 ? 11.313 -22.240 31.762 1.00 58.21 171 GLU A CA 1
ATOM 3127 C C . GLU C 1 145 ? 10.292 -22.805 30.782 1.00 61.07 171 GLU A C 1
ATOM 3128 O O . GLU C 1 145 ? 10.245 -24.020 30.570 1.00 63.51 171 GLU A O 1
ATOM 3134 N N . GLU C 1 146 ? 9.460 -21.953 30.194 1.00 57.85 172 GLU A N 1
ATOM 3135 C CA . GLU C 1 146 ? 8.407 -22.392 29.294 1.00 58.46 172 GLU A CA 1
ATOM 3136 C C . GLU C 1 146 ? 8.371 -21.479 28.078 1.00 60.05 172 GLU A C 1
ATOM 3137 O O . GLU C 1 146 ? 8.488 -20.257 28.205 1.00 55.84 172 GLU A O 1
ATOM 3143 N N . LEU C 1 147 ? 8.217 -22.080 26.901 1.00 62.90 173 LEU A N 1
ATOM 3144 C CA . LEU C 1 147 ? 8.089 -21.340 25.652 1.00 58.40 173 LEU A CA 1
ATOM 3145 C C . LEU C 1 147 ? 6.881 -21.874 24.904 1.00 57.49 173 LEU A C 1
ATOM 3146 O O . LEU C 1 147 ? 6.822 -23.067 24.588 1.00 59.98 173 LEU A O 1
ATOM 3151 N N . HIS C 1 148 ? 5.920 -20.997 24.629 1.00 52.95 174 HIS A N 1
ATOM 3152 C CA . HIS C 1 148 ? 4.683 -21.361 23.942 1.00 55.48 174 HIS A CA 1
ATOM 3153 C C . HIS C 1 148 ? 4.544 -20.482 22.704 1.00 56.30 174 HIS A C 1
ATOM 3154 O O . HIS C 1 148 ? 4.104 -19.332 22.800 1.00 53.57 174 HIS A O 1
ATOM 3161 N N . MET C 1 149 ? 4.911 -21.023 21.539 1.00 58.44 175 MET A N 1
ATOM 3162 C CA . MET C 1 149 ? 4.753 -20.317 20.273 1.00 56.10 175 MET A CA 1
ATOM 3163 C C . MET C 1 149 ? 3.841 -21.067 19.311 1.00 58.81 175 MET A C 1
ATOM 3164 O O . MET C 1 149 ? 3.891 -20.821 18.102 1.00 59.17 175 MET A O 1
ATOM 3169 N N . GLN C 1 150 ? 3.004 -21.967 19.821 1.00 58.52 176 GLN A N 1
ATOM 3170 C CA . GLN C 1 150 ? 2.182 -22.796 18.956 1.00 58.41 176 GLN A CA 1
ATOM 3171 C C . GLN C 1 150 ? 1.102 -21.963 18.268 1.00 59.73 176 GLN A C 1
ATOM 3172 O O . GLN C 1 150 ? 0.725 -20.882 18.724 1.00 55.81 176 GLN A O 1
ATOM 3178 N N . SER C 1 151 ? 0.610 -22.486 17.142 1.00 62.16 177 SER A N 1
ATOM 3179 C CA . SER C 1 151 ? -0.437 -21.845 16.344 1.00 56.40 177 SER A CA 1
ATOM 3180 C C . SER C 1 151 ? -0.006 -20.455 15.873 1.00 56.83 177 SER A C 1
ATOM 3181 O O . SER C 1 151 ? -0.664 -19.444 16.127 1.00 57.54 177 SER A O 1
ATOM 3184 N N . ASN C 1 152 ? 1.128 -20.427 15.182 1.00 58.75 178 ASN A N 1
ATOM 3185 C CA . ASN C 1 152 ? 1.569 -19.248 14.446 1.00 60.48 178 ASN A CA 1
ATOM 3186 C C . ASN C 1 152 ? 1.811 -19.674 12.998 1.00 62.40 178 ASN A C 1
ATOM 3187 O O . ASN C 1 152 ? 1.301 -20.697 12.521 1.00 63.93 178 ASN A O 1
ATOM 3192 N N . ASN C 1 153 ? 2.651 -18.925 12.318 1.00 64.05 179 ASN A N 1
ATOM 3193 C CA . ASN C 1 153 ? 3.020 -19.211 10.954 1.00 64.00 179 ASN A CA 1
ATOM 3194 C C . ASN C 1 153 ? 4.528 -19.194 10.826 1.00 63.32 179 ASN A C 1
ATOM 3195 O O . ASN C 1 153 ? 5.052 -18.647 9.903 1.00 62.65 179 ASN A O 1
ATOM 3200 N N . LEU C 1 154 ? 5.239 -19.738 11.796 1.00 64.28 180 LEU A N 1
ATOM 3201 C CA . LEU C 1 154 ? 6.692 -19.706 11.730 1.00 63.98 180 LEU A CA 1
ATOM 3202 C C . LEU C 1 154 ? 7.256 -20.670 10.708 1.00 64.59 180 LEU A C 1
ATOM 3203 O O . LEU C 1 154 ? 6.664 -21.664 10.398 1.00 64.94 180 LEU A O 1
ATOM 3208 N N . THR C 1 155 ? 8.434 -20.356 10.221 1.00 65.31 181 THR A N 1
ATOM 3209 C CA . THR C 1 155 ? 9.096 -21.114 9.192 1.00 67.13 181 THR A CA 1
ATOM 3210 C C . THR C 1 155 ? 10.547 -21.218 9.558 1.00 68.82 181 THR A C 1
ATOM 3211 O O . THR C 1 155 ? 10.974 -20.602 10.513 1.00 68.65 181 THR A O 1
ATOM 3215 N N . GLY C 1 156 ? 11.301 -22.021 8.815 1.00 69.78 182 GLY A N 1
ATOM 3216 C CA . GLY C 1 156 ? 12.705 -22.223 9.102 1.00 71.30 182 GLY A CA 1
ATOM 3217 C C . GLY C 1 156 ? 12.964 -23.470 9.921 1.00 72.49 182 GLY A C 1
ATOM 3218 O O . GLY C 1 156 ? 12.071 -24.265 10.230 1.00 72.89 182 GLY A O 1
ATOM 3219 N N . GLU C 1 157 ? 14.231 -23.638 10.281 1.00 73.59 183 GLU A N 1
ATOM 3220 C CA . GLU C 1 157 ? 14.669 -24.797 11.041 1.00 77.13 183 GLU A CA 1
ATOM 3221 C C . GLU C 1 157 ? 14.669 -24.498 12.534 1.00 75.92 183 GLU A C 1
ATOM 3222 O O . GLU C 1 157 ? 14.951 -23.375 12.964 1.00 73.90 183 GLU A O 1
ATOM 3228 N N . ILE C 1 158 ? 14.346 -25.519 13.322 1.00 77.58 184 ILE A N 1
ATOM 3229 C CA . ILE C 1 158 ? 14.395 -25.419 14.779 1.00 75.56 184 ILE A CA 1
ATOM 3230 C C . ILE C 1 158 ? 15.851 -25.297 15.207 1.00 77.26 184 ILE A C 1
ATOM 3231 O O . ILE C 1 158 ? 16.671 -26.163 14.868 1.00 77.13 184 ILE A O 1
ATOM 3236 N N . PRO C 1 159 ? 16.216 -24.251 15.940 1.00 78.07 185 PRO A N 1
ATOM 3237 C CA . PRO C 1 159 ? 17.611 -24.080 16.355 1.00 78.75 185 PRO A CA 1
ATOM 3238 C C . PRO C 1 159 ? 18.034 -25.193 17.297 1.00 80.54 185 PRO A C 1
ATOM 3239 O O . PRO C 1 159 ? 17.270 -25.585 18.193 1.00 80.28 185 PRO A O 1
ATOM 3243 N N . PRO C 1 160 ? 19.240 -25.739 17.121 1.00 82.18 186 PRO A N 1
ATOM 3244 C CA . PRO C 1 160 ? 19.681 -26.831 18.003 1.00 83.03 186 PRO A CA 1
ATOM 3245 C C . PRO C 1 160 ? 19.963 -26.381 19.423 1.00 81.38 186 PRO A C 1
ATOM 3246 O O . PRO C 1 160 ? 20.034 -27.230 20.320 1.00 81.90 186 PRO A O 1
ATOM 3250 N N . GLU C 1 161 ? 20.117 -25.076 19.658 1.00 80.79 187 GLU A N 1
ATOM 3251 C CA . GLU C 1 161 ? 20.432 -24.566 20.986 1.00 79.78 187 GLU A CA 1
ATOM 3252 C C . GLU C 1 161 ? 19.295 -24.762 21.979 1.00 78.42 187 GLU A C 1
ATOM 3253 O O . GLU C 1 161 ? 19.513 -24.583 23.182 1.00 77.06 187 GLU A O 1
ATOM 3259 N N . PHE C 1 162 ? 18.097 -25.125 21.512 1.00 78.64 188 PHE A N 1
ATOM 3260 C CA . PHE C 1 162 ? 16.995 -25.410 22.423 1.00 78.20 188 PHE A CA 1
ATOM 3261 C C . PHE C 1 162 ? 17.288 -26.590 23.336 1.00 81.44 188 PHE A C 1
ATOM 3262 O O . PHE C 1 162 ? 16.681 -26.699 24.407 1.00 83.39 188 PHE A O 1
ATOM 3270 N N . GLY C 1 163 ? 18.187 -27.482 22.945 1.00 82.33 189 GLY A N 1
ATOM 3271 C CA . GLY C 1 163 ? 18.453 -28.606 23.811 1.00 81.67 189 GLY A CA 1
ATOM 3272 C C . GLY C 1 163 ? 19.586 -28.423 24.775 1.00 82.37 189 GLY A C 1
ATOM 3273 O O . GLY C 1 163 ? 19.808 -29.288 25.626 1.00 84.09 189 GLY A O 1
ATOM 3274 N N . SER C 1 164 ? 20.320 -27.318 24.661 1.00 80.00 190 SER A N 1
ATOM 3275 C CA . SER C 1 164 ? 21.341 -26.952 25.630 1.00 79.96 190 SER A CA 1
ATOM 3276 C C . SER C 1 164 ? 20.869 -25.834 26.554 1.00 81.35 190 SER A C 1
ATOM 3277 O O . SER C 1 164 ? 21.697 -25.115 27.122 1.00 80.21 190 SER A O 1
ATOM 3280 N N . MET C 1 165 ? 19.554 -25.676 26.716 1.00 81.26 191 MET A N 1
ATOM 3281 C CA . MET C 1 165 ? 19.013 -24.558 27.479 1.00 78.31 191 MET A CA 1
ATOM 3282 C C . MET C 1 165 ? 19.017 -24.872 28.967 1.00 78.98 191 MET A C 1
ATOM 3283 O O . MET C 1 165 ? 18.652 -25.977 29.382 1.00 77.18 191 MET A O 1
ATOM 3288 N N . LYS C 1 166 ? 19.413 -23.880 29.765 1.00 78.52 192 LYS A N 1
ATOM 3289 C CA . LYS C 1 166 ? 19.591 -24.061 31.199 1.00 74.85 192 LYS A CA 1
ATOM 3290 C C . LYS C 1 166 ? 18.408 -24.721 31.894 1.00 75.15 192 LYS A C 1
ATOM 3291 O O . LYS C 1 166 ? 18.532 -25.840 32.405 1.00 73.87 192 LYS A O 1
ATOM 3297 N N . ASN C 1 167 ? 17.263 -24.039 31.924 1.00 73.70 193 ASN A N 1
ATOM 3298 C CA . ASN C 1 167 ? 16.146 -24.433 32.776 1.00 71.79 193 ASN A CA 1
ATOM 3299 C C . ASN C 1 167 ? 14.865 -24.680 31.988 1.00 69.97 193 ASN A C 1
ATOM 3300 O O . ASN C 1 167 ? 13.772 -24.631 32.563 1.00 68.60 193 ASN A O 1
ATOM 3305 N N . LEU C 1 168 ? 14.969 -24.944 30.689 1.00 69.76 194 LEU A N 1
ATOM 3306 C CA . LEU C 1 168 ? 13.783 -25.055 29.848 1.00 68.24 194 LEU A CA 1
ATOM 3307 C C . LEU C 1 168 ? 13.066 -26.371 30.136 1.00 67.96 194 LEU A C 1
ATOM 3308 O O . LEU C 1 168 ? 13.663 -27.447 30.038 1.00 71.91 194 LEU A O 1
ATOM 3313 N N . LYS C 1 169 ? 11.783 -26.279 30.496 1.00 68.11 195 LYS A N 1
ATOM 3314 C CA . LYS C 1 169 ? 10.958 -27.436 30.812 1.00 68.84 195 LYS A CA 1
ATOM 3315 C C . LYS C 1 169 ? 9.821 -27.672 29.833 1.00 69.66 195 LYS A C 1
ATOM 3316 O O . LYS C 1 169 ? 9.307 -28.796 29.773 1.00 69.53 195 LYS A O 1
ATOM 3322 N N . VAL C 1 170 ? 9.390 -26.651 29.096 1.00 67.04 196 VAL A N 1
ATOM 3323 C CA . VAL C 1 170 ? 8.317 -26.776 28.119 1.00 67.62 196 VAL A CA 1
ATOM 3324 C C . VAL C 1 170 ? 8.745 -26.064 26.844 1.00 68.29 196 VAL A C 1
ATOM 3325 O O . VAL C 1 170 ? 9.330 -24.975 26.895 1.00 64.48 196 VAL A O 1
ATOM 3329 N N . LEU C 1 171 ? 8.493 -26.700 25.710 1.00 67.77 197 LEU A N 1
ATOM 3330 C CA . LEU C 1 171 ? 8.746 -26.101 24.425 1.00 65.01 197 LEU A CA 1
ATOM 3331 C C . LEU C 1 171 ? 7.668 -26.542 23.480 1.00 64.75 197 LEU A C 1
ATOM 3332 O O . LEU C 1 171 ? 7.782 -27.589 22.920 1.00 65.51 197 LEU A O 1
ATOM 3337 N N . ASP C 1 172 ? 6.622 -25.746 23.310 1.00 62.57 198 ASP A N 1
ATOM 3338 C CA . ASP C 1 172 ? 5.528 -26.099 22.434 1.00 60.46 198 ASP A CA 1
ATOM 3339 C C . ASP C 1 172 ? 5.567 -25.286 21.136 1.00 64.38 198 ASP A C 1
ATOM 3340 O O . ASP C 1 172 ? 5.323 -24.098 21.131 1.00 60.80 198 ASP A O 1
ATOM 3345 N N . LEU C 1 173 ? 5.887 -25.950 20.039 1.00 64.39 199 LEU A N 1
ATOM 3346 C CA . LEU C 1 173 ? 6.014 -25.301 18.757 1.00 63.82 199 LEU A CA 1
ATOM 3347 C C . LEU C 1 173 ? 5.020 -25.873 17.802 1.00 65.35 199 LEU A C 1
ATOM 3348 O O . LEU C 1 173 ? 5.236 -25.882 16.630 1.00 68.82 199 LEU A O 1
ATOM 3353 N N . SER C 1 174 ? 3.920 -26.337 18.328 1.00 64.27 200 SER A N 1
ATOM 3354 C CA . SER C 1 174 ? 2.962 -27.052 17.566 1.00 65.64 200 SER A CA 1
ATOM 3355 C C . SER C 1 174 ? 2.269 -26.180 16.582 1.00 67.50 200 SER A C 1
ATOM 3356 O O . SER C 1 174 ? 2.140 -25.005 16.794 1.00 66.89 200 SER A O 1
ATOM 3359 N N . THR C 1 175 ? 1.774 -26.784 15.514 1.00 66.55 201 THR A N 1
ATOM 3360 C CA . THR C 1 175 ? 0.972 -26.078 14.556 1.00 65.65 201 THR A CA 1
ATOM 3361 C C . THR C 1 175 ? 1.617 -24.863 13.968 1.00 64.90 201 THR A C 1
ATOM 3362 O O . THR C 1 175 ? 1.064 -23.800 14.030 1.00 64.98 201 THR A O 1
ATOM 3366 N N . ASN C 1 176 ? 2.792 -25.032 13.405 1.00 64.78 202 ASN A N 1
ATOM 3367 C CA . ASN C 1 176 ? 3.487 -23.966 12.723 1.00 67.27 202 ASN A CA 1
ATOM 3368 C C . ASN C 1 176 ? 3.819 -24.373 11.291 1.00 68.63 202 ASN A C 1
ATOM 3369 O O . ASN C 1 176 ? 3.123 -25.193 10.724 1.00 66.46 202 ASN A O 1
ATOM 3374 N N . SER C 1 177 ? 4.837 -23.756 10.703 1.00 30.00 203 SER A N 1
ATOM 3375 C CA . SER C 1 177 ? 5.341 -24.164 9.393 1.00 30.00 203 SER A CA 1
ATOM 3376 C C . SER C 1 177 ? 6.839 -24.425 9.353 1.00 30.00 203 SER A C 1
ATOM 3377 O O . SER C 1 177 ? 7.492 -24.187 8.354 1.00 30.00 203 SER A O 1
ATOM 3380 N N . LEU C 1 178 ? 7.377 -24.910 10.460 1.00 70.64 204 LEU A N 1
ATOM 3381 C CA . LEU C 1 178 ? 8.799 -25.216 10.559 1.00 72.34 204 LEU A CA 1
ATOM 3382 C C . LEU C 1 178 ? 9.189 -26.396 9.683 1.00 74.91 204 LEU A C 1
ATOM 3383 O O . LEU C 1 178 ? 8.372 -27.246 9.376 1.00 75.56 204 LEU A O 1
ATOM 3388 N N . ASP C 1 179 ? 10.449 -26.409 9.290 1.00 76.26 205 ASP A N 1
ATOM 3389 C CA . ASP C 1 179 ? 11.003 -27.368 8.352 1.00 78.39 205 ASP A CA 1
ATOM 3390 C C . ASP C 1 179 ? 12.481 -27.565 8.626 1.00 80.43 205 ASP A C 1
ATOM 3391 O O . ASP C 1 179 ? 12.953 -27.190 9.683 1.00 79.38 205 ASP A O 1
ATOM 3396 N N . GLY C 1 180 ? 13.209 -28.205 7.717 1.00 83.33 206 GLY A N 1
ATOM 339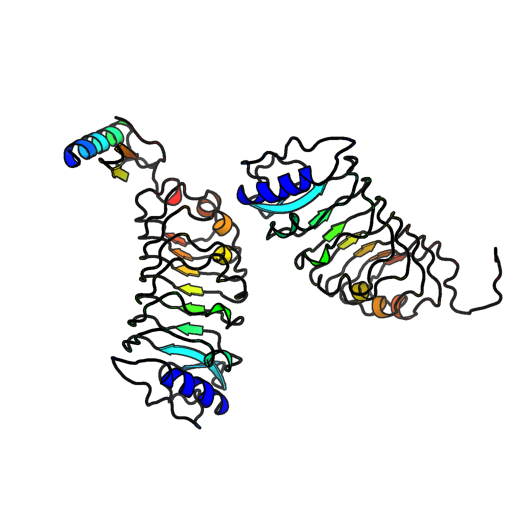7 C CA . GLY C 1 180 ? 14.601 -28.518 8.003 1.00 82.86 206 GLY A CA 1
ATOM 3398 C C . GLY C 1 180 ? 14.732 -29.898 8.618 1.00 86.11 206 GLY A C 1
ATOM 3399 O O . GLY C 1 180 ? 14.186 -30.850 8.098 1.00 87.53 206 GLY A O 1
ATOM 3400 N N . ILE C 1 181 ? 15.444 -29.993 9.744 1.00 86.05 207 ILE A N 1
ATOM 3401 C CA . ILE C 1 181 ? 15.791 -31.271 10.369 1.00 86.09 207 ILE A CA 1
ATOM 3402 C C . ILE C 1 181 ? 15.540 -31.179 11.874 1.00 85.36 207 ILE A C 1
ATOM 3403 O O . ILE C 1 181 ? 15.968 -30.210 12.511 1.00 84.60 207 ILE A O 1
ATOM 3408 N N . VAL C 1 182 ? 14.831 -32.164 12.439 1.00 86.68 208 VAL A N 1
ATOM 3409 C CA . VAL C 1 182 ? 14.614 -32.210 13.892 1.00 85.52 208 VAL A CA 1
ATOM 3410 C C . VAL C 1 182 ? 15.971 -32.375 14.552 1.00 85.83 208 VAL A C 1
ATOM 3411 O O . VAL C 1 182 ? 16.647 -33.382 14.295 1.00 88.15 208 VAL A O 1
ATOM 3415 N N . PRO C 1 183 ? 16.387 -31.478 15.441 1.00 85.35 209 PRO A N 1
ATOM 3416 C CA . PRO C 1 183 ? 17.656 -31.700 16.140 1.00 86.82 209 PRO A CA 1
ATOM 3417 C C . PRO C 1 183 ? 17.544 -32.894 17.071 1.00 88.29 209 PRO A C 1
ATOM 3418 O O . PRO C 1 183 ? 16.564 -33.046 17.806 1.00 87.19 209 PRO A O 1
ATOM 3422 N N . GLN C 1 184 ? 18.532 -33.788 16.975 1.00 89.66 210 GLN A N 1
ATOM 3423 C CA . GLN C 1 184 ? 18.716 -34.769 18.034 1.00 90.48 210 GLN A CA 1
ATOM 3424 C C . GLN C 1 184 ? 18.985 -34.072 19.354 1.00 89.68 210 GLN A C 1
ATOM 3425 O O . GLN C 1 184 ? 18.648 -34.597 20.420 1.00 88.40 210 GLN A O 1
ATOM 3431 N N . SER C 1 185 ? 19.568 -32.874 19.299 1.00 90.03 211 SER A N 1
ATOM 3432 C CA . SER C 1 185 ? 19.898 -32.164 20.525 1.00 87.73 211 SER A CA 1
ATOM 3433 C C . SER C 1 185 ? 18.676 -31.566 21.199 1.00 86.79 211 SER A C 1
ATOM 3434 O O . SER C 1 185 ? 18.833 -30.836 22.182 1.00 88.42 211 SER A O 1
ATOM 3437 N N . ILE C 1 186 ? 17.470 -31.837 20.701 1.00 87.88 212 ILE A N 1
ATOM 3438 C CA . ILE C 1 186 ? 16.295 -31.485 21.490 1.00 87.32 212 ILE A CA 1
ATOM 3439 C C . ILE C 1 186 ? 15.576 -32.741 21.974 1.00 87.08 212 ILE A C 1
ATOM 3440 O O . ILE C 1 186 ? 14.959 -32.748 23.043 1.00 87.41 212 ILE A O 1
ATOM 3445 N N . ALA C 1 187 ? 15.698 -33.834 21.219 1.00 88.23 213 ALA A N 1
ATOM 3446 C CA . ALA C 1 187 ? 15.179 -35.124 21.671 1.00 87.75 213 ALA A CA 1
ATOM 3447 C C . ALA C 1 187 ? 15.905 -35.613 22.918 1.00 88.17 213 ALA A C 1
ATOM 3448 O O . ALA C 1 187 ? 15.288 -36.180 23.826 1.00 88.72 213 ALA A O 1
ATOM 3450 N N . ASP C 1 188 ? 17.215 -35.413 22.989 1.00 89.75 214 ASP A N 1
ATOM 3451 C CA . ASP C 1 188 ? 17.861 -35.531 24.286 1.00 90.69 214 ASP A CA 1
ATOM 3452 C C . ASP C 1 188 ? 17.377 -34.407 25.182 1.00 91.16 214 ASP A C 1
ATOM 3453 O O . ASP C 1 188 ? 17.152 -33.276 24.737 1.00 91.73 214 ASP A O 1
ATOM 3458 N N . LYS C 1 189 ? 17.173 -34.736 26.446 1.00 92.36 215 LYS A N 1
ATOM 3459 C CA . LYS C 1 189 ? 16.377 -33.867 27.282 1.00 89.88 215 LYS A CA 1
ATOM 3460 C C . LYS C 1 189 ? 16.808 -34.027 28.725 1.00 90.97 215 LYS A C 1
ATOM 3461 O O . LYS C 1 189 ? 17.676 -34.836 29.059 1.00 91.52 215 LYS A O 1
ATOM 3467 N N . LYS C 1 190 ? 16.200 -33.207 29.571 1.00 89.54 216 LYS A N 1
ATOM 3468 C CA . LYS C 1 190 ? 16.057 -33.505 30.992 1.00 89.93 216 LYS A CA 1
ATOM 3469 C C . LYS C 1 190 ? 14.706 -32.889 31.349 1.00 88.29 216 LYS A C 1
ATOM 3470 O O . LYS C 1 190 ? 14.608 -31.689 31.623 1.00 89.04 216 LYS A O 1
ATOM 3476 N N . ASN C 1 191 ? 13.659 -33.713 31.286 1.00 87.39 217 ASN A N 1
ATOM 3477 C CA . ASN C 1 191 ? 12.289 -33.303 31.601 1.00 86.07 217 ASN A CA 1
ATOM 3478 C C . ASN C 1 191 ? 11.827 -32.137 30.727 1.00 83.88 217 ASN A C 1
ATOM 3479 O O . ASN C 1 191 ? 11.206 -31.188 31.206 1.00 79.79 217 ASN A O 1
ATOM 3484 N N . LEU C 1 192 ? 12.134 -32.212 29.431 1.00 85.03 218 LEU A N 1
ATOM 3485 C CA . LEU C 1 192 ? 11.692 -31.231 28.441 1.00 78.58 218 LEU A CA 1
ATOM 3486 C C . LEU C 1 192 ? 10.483 -31.799 27.705 1.00 74.87 218 LEU A C 1
ATOM 3487 O O . LEU C 1 192 ? 10.616 -32.734 26.909 1.00 76.82 218 LEU A O 1
ATOM 3492 N N . ALA C 1 193 ? 9.306 -31.243 27.978 1.00 73.85 219 ALA A N 1
ATOM 3493 C CA . ALA C 1 193 ? 8.101 -31.622 27.251 1.00 74.43 219 ALA A CA 1
ATOM 3494 C C . ALA C 1 193 ? 8.064 -30.861 25.930 1.00 74.29 219 ALA A C 1
ATOM 3495 O O . ALA C 1 193 ? 8.051 -29.625 25.922 1.00 71.63 219 ALA A O 1
ATOM 3497 N N . VAL C 1 194 ? 8.063 -31.593 24.816 1.00 72.04 220 VAL A N 1
ATOM 3498 C CA . VAL C 1 194 ? 8.136 -31.009 23.481 1.00 69.73 220 VAL A CA 1
ATOM 3499 C C . VAL C 1 194 ? 6.893 -31.418 22.705 1.00 70.45 220 VAL A C 1
ATOM 3500 O O . VAL C 1 194 ? 6.556 -32.606 22.647 1.00 74.38 220 VAL A O 1
ATOM 3504 N N . ASN C 1 195 ? 6.214 -30.438 22.115 1.00 67.69 221 ASN A N 1
ATOM 3505 C CA . ASN C 1 195 ? 5.067 -30.674 21.242 1.00 66.41 221 ASN A CA 1
ATOM 3506 C C . ASN C 1 195 ? 5.397 -30.043 19.893 1.00 68.13 221 ASN A C 1
ATOM 3507 O O . ASN C 1 195 ? 5.233 -28.832 19.709 1.00 65.65 221 ASN A O 1
ATOM 3512 N N . LEU C 1 196 ? 5.868 -30.866 18.956 1.00 67.41 222 LEU A N 1
ATOM 3513 C CA . LEU C 1 196 ? 6.174 -30.437 17.599 1.00 65.60 222 LEU A CA 1
ATOM 3514 C C . LEU C 1 196 ? 5.103 -30.860 16.604 1.00 67.33 222 LEU A C 1
ATOM 3515 O O . LEU C 1 196 ? 5.346 -30.827 15.392 1.00 67.36 222 LEU A O 1
ATOM 3520 N N . THR C 1 197 ? 3.930 -31.260 17.090 1.00 68.87 223 THR A N 1
ATOM 3521 C CA . THR C 1 197 ? 2.900 -31.799 16.219 1.00 68.23 223 THR A CA 1
ATOM 3522 C C . THR C 1 197 ? 2.481 -30.770 15.172 1.00 70.56 223 THR A C 1
ATOM 3523 O O . THR C 1 197 ? 2.665 -29.561 15.337 1.00 69.01 223 THR A O 1
ATOM 3527 N N . GLU C 1 198 ? 1.935 -31.281 14.067 1.00 70.81 224 GLU A N 1
ATOM 3528 C CA . GLU C 1 198 ? 1.378 -30.461 12.988 1.00 69.00 224 GLU A CA 1
ATOM 3529 C C . GLU C 1 198 ? 2.426 -29.523 12.388 1.00 68.24 224 GLU A C 1
ATOM 3530 O O . GLU C 1 198 ? 2.136 -28.377 12.042 1.00 69.42 224 GLU A O 1
ATOM 3536 N N . ASN C 1 199 ? 3.658 -30.021 12.266 1.00 70.15 225 ASN A N 1
ATOM 3537 C CA . ASN C 1 199 ? 4.738 -29.372 11.515 1.00 73.33 225 ASN A CA 1
ATOM 3538 C C . ASN C 1 199 ? 5.329 -30.455 10.613 1.00 75.44 225 ASN A C 1
ATOM 3539 O O . ASN C 1 199 ? 6.329 -31.091 10.957 1.00 78.25 225 ASN A O 1
ATOM 3544 N N . GLU C 1 200 ? 4.650 -30.658 9.510 1.00 77.94 226 GLU A N 1
ATOM 3545 C CA . GLU C 1 200 ? 4.903 -31.691 8.512 1.00 79.26 226 GLU A CA 1
ATOM 3546 C C . GLU C 1 200 ? 6.179 -31.715 7.734 1.00 79.68 226 GLU A C 1
ATOM 3547 O O . GLU C 1 200 ? 6.692 -32.766 7.433 1.00 81.56 226 GLU A O 1
ATOM 3553 N N . TYR C 1 201 ? 6.728 -30.565 7.460 1.00 77.78 227 TYR A N 1
ATOM 3554 C CA . TYR C 1 201 ? 7.892 -30.494 6.631 1.00 78.86 227 TYR A CA 1
ATOM 3555 C C . TYR C 1 201 ? 9.232 -30.570 7.340 1.00 80.80 227 TYR A C 1
ATOM 3556 O O . TYR C 1 201 ? 10.248 -30.234 6.792 1.00 81.69 227 TYR A O 1
ATOM 3565 N N . LEU C 1 202 ? 9.212 -30.980 8.589 1.00 81.75 228 LEU A N 1
ATOM 3566 C CA . LEU C 1 202 ? 10.411 -31.129 9.384 1.00 83.15 228 LEU A CA 1
ATOM 3567 C C . LEU C 1 202 ? 11.230 -32.389 9.235 1.00 85.44 228 LEU A C 1
ATOM 3568 O O . LEU C 1 202 ? 12.346 -32.382 9.707 1.00 85.91 228 LEU A O 1
ATOM 3573 N N . CYS C 1 203 ? 10.741 -33.399 8.517 1.00 87.23 229 CYS A N 1
ATOM 3574 C CA . CYS C 1 203 ? 11.421 -34.711 8.464 1.00 90.20 229 CYS A CA 1
ATOM 3575 C C . CYS C 1 203 ? 12.874 -34.630 8.097 1.00 94.28 229 CYS A C 1
ATOM 3576 O O . CYS C 1 203 ? 13.285 -33.910 7.192 1.00 94.68 229 CYS A O 1
ATOM 3579 N N . GLY C 1 204 ? 13.663 -35.366 8.875 1.00 94.04 230 GLY A N 1
ATOM 3580 C CA . GLY C 1 204 ? 15.090 -35.268 8.711 1.00 91.85 230 GLY A CA 1
ATOM 3581 C C . GLY C 1 204 ? 15.596 -35.642 7.348 1.00 95.53 230 GLY A C 1
ATOM 3582 O O . GLY C 1 204 ? 16.254 -34.800 6.725 1.00 97.51 230 GLY A O 1
ATOM 3583 N N . PRO C 1 205 ? 15.179 -36.791 6.812 1.00 30.00 231 PRO A N 1
ATOM 3584 C CA . PRO C 1 205 ? 15.665 -37.194 5.490 1.00 30.00 231 PRO A CA 1
ATOM 3585 C C . PRO C 1 205 ? 14.938 -36.373 4.519 1.00 30.00 231 PRO A C 1
ATOM 3586 O O . PRO C 1 205 ? 13.737 -36.470 4.498 1.00 30.00 231 PRO A O 1
ATOM 3590 N N . VAL C 1 206 ? 15.624 -35.652 3.663 1.00 95.52 232 VAL A N 1
ATOM 3591 C CA . VAL C 1 206 ? 14.907 -34.819 2.713 1.00 96.68 232 VAL A CA 1
ATOM 3592 C C . VAL C 1 206 ? 14.552 -35.708 1.564 1.00 96.07 232 VAL A C 1
ATOM 3593 O O . VAL C 1 206 ? 15.286 -35.793 0.586 1.00 95.04 232 VAL A O 1
ATOM 3597 N N . VAL C 1 207 ? 13.427 -36.410 1.656 1.00 98.23 233 VAL A N 1
ATOM 3598 C CA . VAL C 1 207 ? 13.194 -37.261 0.507 1.00 95.97 233 VAL A CA 1
ATOM 3599 C C . VAL C 1 207 ? 12.425 -36.534 -0.586 1.00 95.25 233 VAL A C 1
ATOM 3600 O O . VAL C 1 207 ? 12.503 -35.331 -0.744 1.00 93.38 233 VAL A O 1
ATOM 3604 N N . ASP C 1 208 ? 11.762 -37.340 -1.397 1.00 95.54 234 ASP A N 1
ATOM 3605 C CA . ASP C 1 208 ? 10.911 -36.957 -2.482 1.00 92.18 234 ASP A CA 1
ATOM 3606 C C . ASP C 1 208 ? 9.830 -36.143 -1.822 1.00 92.79 234 ASP A C 1
ATOM 3607 O O . ASP C 1 208 ? 9.230 -36.594 -0.851 1.00 92.38 234 ASP A O 1
ATOM 3612 N N . VAL C 1 209 ? 9.486 -35.019 -2.440 1.00 91.62 235 VAL A N 1
ATOM 3613 C CA . VAL C 1 209 ? 8.568 -34.085 -1.833 1.00 89.12 235 VAL A CA 1
ATOM 3614 C C . VAL C 1 209 ? 7.101 -34.372 -1.942 1.00 88.66 235 VAL A C 1
ATOM 3615 O O . VAL C 1 209 ? 6.302 -33.508 -2.234 1.00 92.23 235 VAL A O 1
ATOM 3619 N N . GLY C 1 210 ? 6.697 -35.535 -1.512 1.00 88.58 236 GLY A N 1
ATOM 3620 C CA . GLY C 1 210 ? 5.270 -35.810 -1.629 1.00 90.56 236 GLY A CA 1
ATOM 3621 C C . GLY C 1 210 ? 4.325 -34.811 -0.969 1.00 89.89 236 GLY A C 1
ATOM 3622 O O . GLY C 1 210 ? 4.761 -33.903 -0.263 1.00 89.16 236 GLY A O 1
ATOM 3623 N N . CYS C 1 211 ? 3.028 -34.954 -1.246 1.00 90.15 237 CYS A N 1
ATOM 3624 C CA . CYS C 1 211 ? 1.993 -34.052 -0.720 1.00 89.71 237 CYS A CA 1
ATOM 3625 C C . CYS C 1 211 ? 2.392 -32.605 -1.067 1.00 89.96 237 CYS A C 1
ATOM 3626 O O . CYS C 1 211 ? 2.506 -31.787 -0.193 1.00 91.32 237 CYS A O 1
ATOM 3629 N N . GLU C 1 212 ? 2.647 -32.302 -2.343 1.00 87.74 238 GLU A N 1
ATOM 3630 C CA . GLU C 1 212 ? 3.191 -31.003 -2.725 1.00 83.63 238 GLU A CA 1
ATOM 3631 C C . GLU C 1 212 ? 2.183 -30.213 -3.548 1.00 85.91 238 GLU A C 1
ATOM 3632 O O . GLU C 1 212 ? 1.827 -30.611 -4.663 1.00 84.38 238 GLU A O 1
ATOM 3638 N N . ASN C 1 213 ? 1.778 -29.068 -3.013 1.00 86.02 239 ASN A N 1
ATOM 3639 C CA . ASN C 1 213 ? 0.743 -28.234 -3.593 1.00 84.61 239 ASN A CA 1
ATOM 3640 C C . ASN C 1 213 ? 1.346 -26.924 -4.089 1.00 83.77 239 ASN A C 1
ATOM 3641 O O . ASN C 1 213 ? 1.681 -26.049 -3.288 1.00 82.54 239 ASN A O 1
#